Protein AF-0000000075731473 (afdb_homodimer)

Organism: Trichomonas vaginalis (strain ATCC PRA-98 / G3) (NCBI:txid412133)

Sequence (658 aa):
MFFLFQLSNCWWGHAHSLIASIAMKDFSSKERKILEKFLEYGQHKRATIEEVAVWQDDLKGAYDLGIMSSWHFTPRPLIKDGYTATLQPVTYNITSYMNSAWNSLTNPATTDPWIIAFHLRSLIHFVADVHTPHHNVGYYSQETPDGDKGGNLYQIICNYGSACMNIHFLWDSACLALPLGNPLIPKYLDEFSENVTKIMKNHQKAKMGDLETIDFMKWSNESYDTVKQYGYSPAIERYGEVTDQYLKTCQSVALNRVSLAGYRLSTVLRQIYNEKKISQFVTISQTREICIWCLDAILILISIVLLVFLLLTRSGKKFSIENKSATLLMFFLFQLSNCWWGHAHSLIASIAMKDFSSKERKILEKFLEYGQHKRATIEEVAVWQDDLKGAYDLGIMSSWHFTPRPLIKDGYTATLQPVTYNITSYMNSAWNSLTNPATTDPWIIAFHLRSLIHFVADVHTPHHNVGYYSQETPDGDKGGNLYQIICNYGSACMNIHFLWDSACLALPLGNPLIPKYLDEFSENVTKIMKNHQKAKMGDLETIDFMKWSNESYDTVKQYGYSPAIERYGEVTDQYLKTCQSVALNRVSLAGYRLSTVLRQIYNEKKISQFVTISQTREICIWCLDAILILISIVLLVFLLLTRSGKKFSIENKSATLL

Nearest PDB structures (foldseek):
  4cxo-assembly1_A  TM=7.783E-01  e=1.411E-09  Arabidopsis thaliana
  4cxp-assembly1_A  TM=7.753E-01  e=1.292E-09  Arabidopsis thaliana
  3w52-assembly1_A  TM=7.484E-01  e=1.541E-09  Arabidopsis thaliana
  4cxv-assembly1_A  TM=7.316E-01  e=2.505E-09  Arabidopsis thaliana
  8qjm-assembly1_A  TM=7.887E-01  e=2.485E-08  Stenotrophomonas maltophilia

Foldseek 3Di:
DPPPLPLVAFLFLLLLLLLQVLLCVPDDPVLQQLLQVLLCVVPPPARHLSRLLCVLSCCCRVVVVVVCVQLLAAAAEDEDPPDDADDDDDDHHVQNLLVVLLCLLLDLVNQDSVSNNVSLSVNSNNLQRLLQLLRLHFYDDPVCRPGCNSFVNQAEDEPPDDQRGTLSSCSSNLNVLDDNDDCPPPVNVVVSVVVSVVLCVVQPPVPDPDQQDDRSVVSNVVSNVVCVVQRDPPNAHRHYYCDPVSSVVSNVSSSNSSSSSSSNVSNSSVSSCPRCSRVVVDPVVVVVVVVVVVVVVVVVVVVVVVVVVVVCVVVPPDPPPPPPPPPPD/DPPPQPLLQFQFLLLLLLLQVLLCVPDDPVLQQLLQVLLCVVPPPDRHLSRLLCVLSCCCRVVVPVVCVQLLAAAAEDEDPPDDADDDDDDHHVQNLLVVLLCLLLDLVNQDSVSNNVSLSSNSNNLSRLLQLLRLHFYDDPVCRPGCNSFVNQAEDEPPDDQRGTLSSCSSNLNVLDDNDDCPPPVNVVVSVVVSVVLCVVQPPVPDPDQQDDRSVVSNVVSNVVCVVQRDPPNAHRHYYCDPVSSVVSNVSSSNSSSSSSSNVSNSSVSSCPRCSRVVVDPVVVVVVVVVVVVVVVVVVVVVVVVVVVVCVVVPPPPPPPPPPPPPD

Secondary structure (DSSP, 8-state):
---------SS-HHHHHHHHHHHHTTS-HHHHHHHHHHHTTT-SS--SHHHHTTHHHHHHHTTS-GGGGGGG----EEEPTT----PPP--S-HHHHHHHHHHHHT-TT---HHHHHHHHHHHHHHHHHHTSGGGG-EEE-SS-TT--TTTTT-B-B-SS-GGGSBHHHHHHTGGGTS-SS-TTSGGGHHHHHHHHHHHHHHS-GGGSS--S---HHHHHHHHHHHHHHHSSTTTS-TT-B--HHHHHHHHHHHHHHHHHHHHHHHHHHHHHHTSHHHHT---HHHHHHHHHHHHHHHHHHHHHHHHHHHHHHHTT-------------/---------SS-HHHHHHHHHHHHTTS-HHHHHHHHHHHTTT-SS--SHHHHTTHHHHHHHTTS-GGGGGGG----EEEPTT---------S-HHHHHHHHHHHHT-TT---HHHHHHHHHHHHHHHHHHTSGGGG-EEE-SS-TT--TTTTT-B-B-SS-GGGSBHHHHHHTGGGTS-SS-TTSGGGHHHHHHHHHHHHHHS-GGGSS--S---HHHHHHHHHHHHHHHSSTTTS-TT-B--HHHHHHHHHHHHHHHHHHHHHHHHHHHHHHTSHHHHT---HHHHHHHHHHHHHHHHHHHHHHHHHHHHHHHT--------------

pLDDT: mean 84.13, std 18.87, range [22.41, 98.75]

InterPro domains:
  IPR003154 S1/P1 nuclease [PF02265] (11-273)
  IPR003154 S1/P1 nuclease [PTHR33146] (3-278)
  IPR003154 S1/P1 nuclease [cd11010] (11-273)
  IPR008947 Phospholipase C/P1 nuclease domain superfamily [G3DSA:1.10.575.10] (11-284)
  IPR008947 Phospholipase C/P1 nuclease domain superfamily [SSF48537] (11-272)

Structure (mmCIF, N/CA/C/O backbone):
data_AF-0000000075731473-model_v1
#
loop_
_entity.id
_entity.type
_entity.pdbx_description
1 polymer 'Uncharacterized protein'
#
loop_
_atom_site.group_PDB
_atom_site.id
_atom_site.type_symbol
_atom_site.label_atom_id
_atom_site.label_alt_id
_atom_site.label_comp_id
_atom_site.label_asym_id
_atom_site.label_entity_id
_atom_site.label_seq_id
_atom_site.pdbx_PDB_ins_code
_atom_site.Cartn_x
_atom_site.Cartn_y
_atom_site.Cartn_z
_atom_site.occupancy
_atom_site.B_iso_or_equiv
_atom_site.auth_seq_id
_atom_site.auth_comp_id
_atom_site.auth_asym_id
_atom_site.auth_atom_id
_atom_site.pdbx_PDB_model_num
ATOM 1 N N . MET A 1 1 ? 3.545 2.578 -31.906 1 23.31 1 MET A N 1
ATOM 2 C CA . MET A 1 1 ? 4.398 2.357 -30.75 1 23.31 1 MET A CA 1
ATOM 3 C C . MET A 1 1 ? 3.572 1.911 -29.547 1 23.31 1 MET A C 1
ATOM 5 O O . MET A 1 1 ? 2.814 2.699 -28.984 1 23.31 1 MET A O 1
ATOM 9 N N . PHE A 1 2 ? 3.184 0.626 -29.469 1 27.86 2 PHE A N 1
ATOM 10 C CA . PHE A 1 2 ? 2.357 -0.072 -28.5 1 27.86 2 PHE A CA 1
ATOM 11 C C . PHE A 1 2 ? 2.969 0.023 -27.109 1 27.86 2 PHE A C 1
ATOM 13 O O . PHE A 1 2 ? 4.074 -0.468 -26.875 1 27.86 2 PHE A O 1
ATOM 20 N N . PHE A 1 3 ? 2.715 1.075 -26.422 1 32.5 3 PHE A N 1
ATOM 21 C CA . PHE A 1 3 ? 3.033 1.187 -25 1 32.5 3 PHE A CA 1
ATOM 22 C C . PHE A 1 3 ? 2.561 -0.048 -24.25 1 32.5 3 PHE A C 1
ATOM 24 O O . PHE A 1 3 ? 1.368 -0.192 -23.969 1 32.5 3 PHE A O 1
ATOM 31 N N . LEU A 1 4 ? 3.203 -1.164 -24.594 1 33.94 4 LEU A N 1
ATOM 32 C CA . LEU A 1 4 ? 3.029 -2.338 -23.75 1 33.94 4 LEU A CA 1
ATOM 33 C C . LEU A 1 4 ? 3.141 -1.963 -22.281 1 33.94 4 LEU A C 1
ATOM 35 O O . LEU A 1 4 ? 4.211 -1.564 -21.812 1 33.94 4 LEU A O 1
ATOM 39 N N . PHE A 1 5 ? 2.148 -1.377 -21.797 1 36.16 5 PHE A N 1
ATOM 40 C CA . PHE A 1 5 ? 2.037 -1.301 -20.359 1 36.16 5 PHE A CA 1
ATOM 41 C C . PHE A 1 5 ? 2.57 -2.57 -19.703 1 36.16 5 PHE A C 1
ATOM 43 O O . PHE A 1 5 ? 2.004 -3.652 -19.875 1 36.16 5 PHE A O 1
ATOM 50 N N . GLN A 1 6 ? 3.865 -2.748 -19.672 1 38.22 6 GLN A N 1
ATOM 51 C CA . GLN A 1 6 ? 4.574 -3.818 -18.984 1 38.22 6 GLN A CA 1
ATOM 52 C C . GLN A 1 6 ? 3.953 -4.09 -17.609 1 38.22 6 GLN A C 1
ATOM 54 O O . GLN A 1 6 ? 4.27 -3.406 -16.641 1 38.22 6 GLN A O 1
ATOM 59 N N . LEU A 1 7 ? 2.75 -4.305 -17.547 1 40.41 7 LEU A N 1
ATOM 60 C CA . LEU A 1 7 ? 2.154 -4.832 -16.312 1 40.41 7 LEU A CA 1
ATOM 61 C C . LEU A 1 7 ? 2.928 -6.047 -15.82 1 40.41 7 LEU A C 1
ATOM 63 O O . LEU A 1 7 ? 3.066 -7.039 -16.531 1 40.41 7 LEU A O 1
ATOM 67 N N . SER A 1 8 ? 4.051 -5.891 -15.242 1 40.06 8 SER A N 1
ATOM 68 C CA . SER A 1 8 ? 4.73 -7.02 -14.609 1 40.06 8 SER A CA 1
ATOM 69 C C . SER A 1 8 ? 3.752 -7.883 -13.82 1 40.06 8 SER A C 1
ATOM 71 O O . SER A 1 8 ? 3.359 -7.523 -12.711 1 40.06 8 SER A O 1
ATOM 73 N N . ASN A 1 9 ? 2.939 -8.508 -14.461 1 44.59 9 ASN A N 1
ATOM 74 C CA . ASN A 1 9 ? 1.994 -9.469 -13.906 1 44.59 9 ASN A CA 1
ATOM 75 C C . ASN A 1 9 ? 2.693 -10.75 -13.461 1 44.59 9 ASN A C 1
ATOM 77 O O . ASN A 1 9 ? 3.656 -11.188 -14.094 1 44.59 9 ASN A O 1
ATOM 81 N N . CYS A 1 10 ? 2.996 -11.094 -12.07 1 52.62 10 CYS A N 1
ATOM 82 C CA . CYS A 1 10 ? 3.27 -12.453 -11.625 1 52.62 10 CYS A CA 1
ATOM 83 C C . CYS A 1 10 ? 2.461 -13.469 -12.422 1 52.62 10 CYS A C 1
ATOM 85 O O . CYS A 1 10 ? 1.973 -13.164 -13.508 1 52.62 10 CYS A O 1
ATOM 87 N N . TRP A 1 11 ? 2.309 -14.734 -11.633 1 64.69 11 TRP A N 1
ATOM 88 C CA . TRP A 1 11 ? 1.322 -15.484 -12.398 1 64.69 11 TRP A CA 1
ATOM 89 C C . TRP A 1 11 ? 0.364 -14.547 -13.125 1 64.69 11 TRP A C 1
ATOM 91 O O . TRP A 1 11 ? -0.122 -13.57 -12.547 1 64.69 11 TRP A O 1
ATOM 101 N N . TRP A 1 12 ? 0.535 -14.703 -14.359 1 72.62 12 TRP A N 1
ATOM 102 C CA . TRP A 1 12 ? -0.476 -13.875 -15.016 1 72.62 12 TRP A CA 1
ATOM 103 C C . TRP A 1 12 ? -1.84 -14.07 -14.359 1 72.62 12 TRP A C 1
ATOM 105 O O . TRP A 1 12 ? -2.025 -14.984 -13.555 1 72.62 12 TRP A O 1
ATOM 115 N N . GLY A 1 13 ? -2.633 -13.289 -14.617 1 86.88 13 GLY A N 1
ATOM 116 C CA . GLY A 1 13 ? -3.951 -13.25 -14 1 86.88 13 GLY A CA 1
ATOM 117 C C . GLY A 1 13 ? -4.656 -14.594 -14.031 1 86.88 13 GLY A C 1
ATOM 118 O O . GLY A 1 13 ? -5.285 -14.992 -13.047 1 86.88 13 GLY A O 1
ATOM 119 N N . HIS A 1 14 ? -4.359 -15.43 -15.039 1 91.44 14 HIS A N 1
ATOM 120 C CA . HIS A 1 14 ? -5.016 -16.734 -15.195 1 91.44 14 HIS A CA 1
ATOM 121 C C . HIS A 1 14 ? -4.582 -17.688 -14.094 1 91.44 14 HIS A C 1
ATOM 123 O O . HIS A 1 14 ? -5.426 -18.328 -13.461 1 91.44 14 HIS A O 1
ATOM 129 N N . ALA A 1 15 ? -3.283 -17.781 -13.867 1 94.56 15 ALA A N 1
ATOM 130 C CA . ALA A 1 15 ? -2.762 -18.688 -12.852 1 94.56 15 ALA A CA 1
ATOM 131 C C . ALA A 1 15 ? -3.221 -18.281 -11.461 1 94.56 15 ALA A C 1
ATOM 133 O O . ALA A 1 15 ? -3.514 -19.141 -10.617 1 94.56 15 ALA A O 1
ATOM 134 N N . HIS A 1 16 ? -3.268 -16.969 -11.211 1 96.44 16 HIS A N 1
ATOM 135 C CA . HIS A 1 16 ? -3.768 -16.484 -9.922 1 96.44 16 HIS A CA 1
ATOM 136 C C . HIS A 1 16 ? -5.203 -16.953 -9.688 1 96.44 16 HIS A C 1
ATOM 138 O O . HIS A 1 16 ? -5.527 -17.453 -8.609 1 96.44 16 HIS A O 1
ATOM 144 N N . SER A 1 17 ? -6.008 -16.812 -10.695 1 96.19 17 SER A N 1
ATOM 145 C CA . SER A 1 17 ? -7.402 -17.219 -10.594 1 96.19 17 SER A CA 1
ATOM 146 C C . SER A 1 17 ? -7.527 -18.734 -10.445 1 96.19 17 SER A C 1
ATOM 148 O O . SER A 1 17 ? -8.383 -19.219 -9.703 1 96.19 17 SER A O 1
ATOM 150 N N . LEU A 1 18 ? -6.715 -19.406 -11.148 1 97 18 LEU A N 1
ATOM 151 C CA . LEU A 1 18 ? -6.703 -20.875 -11.062 1 97 18 LEU A CA 1
ATOM 152 C C . LEU A 1 18 ? -6.332 -21.328 -9.656 1 97 18 LEU A C 1
ATOM 154 O O . LEU A 1 18 ? -6.984 -22.219 -9.102 1 97 18 LEU A O 1
ATOM 158 N N . ILE A 1 19 ? -5.34 -20.781 -9.055 1 97.88 19 ILE A N 1
ATOM 159 C CA . ILE A 1 19 ? -4.887 -21.109 -7.703 1 97.88 19 ILE A CA 1
ATOM 160 C C . ILE A 1 19 ? -6.02 -20.859 -6.711 1 97.88 19 ILE A C 1
ATOM 162 O O . ILE A 1 19 ? -6.293 -21.703 -5.852 1 97.88 19 ILE A O 1
ATOM 166 N N . ALA A 1 20 ? -6.668 -19.719 -6.867 1 98.06 20 ALA A N 1
ATOM 167 C CA . ALA A 1 20 ? -7.801 -19.406 -6 1 98.06 20 ALA A CA 1
ATOM 168 C C . ALA A 1 20 ? -8.922 -20.438 -6.164 1 98.06 20 ALA A C 1
ATOM 170 O O . ALA A 1 20 ? -9.539 -20.844 -5.18 1 98.06 20 ALA A O 1
ATOM 171 N N . SER A 1 21 ? -9.156 -20.859 -7.383 1 97.94 21 SER A N 1
ATOM 172 C CA . SER A 1 21 ? -10.211 -21.828 -7.66 1 97.94 21 SER A CA 1
ATOM 173 C C . SER A 1 21 ? -9.883 -23.188 -7.043 1 97.94 21 SER A C 1
ATOM 175 O O . SER A 1 21 ? -10.758 -23.844 -6.461 1 97.94 21 SER A O 1
ATOM 177 N N . ILE A 1 22 ? -8.672 -23.578 -7.172 1 98.38 22 ILE A N 1
ATOM 178 C CA . ILE A 1 22 ? -8.242 -24.828 -6.555 1 98.38 22 ILE A CA 1
ATOM 179 C C . ILE A 1 22 ? -8.453 -24.75 -5.043 1 98.38 22 ILE A C 1
ATOM 181 O O . ILE A 1 22 ? -8.969 -25.688 -4.434 1 98.38 22 ILE A O 1
ATOM 185 N N . ALA A 1 23 ? -8.102 -23.688 -4.414 1 98.62 23 ALA A N 1
ATOM 186 C CA . ALA A 1 23 ? -8.227 -23.516 -2.969 1 98.62 23 ALA A CA 1
ATOM 187 C C . ALA A 1 23 ? -9.672 -23.688 -2.52 1 98.62 23 ALA A C 1
ATOM 189 O O . ALA A 1 23 ? -9.938 -24.234 -1.452 1 98.62 23 ALA A O 1
ATOM 190 N N . MET A 1 24 ? -10.594 -23.266 -3.355 1 97.75 24 MET A N 1
ATOM 191 C CA . MET A 1 24 ? -12 -23.203 -2.959 1 97.75 24 MET A CA 1
ATOM 192 C C . MET A 1 24 ? -12.641 -24.578 -3.064 1 97.75 24 MET A C 1
ATOM 194 O O . MET A 1 24 ? -13.742 -24.797 -2.551 1 97.75 24 MET A O 1
ATOM 198 N N . LYS A 1 25 ? -11.969 -25.516 -3.684 1 97.19 25 LYS A N 1
ATOM 199 C CA . LYS A 1 25 ? -12.547 -26.844 -3.875 1 97.19 25 LYS A CA 1
ATOM 200 C C . LYS A 1 25 ? -12.766 -27.547 -2.537 1 97.19 25 LYS A C 1
ATOM 202 O O . LYS A 1 25 ? -13.578 -28.469 -2.439 1 97.19 25 LYS A O 1
ATOM 207 N N . ASP A 1 26 ? -12.117 -27.062 -1.47 1 95.62 26 ASP A N 1
ATOM 208 C CA . ASP A 1 26 ? -12.242 -27.672 -0.147 1 95.62 26 ASP A CA 1
ATOM 209 C C . ASP A 1 26 ? -13.273 -26.922 0.701 1 95.62 26 ASP A C 1
ATOM 211 O O . ASP A 1 26 ? -13.406 -27.188 1.897 1 95.62 26 ASP A O 1
ATOM 215 N N . PHE A 1 27 ? -13.953 -26 0.142 1 97.38 27 PHE A N 1
ATOM 216 C CA . PHE A 1 27 ? -14.914 -25.203 0.88 1 97.38 27 PHE A CA 1
ATOM 217 C C . PHE A 1 27 ? -16.328 -25.469 0.396 1 97.38 27 PHE A C 1
ATOM 219 O O . PHE A 1 27 ? -16.562 -25.641 -0.803 1 97.38 27 PHE A O 1
ATOM 226 N N . SER A 1 28 ? -17.281 -25.469 1.348 1 96.5 28 SER A N 1
ATOM 227 C CA . SER A 1 28 ? -18.688 -25.516 0.967 1 96.5 28 SER A CA 1
ATOM 228 C C . SER A 1 28 ? -19.125 -24.188 0.357 1 96.5 28 SER A C 1
ATOM 230 O O . SER A 1 28 ? -18.453 -23.172 0.5 1 96.5 28 SER A O 1
ATOM 232 N N . SER A 1 29 ? -20.25 -24.266 -0.312 1 94.88 29 SER A N 1
ATOM 233 C CA . SER A 1 29 ? -20.812 -23.047 -0.892 1 94.88 29 SER A CA 1
ATOM 234 C C . SER A 1 29 ? -21.062 -22 0.178 1 94.88 29 SER A C 1
ATOM 236 O O . SER A 1 29 ? -20.859 -20.797 -0.057 1 94.88 29 SER A O 1
ATOM 238 N N . LYS A 1 30 ? -21.5 -22.422 1.362 1 91.38 30 LYS A N 1
ATOM 239 C CA . LYS A 1 30 ? -21.766 -21.516 2.469 1 91.38 30 LYS A CA 1
ATOM 240 C C . LYS A 1 30 ? -20.484 -20.875 2.977 1 91.38 30 LYS A C 1
ATOM 242 O O . LYS A 1 30 ? -20.422 -19.656 3.191 1 91.38 30 LYS A O 1
ATOM 247 N N . GLU A 1 31 ? -19.469 -21.688 3.143 1 93.38 31 GLU A N 1
ATOM 248 C CA . GLU A 1 31 ? -18.172 -21.188 3.607 1 93.38 31 GLU A CA 1
ATOM 249 C C . GLU A 1 31 ? -17.578 -20.188 2.611 1 93.38 31 GLU A C 1
ATOM 251 O O . GLU A 1 31 ? -17.062 -19.156 3.004 1 93.38 31 GLU A O 1
ATOM 256 N N . ARG A 1 32 ? -17.641 -20.562 1.365 1 94.62 32 ARG A N 1
ATOM 257 C CA . ARG A 1 32 ? -17.156 -19.703 0.301 1 94.62 32 ARG A CA 1
ATOM 258 C C . ARG A 1 32 ? -17.844 -18.328 0.354 1 94.62 32 ARG A C 1
ATOM 260 O O . ARG A 1 32 ? -17.188 -17.297 0.241 1 94.62 32 ARG A O 1
ATOM 267 N N . LYS A 1 33 ? -19.094 -18.297 0.539 1 90.5 33 LYS A N 1
ATOM 268 C CA . LYS A 1 33 ? -19.875 -17.062 0.566 1 90.5 33 LYS A CA 1
ATOM 269 C C . LYS A 1 33 ? -19.469 -16.172 1.741 1 90.5 33 LYS A C 1
ATOM 271 O O . LYS A 1 33 ? -19.406 -14.953 1.614 1 90.5 33 LYS A O 1
ATOM 276 N N . ILE A 1 34 ? -19.219 -16.766 2.824 1 88.5 34 ILE A N 1
ATOM 277 C CA . ILE A 1 34 ? -18.781 -16.016 4.004 1 88.5 34 ILE A CA 1
ATOM 278 C C . ILE A 1 34 ? -17.453 -15.344 3.732 1 88.5 34 ILE A C 1
ATOM 280 O O . ILE A 1 34 ? -17.266 -14.164 4.023 1 88.5 34 ILE A O 1
ATOM 284 N N . LEU A 1 35 ? -16.484 -16.062 3.162 1 91.44 35 LEU A N 1
ATOM 285 C CA . LEU A 1 35 ? -15.195 -15.484 2.818 1 91.44 35 LEU A CA 1
ATOM 286 C C . LEU A 1 35 ? -15.352 -14.352 1.813 1 91.44 35 LEU A C 1
ATOM 288 O O . LEU A 1 35 ? -14.742 -13.289 1.968 1 91.44 35 LEU A O 1
ATOM 292 N N . GLU A 1 36 ? -16.188 -14.578 0.872 1 91 36 GLU A N 1
ATOM 293 C CA . GLU A 1 36 ? -16.328 -13.617 -0.218 1 91 36 GLU A CA 1
ATOM 294 C C . GLU A 1 36 ? -17.047 -12.359 0.249 1 91 36 GLU A C 1
ATOM 296 O O . GLU A 1 36 ? -16.859 -11.281 -0.323 1 91 36 GLU A O 1
ATOM 301 N N . LYS A 1 37 ? -17.812 -12.406 1.357 1 84.31 37 LYS A N 1
ATOM 302 C CA . LYS A 1 37 ? -18.391 -11.211 1.962 1 84.31 37 LYS A CA 1
ATOM 303 C C . LYS A 1 37 ? -17.312 -10.281 2.488 1 84.31 37 LYS A C 1
ATOM 305 O O . LYS A 1 37 ? -17.422 -9.055 2.379 1 84.31 37 LYS A O 1
ATOM 310 N N . PHE A 1 38 ? -16.297 -10.859 3.016 1 82.88 38 PHE A N 1
ATOM 311 C CA . PHE A 1 38 ? -15.172 -10.055 3.475 1 82.88 38 PHE A CA 1
ATOM 312 C C . PHE A 1 38 ? -14.398 -9.484 2.291 1 82.88 38 PHE A C 1
ATOM 314 O O . PHE A 1 38 ? -13.93 -8.344 2.336 1 82.88 38 PHE A O 1
ATOM 321 N N . LEU A 1 39 ? -14.32 -10.312 1.323 1 87.81 39 LEU A N 1
ATOM 322 C CA . LEU A 1 39 ? -13.531 -9.891 0.17 1 87.81 39 LEU A CA 1
ATOM 323 C C . LEU A 1 39 ? -14.188 -8.719 -0.543 1 87.81 39 LEU A C 1
ATOM 325 O O . LEU A 1 39 ? -13.508 -7.867 -1.113 1 87.81 39 LEU A O 1
ATOM 329 N N . GLU A 1 40 ? -15.477 -8.664 -0.449 1 82.25 40 GLU A N 1
ATOM 330 C CA . GLU A 1 40 ? -16.234 -7.629 -1.146 1 82.25 40 GLU A CA 1
ATOM 331 C C . GLU A 1 40 ? -16.281 -6.336 -0.336 1 82.25 40 GLU A C 1
ATOM 333 O O . GLU A 1 40 ? -16.688 -5.289 -0.848 1 82.25 40 GLU A O 1
ATOM 338 N N . TYR A 1 41 ? -15.852 -6.484 0.798 1 75.44 41 TYR A N 1
ATOM 339 C CA . TYR A 1 41 ? -15.938 -5.309 1.658 1 75.44 41 TYR A CA 1
ATOM 340 C C . TYR A 1 41 ? -15.188 -4.129 1.05 1 75.44 41 TYR A C 1
ATOM 342 O O . TYR A 1 41 ? -13.992 -4.23 0.766 1 75.44 41 TYR A O 1
ATOM 350 N N . GLY A 1 42 ? -15.883 -3.064 0.848 1 66.06 42 GLY A N 1
ATOM 351 C CA . GLY A 1 42 ? -15.312 -1.838 0.312 1 66.06 42 GLY A CA 1
ATOM 352 C C . GLY A 1 42 ? -14.961 -1.937 -1.159 1 66.06 42 GLY A C 1
ATOM 353 O O . GLY A 1 42 ? -14.383 -1.005 -1.729 1 66.06 42 GLY A O 1
ATOM 354 N N . GLN A 1 43 ? -15.023 -3.078 -1.724 1 63.84 43 GLN A N 1
ATOM 355 C CA . GLN A 1 43 ? -14.664 -3.252 -3.127 1 63.84 43 GLN A CA 1
ATOM 356 C C . GLN A 1 43 ? -15.867 -3.725 -3.947 1 63.84 43 GLN A C 1
ATOM 358 O O . GLN A 1 43 ? -16.469 -4.754 -3.641 1 63.84 43 GLN A O 1
ATOM 363 N N . HIS A 1 44 ? -16.344 -2.836 -4.824 1 55.41 44 HIS A N 1
ATOM 364 C CA . HIS A 1 44 ? -17.625 -3.156 -5.457 1 55.41 44 HIS A CA 1
ATOM 365 C C . HIS A 1 44 ? -17.438 -4.141 -6.609 1 55.41 44 HIS A C 1
ATOM 367 O O . HIS A 1 44 ? -18.328 -4.926 -6.914 1 55.41 44 HIS A O 1
ATOM 373 N N . LYS A 1 45 ? -16.234 -4.117 -7.207 1 59.34 45 LYS A N 1
ATOM 374 C CA . LYS A 1 45 ? -16.297 -4.809 -8.492 1 59.34 45 LYS A CA 1
ATOM 375 C C . LYS A 1 45 ? -15.695 -6.207 -8.391 1 59.34 45 LYS A C 1
ATOM 377 O O . LYS A 1 45 ? -15.688 -6.953 -9.375 1 59.34 45 LYS A O 1
ATOM 382 N N . ARG A 1 46 ? -15.227 -6.566 -7.195 1 63.38 46 ARG A N 1
ATOM 383 C CA . ARG A 1 46 ? -14.633 -7.895 -7.121 1 63.38 46 ARG A CA 1
ATOM 384 C C . ARG A 1 46 ? -15.234 -8.703 -5.977 1 63.38 46 ARG A C 1
ATOM 386 O O . ARG A 1 46 ? -14.969 -8.43 -4.805 1 63.38 46 ARG A O 1
ATOM 393 N N . ALA A 1 47 ? -16.016 -9.656 -6.531 1 71.5 47 ALA A N 1
ATOM 394 C CA . ALA A 1 47 ? -16.859 -10.32 -5.535 1 71.5 47 ALA A CA 1
ATOM 395 C C . ALA A 1 47 ? -16.359 -11.734 -5.254 1 71.5 47 ALA A C 1
ATOM 397 O O . ALA A 1 47 ? -16.484 -12.234 -4.137 1 71.5 47 ALA A O 1
ATOM 398 N N . THR A 1 48 ? -15.664 -12.312 -6.266 1 90.19 48 THR A N 1
ATOM 399 C CA . THR A 1 48 ? -15.289 -13.703 -6.043 1 90.19 48 THR A CA 1
ATOM 400 C C . THR A 1 48 ? -13.812 -13.82 -5.676 1 90.19 48 THR A C 1
ATOM 402 O O . THR A 1 48 ? -13.031 -12.898 -5.93 1 90.19 48 THR A O 1
ATOM 405 N N . ILE A 1 49 ? -13.5 -14.906 -5.082 1 94.94 49 ILE A N 1
ATOM 406 C CA . ILE A 1 49 ? -12.125 -15.133 -4.66 1 94.94 49 ILE A CA 1
ATOM 407 C C . ILE A 1 49 ? -11.211 -15.195 -5.879 1 94.94 49 ILE A C 1
ATOM 409 O O . ILE A 1 49 ? -10.062 -14.742 -5.832 1 94.94 49 ILE A O 1
ATOM 413 N N . GLU A 1 50 ? -11.672 -15.734 -7.082 1 95.62 50 GLU A N 1
ATOM 414 C CA . GLU A 1 50 ? -10.898 -15.789 -8.32 1 95.62 50 GLU A CA 1
ATOM 415 C C . GLU A 1 50 ? -10.625 -14.391 -8.867 1 95.62 50 GLU A C 1
ATOM 417 O O . GLU A 1 50 ? -9.547 -14.133 -9.398 1 95.62 50 GLU A O 1
ATOM 422 N N . GLU A 1 51 ? -11.562 -13.5 -8.68 1 92.25 51 GLU A N 1
ATOM 423 C CA . GLU A 1 51 ? -11.398 -12.125 -9.125 1 92.25 51 GLU A CA 1
ATOM 424 C C . GLU A 1 51 ? -10.43 -11.359 -8.234 1 92.25 51 GLU A C 1
ATOM 426 O O . GLU A 1 51 ? -9.625 -10.562 -8.719 1 92.25 51 GLU A O 1
ATOM 431 N N . VAL A 1 52 ? -10.508 -11.68 -6.969 1 93.69 52 VAL A N 1
ATOM 432 C CA . VAL A 1 52 ? -9.703 -10.945 -5.996 1 93.69 52 VAL A CA 1
ATOM 433 C C . VAL A 1 52 ? -8.25 -11.391 -6.082 1 93.69 52 VAL A C 1
ATOM 435 O O . VAL A 1 52 ? -7.34 -10.648 -5.719 1 93.69 52 VAL A O 1
ATOM 438 N N . ALA A 1 53 ? -8.047 -12.562 -6.676 1 95.56 53 ALA A N 1
ATOM 439 C CA . ALA A 1 53 ? -6.711 -13.164 -6.723 1 95.56 53 ALA A CA 1
ATOM 440 C C . ALA A 1 53 ? -5.75 -12.289 -7.527 1 95.56 53 ALA A C 1
ATOM 442 O O . ALA A 1 53 ? -4.531 -12.406 -7.391 1 95.56 53 ALA A O 1
ATOM 443 N N . VAL A 1 54 ? -6.262 -11.352 -8.367 1 93.06 54 VAL A N 1
ATOM 444 C CA . VAL A 1 54 ? -5.398 -10.531 -9.203 1 93.06 54 VAL A CA 1
ATOM 445 C C . VAL A 1 54 ? -5.406 -9.086 -8.695 1 93.06 54 VAL A C 1
ATOM 447 O O . VAL A 1 54 ? -4.805 -8.203 -9.305 1 93.06 54 VAL A O 1
ATOM 450 N N . TRP A 1 55 ? -6.008 -8.844 -7.555 1 92.19 55 TRP A N 1
ATOM 451 C CA . TRP A 1 55 ? -6.266 -7.5 -7.051 1 92.19 55 TRP A CA 1
ATOM 452 C C . TRP A 1 55 ? -4.961 -6.754 -6.801 1 92.19 55 TRP A C 1
ATOM 454 O O . TRP A 1 55 ? -4.828 -5.582 -7.16 1 92.19 55 TRP A O 1
ATOM 464 N N . GLN A 1 56 ? -3.98 -7.387 -6.203 1 94 56 GLN A N 1
ATOM 465 C CA . GLN A 1 56 ? -2.713 -6.73 -5.895 1 94 56 GLN A CA 1
ATOM 466 C C . GLN A 1 56 ? -1.968 -6.348 -7.168 1 94 56 GLN A C 1
ATOM 468 O O . GLN A 1 56 ? -1.271 -5.332 -7.207 1 94 56 GLN A O 1
ATOM 473 N N . ASP A 1 57 ? -2.131 -7.152 -8.258 1 91.94 57 ASP A N 1
ATOM 474 C CA . ASP A 1 57 ? -1.559 -6.77 -9.547 1 91.94 57 ASP A CA 1
ATOM 475 C C . ASP A 1 57 ? -2.266 -5.547 -10.117 1 91.94 57 ASP A C 1
ATOM 477 O O . ASP A 1 57 ? -1.625 -4.668 -10.703 1 91.94 57 ASP A O 1
ATOM 481 N N . ASP A 1 58 ? -3.549 -5.512 -9.969 1 88.44 58 ASP A N 1
ATOM 482 C CA . ASP A 1 58 ? -4.316 -4.367 -10.445 1 88.44 58 ASP A CA 1
ATOM 483 C C . ASP A 1 58 ? -3.92 -3.094 -9.703 1 88.44 58 ASP A C 1
ATOM 485 O O . ASP A 1 58 ? -3.873 -2.012 -10.297 1 88.44 58 ASP A O 1
ATOM 489 N N . LEU A 1 59 ? -3.711 -3.193 -8.391 1 90 59 LEU A N 1
ATOM 490 C CA . LEU A 1 59 ? -3.303 -2.035 -7.605 1 90 59 LEU A CA 1
ATOM 491 C C . LEU A 1 59 ? -1.996 -1.453 -8.133 1 90 59 LEU A C 1
ATOM 493 O O . LEU A 1 59 ? -1.861 -0.234 -8.258 1 90 59 LEU A O 1
ATOM 497 N N . LYS A 1 60 ? -1.055 -2.252 -8.492 1 87.25 60 LYS A N 1
ATOM 498 C CA . LYS A 1 60 ? 0.249 -1.813 -8.984 1 87.25 60 LYS A CA 1
ATOM 499 C C . LYS A 1 60 ? 0.125 -1.137 -10.344 1 87.25 60 LYS A C 1
ATOM 501 O O . LYS A 1 60 ? 0.763 -0.113 -10.602 1 87.25 60 LYS A O 1
ATOM 506 N N . GLY A 1 61 ? -0.661 -1.668 -11.188 1 80.56 61 GLY A N 1
ATOM 507 C CA . GLY A 1 61 ? -0.724 -1.248 -12.578 1 80.56 61 GLY A CA 1
ATOM 508 C C . GLY A 1 61 ? -1.774 -0.185 -12.836 1 80.56 61 GLY A C 1
ATOM 509 O O . GLY A 1 61 ? -1.454 1.003 -12.922 1 80.56 61 GLY A O 1
ATOM 510 N N . ALA A 1 62 ? -2.988 -0.568 -12.594 1 74.38 62 ALA A N 1
ATOM 511 C CA . ALA A 1 62 ? -4.125 0.227 -13.047 1 74.38 62 ALA A CA 1
ATOM 512 C C . ALA A 1 62 ? -4.484 1.304 -12.023 1 74.38 62 ALA A C 1
ATOM 514 O O . ALA A 1 62 ? -5.137 2.293 -12.359 1 74.38 62 ALA A O 1
ATOM 515 N N . TYR A 1 63 ? -3.928 1.204 -10.82 1 80.44 63 TYR A N 1
ATOM 516 C CA . TYR A 1 63 ? -4.453 2.086 -9.789 1 80.44 63 TYR A CA 1
ATOM 517 C C . TYR A 1 63 ? -3.348 2.945 -9.188 1 80.44 63 TYR A C 1
ATOM 519 O O . TYR A 1 63 ? -3.488 3.467 -8.078 1 80.44 63 TYR A O 1
ATOM 527 N N . ASP A 1 64 ? -2.203 3.012 -9.875 1 85.12 64 ASP A N 1
ATOM 528 C CA . ASP A 1 64 ? -1.111 3.924 -9.547 1 85.12 64 ASP A CA 1
ATOM 529 C C . ASP A 1 64 ? -0.513 3.596 -8.18 1 85.12 64 ASP A C 1
ATOM 531 O O . ASP A 1 64 ? -0.152 4.496 -7.422 1 85.12 64 ASP A O 1
ATOM 535 N N . LEU A 1 65 ? -0.574 2.342 -7.766 1 91.81 65 LEU A N 1
ATOM 536 C CA . LEU A 1 65 ? 0.055 1.906 -6.523 1 91.81 65 LEU A CA 1
ATOM 537 C C . LEU A 1 65 ? 1.283 1.047 -6.809 1 91.81 65 LEU A C 1
ATOM 539 O O . LEU A 1 65 ? 1.481 0.01 -6.172 1 91.81 65 LEU A O 1
ATOM 543 N N . GLY A 1 66 ? 2.057 1.551 -7.844 1 87.19 66 GLY A N 1
ATOM 544 C CA . GLY A 1 66 ? 3.309 0.903 -8.203 1 87.19 66 GLY A CA 1
ATOM 545 C C . GLY A 1 66 ? 4.27 0.777 -7.035 1 87.19 66 GLY A C 1
ATOM 546 O O . GLY A 1 66 ? 5.133 -0.101 -7.027 1 87.19 66 GLY A O 1
ATOM 547 N N . ILE A 1 67 ? 4.074 1.549 -6.047 1 88.25 67 ILE A N 1
ATOM 548 C CA . ILE A 1 67 ? 4.938 1.554 -4.871 1 88.25 67 ILE A CA 1
ATOM 549 C C . ILE A 1 67 ? 4.809 0.223 -4.129 1 88.25 67 ILE A C 1
ATOM 551 O O . ILE A 1 67 ? 5.676 -0.135 -3.33 1 88.25 67 ILE A O 1
ATOM 555 N N . MET A 1 68 ? 3.803 -0.555 -4.387 1 91.69 68 MET A N 1
ATOM 556 C CA . MET A 1 68 ? 3.596 -1.848 -3.74 1 91.69 68 MET A CA 1
ATOM 557 C C . MET A 1 68 ? 4.316 -2.957 -4.5 1 91.69 68 MET A C 1
ATOM 559 O O . MET A 1 68 ? 4.238 -4.129 -4.121 1 91.69 68 MET A O 1
ATOM 563 N N . SER A 1 69 ? 5.102 -2.654 -5.492 1 89.94 69 SER A N 1
ATOM 564 C CA . SER A 1 69 ? 5.773 -3.648 -6.324 1 89.94 69 SER A CA 1
ATOM 565 C C . SER A 1 69 ? 6.672 -4.555 -5.488 1 89.94 69 SER A C 1
ATOM 567 O O . SER A 1 69 ? 6.703 -5.77 -5.695 1 89.94 69 SER A O 1
ATOM 569 N N . SER A 1 70 ? 7.316 -4.023 -4.488 1 89.12 70 SER A N 1
ATOM 570 C CA . SER A 1 70 ? 8.281 -4.777 -3.699 1 89.12 70 SER A CA 1
ATOM 571 C C . SER A 1 70 ? 7.59 -5.809 -2.814 1 89.12 70 SER A C 1
ATOM 573 O O . SER A 1 70 ? 8.234 -6.711 -2.279 1 89.12 70 SER A O 1
ATOM 575 N N . TRP A 1 71 ? 6.258 -5.676 -2.713 1 93.88 71 TRP A N 1
ATOM 576 C CA . TRP A 1 71 ? 5.52 -6.617 -1.879 1 93.88 71 TRP A CA 1
ATOM 577 C C . TRP A 1 71 ? 5.41 -7.98 -2.559 1 93.88 71 TRP A C 1
ATOM 579 O O . TRP A 1 71 ? 5.098 -8.984 -1.91 1 93.88 71 TRP A O 1
ATOM 589 N N . HIS A 1 72 ? 5.754 -8.016 -3.84 1 95.38 72 HIS A N 1
ATOM 59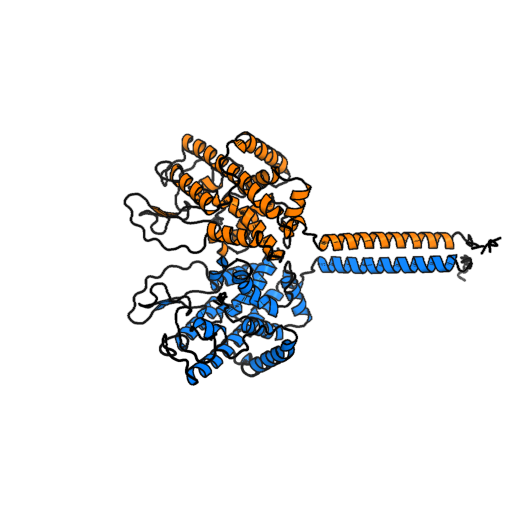0 C CA . HIS A 1 72 ? 5.395 -9.172 -4.652 1 95.38 72 HIS A CA 1
ATOM 591 C C . HIS A 1 72 ? 6.547 -10.172 -4.738 1 95.38 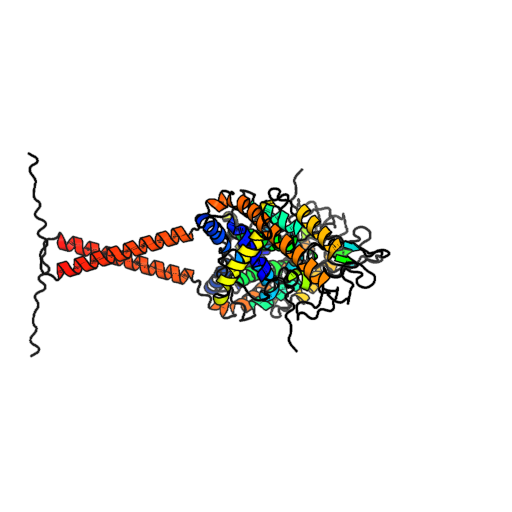72 HIS A C 1
ATOM 593 O O . HIS A 1 72 ? 6.414 -11.227 -5.359 1 95.38 72 HIS A O 1
ATOM 599 N N . PHE A 1 73 ? 7.676 -9.836 -4.207 1 95.25 73 PHE A N 1
ATOM 600 C CA . PHE A 1 73 ? 8.828 -10.711 -4.414 1 95.25 73 PHE A CA 1
ATOM 601 C C . PHE A 1 73 ? 9.805 -10.602 -3.248 1 95.25 73 PHE A C 1
ATOM 603 O O . PHE A 1 73 ? 9.656 -9.734 -2.387 1 95.25 73 PHE A O 1
ATOM 610 N N . THR A 1 74 ? 10.641 -11.539 -3.107 1 94.5 74 THR A N 1
ATOM 611 C CA . THR A 1 74 ? 11.859 -11.508 -2.299 1 94.5 74 THR A CA 1
ATOM 612 C C . THR A 1 74 ? 13.094 -11.727 -3.168 1 94.5 74 THR A C 1
ATOM 614 O O . THR A 1 74 ? 13.305 -12.828 -3.688 1 94.5 74 THR A O 1
ATOM 617 N N . PRO A 1 75 ? 13.898 -10.664 -3.326 1 92.62 75 PRO A N 1
ATOM 618 C CA . PRO A 1 75 ? 15.047 -10.781 -4.23 1 92.62 75 PRO A CA 1
ATOM 619 C C . PRO A 1 75 ? 16.25 -11.461 -3.58 1 92.62 75 PRO A C 1
ATOM 621 O O . PRO A 1 75 ? 17.328 -10.891 -3.523 1 92.62 75 PRO A O 1
ATOM 624 N N . ARG A 1 76 ? 16.062 -12.719 -3.182 1 94.75 76 ARG A N 1
ATOM 625 C CA . ARG A 1 76 ? 17.172 -13.477 -2.643 1 94.75 76 ARG A CA 1
ATOM 626 C C . ARG A 1 76 ? 18.281 -13.633 -3.68 1 94.75 76 ARG A C 1
ATOM 628 O O . ARG A 1 76 ? 18.031 -14.008 -4.82 1 94.75 76 ARG A O 1
ATOM 635 N N . PRO A 1 77 ? 19.5 -13.43 -3.266 1 96.12 77 PRO A N 1
ATOM 636 C CA . PRO A 1 77 ? 20.578 -13.406 -4.262 1 96.12 77 PRO A CA 1
ATOM 637 C C . PRO A 1 77 ? 20.953 -14.797 -4.766 1 96.12 77 PRO A C 1
ATOM 639 O O . PRO A 1 77 ? 21.109 -15.727 -3.965 1 96.12 77 PRO A O 1
ATOM 642 N N . LEU A 1 78 ? 20.922 -14.984 -5.969 1 96.81 78 LEU A N 1
ATOM 643 C CA . LEU A 1 78 ? 21.594 -16.047 -6.707 1 96.81 78 LEU A CA 1
ATOM 644 C C . LEU A 1 78 ? 22.781 -15.516 -7.496 1 96.81 78 LEU A C 1
ATOM 646 O O . LEU A 1 78 ? 22.609 -14.797 -8.484 1 96.81 78 LEU A O 1
ATOM 650 N N . ILE A 1 79 ? 24 -15.859 -7.004 1 96.31 79 ILE A N 1
ATOM 651 C CA . ILE A 1 79 ? 25.203 -15.234 -7.547 1 96.31 79 ILE A CA 1
ATOM 652 C C . ILE A 1 79 ? 25.875 -16.188 -8.547 1 96.31 79 ILE A C 1
ATOM 654 O O . ILE A 1 79 ? 26.125 -17.344 -8.227 1 96.31 79 ILE A O 1
ATOM 658 N N . LYS A 1 80 ? 26.094 -15.648 -9.703 1 94.06 80 LYS A N 1
ATOM 659 C CA . LYS A 1 80 ? 26.797 -16.438 -10.703 1 94.06 80 LYS A CA 1
ATOM 660 C C . LYS A 1 80 ? 28.172 -16.859 -10.195 1 94.06 80 LYS A C 1
ATOM 662 O O . LYS A 1 80 ? 28.875 -16.094 -9.531 1 94.06 80 LYS A O 1
ATOM 667 N N . ASP A 1 81 ? 28.594 -18.109 -10.562 1 91.75 81 ASP A N 1
ATOM 668 C CA . ASP A 1 81 ? 29.906 -18.609 -10.156 1 91.75 81 ASP A CA 1
ATOM 669 C C . ASP A 1 81 ? 31.016 -17.672 -10.609 1 91.75 81 ASP A C 1
ATOM 671 O O . ASP A 1 81 ? 31.047 -17.234 -11.758 1 91.75 81 ASP A O 1
ATOM 675 N N . GLY A 1 82 ? 31.906 -17.312 -9.703 1 92.62 82 GLY A N 1
ATOM 676 C CA . GLY A 1 82 ? 33.062 -16.5 -10.023 1 92.62 82 GLY A CA 1
ATOM 677 C C . GLY A 1 82 ? 32.781 -15.008 -9.906 1 92.62 82 GLY A C 1
ATOM 678 O O . GLY A 1 82 ? 33.688 -14.188 -10.094 1 92.62 82 GLY A O 1
ATOM 679 N N . TYR A 1 83 ? 31.531 -14.633 -9.719 1 93.38 83 TYR A N 1
ATOM 680 C CA . TYR A 1 83 ? 31.156 -13.227 -9.562 1 93.38 83 TYR A CA 1
ATOM 681 C C . TYR A 1 83 ? 31.031 -12.852 -8.094 1 93.38 83 TYR A C 1
ATOM 683 O O . TYR A 1 83 ? 30.562 -13.648 -7.281 1 93.38 83 TYR A O 1
ATOM 691 N N . THR A 1 84 ? 31.562 -11.617 -7.711 1 93.38 84 THR A N 1
ATOM 692 C CA . THR A 1 84 ? 31.375 -11.07 -6.375 1 93.38 84 THR A CA 1
ATOM 693 C C . THR A 1 84 ? 30.359 -9.922 -6.402 1 93.38 84 THR A C 1
ATOM 695 O O . THR A 1 84 ? 30.578 -8.914 -7.082 1 93.38 84 THR A O 1
ATOM 698 N N . ALA A 1 85 ? 29.281 -10.148 -5.664 1 90.69 85 ALA A N 1
ATOM 699 C CA . ALA A 1 85 ? 28.219 -9.141 -5.668 1 90.69 85 ALA A CA 1
ATOM 700 C C . ALA A 1 85 ? 28.219 -8.344 -4.371 1 90.69 85 ALA A C 1
ATOM 702 O O . ALA A 1 85 ? 28.594 -8.859 -3.312 1 90.69 85 ALA A O 1
ATOM 703 N N . THR A 1 86 ? 27.906 -7.035 -4.453 1 83.88 86 THR A N 1
ATOM 704 C CA . THR A 1 86 ? 27.562 -6.23 -3.285 1 83.88 86 THR A CA 1
ATOM 705 C C . THR A 1 86 ? 26.062 -6.281 -3.02 1 83.88 86 THR A C 1
ATOM 707 O O . THR A 1 86 ? 25.266 -5.836 -3.848 1 83.88 86 THR A O 1
ATOM 710 N N . LEU A 1 87 ? 25.781 -6.941 -1.869 1 84.56 87 LEU A N 1
ATOM 711 C CA . LEU A 1 87 ? 24.375 -7.164 -1.569 1 84.56 87 LEU A CA 1
ATOM 712 C C . LEU A 1 87 ? 23.859 -6.121 -0.588 1 84.56 87 LEU A C 1
ATOM 714 O O . LEU A 1 87 ? 24.578 -5.695 0.316 1 84.56 87 LEU A O 1
ATOM 718 N N . GLN A 1 88 ? 22.641 -5.637 -0.877 1 74.25 88 GLN A N 1
ATOM 719 C CA . GLN A 1 88 ? 21.969 -4.734 0.051 1 74.25 88 GLN A CA 1
ATOM 720 C C . GLN A 1 88 ? 20.875 -5.457 0.823 1 74.25 88 GLN A C 1
ATOM 722 O O . GLN A 1 88 ? 20.172 -6.305 0.269 1 74.25 88 GLN A O 1
ATOM 727 N N . PRO A 1 89 ? 20.797 -5.055 2.049 1 72.56 89 PRO A N 1
ATOM 728 C CA . PRO A 1 89 ? 19.734 -5.688 2.842 1 72.56 89 PRO A CA 1
ATOM 729 C C . PRO A 1 89 ? 18.344 -5.273 2.398 1 72.56 89 PRO A C 1
ATOM 731 O O . PRO A 1 89 ? 18.125 -4.125 1.998 1 72.56 89 PRO A O 1
ATOM 734 N N . VAL A 1 90 ? 17.516 -6.312 2.336 1 76.25 90 VAL A N 1
ATOM 735 C CA . VAL A 1 90 ? 16.109 -6.059 2.064 1 76.25 90 VAL A CA 1
ATOM 736 C C . VAL A 1 90 ? 15.289 -6.289 3.332 1 76.25 90 VAL A C 1
ATOM 738 O O . VAL A 1 90 ? 15.289 -7.387 3.891 1 76.25 90 VAL A O 1
ATOM 741 N N . THR A 1 91 ? 14.602 -5.219 3.828 1 74.94 91 THR A N 1
ATOM 742 C CA . THR A 1 91 ? 13.875 -5.309 5.09 1 74.94 91 THR A CA 1
ATOM 743 C C . THR A 1 91 ? 12.453 -5.816 4.859 1 74.94 91 THR A C 1
ATOM 745 O O . THR A 1 91 ? 11.945 -6.633 5.629 1 74.94 91 THR A O 1
ATOM 748 N N . TYR A 1 92 ? 11.844 -5.363 3.836 1 85.81 92 TYR A N 1
ATOM 749 C CA . TYR A 1 92 ? 10.461 -5.754 3.568 1 85.81 92 TYR A CA 1
ATOM 750 C C . TYR A 1 92 ? 10.344 -6.426 2.205 1 85.81 92 TYR A C 1
ATOM 752 O O . TYR A 1 92 ? 10.953 -5.984 1.231 1 85.81 92 TYR A O 1
ATOM 760 N N . ASN A 1 93 ? 9.734 -7.59 2.232 1 92.38 93 ASN A N 1
ATOM 761 C CA . ASN A 1 93 ? 9.508 -8.398 1.037 1 92.38 93 ASN A CA 1
ATOM 762 C C . ASN A 1 93 ? 8.211 -9.195 1.135 1 92.38 93 ASN A C 1
ATOM 764 O O . ASN A 1 93 ? 7.379 -8.93 2.006 1 92.38 93 ASN A O 1
ATOM 768 N N . ILE A 1 94 ? 8.047 -10.086 0.26 1 96.12 94 ILE A N 1
ATOM 769 C CA . ILE A 1 94 ? 6.789 -10.82 0.181 1 96.12 94 ILE A CA 1
ATOM 770 C C . ILE A 1 94 ? 6.586 -11.641 1.454 1 96.12 94 ILE A C 1
ATOM 772 O O . ILE A 1 94 ? 5.484 -11.672 2.008 1 96.12 94 ILE A O 1
ATOM 776 N N . THR A 1 95 ? 7.656 -12.289 2.01 1 96.5 95 THR A N 1
ATOM 777 C CA . THR A 1 95 ? 7.492 -13.156 3.174 1 96.5 95 THR A CA 1
ATOM 778 C C . THR A 1 95 ? 7.242 -12.328 4.43 1 96.5 95 THR A C 1
ATOM 780 O O . THR A 1 95 ? 6.449 -12.719 5.289 1 96.5 95 THR A O 1
ATOM 783 N N . SER A 1 96 ? 7.949 -11.148 4.527 1 94.31 96 SER A N 1
ATOM 784 C CA . SER A 1 96 ? 7.695 -10.289 5.676 1 94.31 96 SER A CA 1
ATOM 785 C C . SER A 1 96 ? 6.262 -9.773 5.68 1 94.31 96 SER A C 1
ATOM 787 O O . SER A 1 96 ? 5.613 -9.727 6.727 1 94.31 96 SER A O 1
ATOM 789 N N . TYR A 1 97 ? 5.773 -9.445 4.508 1 96.31 97 TYR A N 1
ATOM 790 C CA . TYR A 1 97 ? 4.391 -8.984 4.445 1 96.31 97 TYR A CA 1
ATOM 791 C C . TYR A 1 97 ? 3.424 -10.109 4.793 1 96.31 97 TYR A C 1
ATOM 793 O O . TYR A 1 97 ? 2.484 -9.914 5.566 1 96.31 97 TYR A O 1
ATOM 801 N N . MET A 1 98 ? 3.6 -11.234 4.129 1 97.94 98 MET A N 1
ATOM 802 C CA . MET A 1 98 ? 2.703 -12.359 4.367 1 97.94 98 MET A CA 1
ATOM 803 C C . MET A 1 98 ? 2.645 -12.703 5.852 1 97.94 98 MET A C 1
ATOM 805 O O . MET A 1 98 ? 1.572 -13 6.383 1 97.94 98 MET A O 1
ATOM 809 N N . ASN A 1 99 ? 3.809 -12.664 6.523 1 97.19 99 ASN A N 1
ATOM 810 C CA . ASN A 1 99 ? 3.824 -12.914 7.961 1 97.19 99 ASN A CA 1
ATOM 811 C C . ASN A 1 99 ? 3.039 -11.852 8.727 1 97.19 99 ASN A C 1
ATOM 813 O O . ASN A 1 99 ? 2.311 -12.172 9.664 1 97.19 99 ASN A O 1
ATOM 817 N N . SER A 1 100 ? 3.176 -10.609 8.32 1 95.25 100 SER A N 1
ATOM 818 C CA . SER A 1 100 ? 2.418 -9.531 8.945 1 95.25 100 SER A CA 1
ATOM 819 C C . SER A 1 100 ? 0.917 -9.727 8.75 1 95.25 100 SER A C 1
ATOM 821 O O . SER A 1 100 ? 0.139 -9.578 9.695 1 95.25 100 SER A O 1
ATOM 823 N N . ALA A 1 101 ? 0.528 -10.023 7.535 1 96.88 101 ALA A N 1
ATOM 824 C CA . ALA A 1 101 ? -0.88 -10.25 7.215 1 96.88 101 ALA A CA 1
ATOM 825 C C . ALA A 1 101 ? -1.438 -11.43 8 1 96.88 101 ALA A C 1
ATOM 827 O O . ALA A 1 101 ? -2.541 -11.359 8.547 1 96.88 101 ALA A O 1
ATOM 828 N N . TRP A 1 102 ? -0.646 -12.523 8.031 1 97.5 102 TRP A N 1
ATOM 829 C CA . TRP A 1 102 ? -1.043 -13.727 8.758 1 97.5 102 TRP A CA 1
ATOM 830 C C . TRP A 1 102 ? -1.247 -13.422 10.242 1 97.5 102 TRP A C 1
ATOM 832 O O . TRP A 1 102 ? -2.262 -13.805 10.828 1 97.5 102 TRP A O 1
ATOM 842 N N . ASN A 1 103 ? -0.299 -12.664 10.844 1 95.69 103 ASN A N 1
ATOM 843 C CA . ASN A 1 103 ? -0.395 -12.289 12.25 1 95.69 103 ASN A CA 1
ATOM 844 C C . ASN A 1 103 ? -1.634 -11.438 12.516 1 95.69 103 ASN A C 1
ATOM 846 O O . ASN A 1 103 ? -2.316 -11.625 13.523 1 95.69 103 ASN A O 1
ATOM 850 N N . SER A 1 104 ? -1.897 -10.562 11.633 1 94.81 104 SER A N 1
ATOM 851 C CA . SER A 1 104 ? -3.068 -9.711 11.781 1 94.81 104 SER A CA 1
ATOM 852 C C . SER A 1 104 ? -4.359 -10.516 11.672 1 94.81 104 SER A C 1
ATOM 854 O O . SER A 1 104 ? -5.242 -10.406 12.523 1 94.81 104 SER A O 1
ATOM 856 N N . LEU A 1 105 ? -4.48 -11.352 10.648 1 95.88 105 LEU A N 1
ATOM 857 C CA . LEU A 1 105 ? -5.699 -12.086 10.344 1 95.88 105 LEU A CA 1
ATOM 858 C C . LEU A 1 105 ? -5.98 -13.133 11.414 1 95.88 105 LEU A C 1
ATOM 860 O O . LEU A 1 105 ? -7.137 -13.5 11.641 1 95.88 105 LEU A O 1
ATOM 864 N N . THR A 1 106 ? -4.965 -13.586 12.109 1 95.44 106 THR A N 1
ATOM 865 C CA . THR A 1 106 ? -5.152 -14.625 13.117 1 95.44 106 THR A CA 1
ATOM 866 C C . THR A 1 106 ? -5.137 -14.016 14.516 1 95.44 106 THR A C 1
ATOM 868 O O . THR A 1 106 ? -5.184 -14.742 15.516 1 95.44 106 THR A O 1
ATOM 871 N N . ASN A 1 107 ? -4.996 -12.75 14.633 1 93.5 107 ASN A N 1
ATOM 872 C CA . ASN A 1 107 ? -5.102 -12.031 15.898 1 93.5 107 ASN A CA 1
ATOM 873 C C . ASN A 1 107 ? -6.551 -11.664 16.219 1 93.5 107 ASN A C 1
ATOM 875 O O . ASN A 1 107 ? -7.172 -10.883 15.492 1 93.5 107 ASN A O 1
ATOM 879 N N . PRO A 1 108 ? -7.113 -12.109 17.312 1 90.56 108 PRO A N 1
ATOM 880 C CA . PRO A 1 108 ? -8.5 -11.805 17.656 1 90.56 108 PRO A CA 1
ATOM 881 C C . PRO A 1 108 ? -8.742 -10.312 17.891 1 90.56 108 PRO A C 1
ATOM 883 O O . PRO A 1 108 ? -9.875 -9.844 17.766 1 90.56 108 PRO A O 1
ATOM 886 N N . ALA A 1 109 ? -7.691 -9.633 18.094 1 88.5 109 ALA A N 1
ATOM 887 C CA . ALA A 1 109 ? -7.828 -8.203 18.391 1 88.5 109 ALA A CA 1
ATOM 888 C C . ALA A 1 109 ? -8.039 -7.406 17.109 1 88.5 109 ALA A C 1
ATOM 890 O O . ALA A 1 109 ? -8.453 -6.242 17.156 1 88.5 109 ALA A O 1
ATOM 891 N N . THR A 1 110 ? -7.68 -8.023 15.984 1 89.88 110 THR A N 1
ATOM 892 C CA . THR A 1 110 ? -7.957 -7.363 14.711 1 89.88 110 THR A CA 1
ATOM 893 C C . THR A 1 110 ? -9.43 -7.488 14.344 1 89.88 110 THR A C 1
ATOM 895 O O . THR A 1 110 ? -9.883 -8.562 13.938 1 89.88 110 THR A O 1
ATOM 898 N N . THR A 1 111 ? -10.156 -6.336 14.461 1 84.69 111 THR A N 1
ATOM 899 C CA . THR A 1 111 ? -11.594 -6.426 14.258 1 84.69 111 THR A CA 1
ATOM 900 C C . THR A 1 111 ? -12.047 -5.477 13.156 1 84.69 111 THR A C 1
ATOM 902 O O . THR A 1 111 ? -13.18 -5.562 12.68 1 84.69 111 THR A O 1
ATOM 905 N N . ASP A 1 112 ? -11.211 -4.621 12.688 1 84.06 112 ASP A N 1
ATOM 906 C CA . ASP A 1 112 ? -11.555 -3.686 11.625 1 84.06 112 ASP A CA 1
ATOM 907 C C . ASP A 1 112 ? -11.75 -4.41 10.297 1 84.06 112 ASP A C 1
ATOM 909 O O . ASP A 1 112 ? -10.805 -4.996 9.758 1 84.06 112 ASP A O 1
ATOM 913 N N . PRO A 1 113 ? -12.961 -4.348 9.711 1 85.12 113 PRO A N 1
ATOM 914 C CA . PRO A 1 113 ? -13.227 -5.113 8.492 1 85.12 113 PRO A CA 1
ATOM 915 C C . PRO A 1 113 ? -12.383 -4.656 7.309 1 85.12 113 PRO A C 1
ATOM 917 O O . PRO A 1 113 ? -12.047 -5.461 6.438 1 85.12 113 PRO A O 1
ATOM 920 N N . TRP A 1 114 ? -12.039 -3.396 7.32 1 86.44 114 TRP A N 1
ATOM 921 C CA . TRP A 1 114 ? -11.188 -2.904 6.242 1 86.44 114 TRP A CA 1
ATOM 922 C C . TRP A 1 114 ? -9.82 -3.586 6.273 1 86.44 114 TRP A C 1
ATOM 924 O O . TRP A 1 114 ? -9.312 -4.023 5.238 1 86.44 114 TRP A O 1
ATOM 934 N N . ILE A 1 115 ? -9.297 -3.691 7.484 1 90.12 115 ILE A N 1
ATOM 935 C CA . ILE A 1 115 ? -7.98 -4.305 7.668 1 90.12 115 ILE A CA 1
ATOM 936 C C . ILE A 1 115 ? -8.047 -5.785 7.305 1 90.12 115 ILE A C 1
ATOM 938 O O . ILE A 1 115 ? -7.172 -6.301 6.609 1 90.12 115 ILE A O 1
ATOM 942 N N . ILE A 1 116 ? -9.086 -6.445 7.758 1 91.25 116 ILE A N 1
ATOM 943 C CA . ILE A 1 116 ? -9.273 -7.863 7.484 1 91.25 116 ILE A CA 1
ATOM 944 C C . ILE A 1 116 ? -9.383 -8.086 5.977 1 91.25 116 ILE A C 1
ATOM 946 O O . ILE A 1 116 ? -8.688 -8.938 5.418 1 91.25 116 ILE A O 1
ATOM 950 N N . ALA A 1 117 ? -10.211 -7.258 5.301 1 90.94 117 ALA A N 1
ATOM 951 C CA . ALA A 1 117 ? -10.43 -7.398 3.863 1 90.94 117 ALA A CA 1
ATOM 952 C C . ALA A 1 117 ? -9.141 -7.141 3.086 1 90.94 117 ALA A C 1
ATOM 954 O O . ALA A 1 117 ? -8.812 -7.883 2.158 1 90.94 117 ALA A O 1
ATOM 955 N N . PHE A 1 118 ? -8.422 -6.133 3.479 1 92.94 118 PHE A N 1
ATOM 956 C CA . PHE A 1 118 ? -7.188 -5.773 2.783 1 92.94 118 PHE A CA 1
ATOM 957 C C . PHE A 1 118 ? -6.164 -6.898 2.879 1 92.94 118 PHE A C 1
ATOM 959 O O . PHE A 1 118 ? -5.602 -7.32 1.866 1 92.94 118 PHE A O 1
ATOM 966 N N . HIS A 1 119 ? -5.895 -7.387 4.082 1 95.19 119 HIS A N 1
ATOM 967 C CA . HIS A 1 119 ? -4.922 -8.453 4.285 1 95.19 119 HIS A CA 1
ATOM 968 C C . HIS A 1 119 ? -5.375 -9.75 3.627 1 95.19 119 HIS A C 1
ATOM 970 O O . HIS A 1 119 ? -4.559 -10.492 3.076 1 95.19 119 HIS A O 1
ATOM 976 N N . LEU A 1 120 ? -6.676 -10.039 3.699 1 95.5 120 LEU A N 1
ATOM 977 C CA . LEU A 1 120 ? -7.191 -11.281 3.127 1 95.5 120 LEU A CA 1
ATOM 978 C C . LEU A 1 120 ? -7.023 -11.289 1.611 1 95.5 120 LEU A C 1
ATOM 980 O O . LEU A 1 120 ? -6.5 -12.25 1.045 1 95.5 120 LEU A O 1
ATOM 984 N N . ARG A 1 121 ? -7.43 -10.172 0.937 1 95.31 121 ARG A N 1
ATOM 985 C CA . ARG A 1 121 ? -7.258 -10.055 -0.508 1 95.31 121 ARG A CA 1
ATOM 986 C C . ARG A 1 121 ? -5.789 -10.172 -0.896 1 95.31 121 ARG A C 1
ATOM 988 O O . ARG A 1 121 ? -5.445 -10.875 -1.848 1 95.31 121 ARG A O 1
ATOM 995 N N . SER A 1 122 ? -4.992 -9.5 -0.147 1 96.19 122 SER A N 1
ATOM 996 C CA . SER A 1 122 ? -3.564 -9.477 -0.451 1 96.19 122 SER A CA 1
ATOM 997 C C . SER A 1 122 ? -2.938 -10.859 -0.262 1 96.19 122 SER A C 1
ATOM 999 O O . SER A 1 122 ? -2.154 -11.305 -1.102 1 96.19 122 SER A O 1
ATOM 1001 N N . LEU A 1 123 ? -3.287 -11.5 0.862 1 97.25 123 LEU A N 1
ATOM 1002 C CA . LEU A 1 123 ? -2.703 -12.797 1.164 1 97.25 123 LEU A CA 1
ATOM 1003 C C . LEU A 1 123 ? -3.092 -13.828 0.106 1 97.25 123 LEU A C 1
ATOM 1005 O O . LEU A 1 123 ? -2.275 -14.672 -0.275 1 97.25 123 LEU A O 1
ATOM 1009 N N . ILE A 1 124 ? -4.301 -13.75 -0.388 1 97.44 124 ILE A N 1
ATOM 1010 C CA . ILE A 1 124 ? -4.75 -14.625 -1.466 1 97.44 124 ILE A CA 1
ATOM 1011 C C . ILE A 1 124 ? -3.826 -14.477 -2.674 1 97.44 124 ILE A C 1
ATOM 1013 O O . ILE A 1 124 ? -3.408 -15.469 -3.273 1 97.44 124 ILE A O 1
ATOM 1017 N N . HIS A 1 125 ? -3.484 -13.258 -3.004 1 97.31 125 HIS A N 1
ATOM 1018 C CA . HIS A 1 125 ? -2.604 -12.984 -4.133 1 97.31 125 HIS A CA 1
ATOM 1019 C C . HIS A 1 125 ? -1.182 -13.453 -3.85 1 97.31 125 HIS A C 1
ATOM 1021 O O . HIS A 1 125 ? -0.564 -14.117 -4.688 1 97.31 125 HIS A O 1
ATOM 1027 N N . PHE A 1 126 ? -0.672 -13.266 -2.709 1 98.12 126 PHE A N 1
ATOM 1028 C CA . PHE A 1 126 ? 0.751 -13.43 -2.439 1 98.12 126 PHE A CA 1
ATOM 1029 C C . PHE A 1 126 ? 1.09 -14.891 -2.168 1 98.12 126 PHE A C 1
ATOM 1031 O O . PHE A 1 126 ? 2.244 -15.297 -2.307 1 98.12 126 PHE A O 1
ATOM 1038 N N . VAL A 1 127 ? 0.11 -15.68 -1.779 1 98.5 127 VAL A N 1
ATOM 1039 C CA . VAL A 1 127 ? 0.35 -17.109 -1.736 1 98.5 127 VAL A CA 1
ATOM 1040 C C . VAL A 1 127 ? 0.73 -17.625 -3.127 1 98.5 127 VAL A C 1
ATOM 1042 O O . VAL A 1 127 ? 1.619 -18.469 -3.268 1 98.5 127 VAL A O 1
ATOM 1045 N N . ALA A 1 128 ? 0.069 -17.047 -4.098 1 98.25 128 ALA A N 1
ATOM 1046 C CA . ALA A 1 128 ? 0.423 -17.422 -5.465 1 98.25 128 ALA A CA 1
ATOM 1047 C C . ALA A 1 128 ? 1.829 -16.938 -5.816 1 98.25 128 ALA A C 1
ATOM 1049 O O . ALA A 1 128 ? 2.648 -17.703 -6.32 1 98.25 128 ALA A O 1
ATOM 1050 N N . ASP A 1 129 ? 2.135 -15.719 -5.5 1 97.94 129 ASP A N 1
ATOM 1051 C CA . ASP A 1 129 ? 3.41 -15.125 -5.887 1 97.94 129 ASP A CA 1
ATOM 1052 C C . ASP A 1 129 ? 4.578 -15.844 -5.219 1 97.94 129 ASP A C 1
ATOM 1054 O O . ASP A 1 129 ? 5.613 -16.078 -5.844 1 97.94 129 ASP A O 1
ATOM 1058 N N . VAL A 1 130 ? 4.461 -16.188 -3.934 1 98.19 130 VAL A N 1
ATOM 1059 C CA . VAL A 1 130 ? 5.578 -16.781 -3.209 1 98.19 130 VAL A CA 1
ATOM 1060 C C . VAL A 1 130 ? 5.879 -18.172 -3.779 1 98.19 130 VAL A C 1
ATOM 1062 O O . VAL A 1 130 ? 6.996 -18.672 -3.633 1 98.19 130 VAL A O 1
ATOM 1065 N N . HIS A 1 131 ? 4.953 -18.75 -4.508 1 98.06 131 HIS A N 1
ATOM 1066 C CA . HIS A 1 131 ? 5.141 -20.062 -5.109 1 98.06 131 HIS A CA 1
ATOM 1067 C C . HIS A 1 131 ? 5.684 -19.953 -6.531 1 98.06 131 HIS A C 1
ATOM 1069 O O . HIS A 1 131 ? 5.984 -20.953 -7.168 1 98.06 131 HIS A O 1
ATOM 1075 N N . THR A 1 132 ? 5.758 -18.703 -7.055 1 97.19 132 THR A N 1
ATOM 1076 C CA . THR A 1 132 ? 6.348 -18.453 -8.367 1 97.19 132 THR A CA 1
ATOM 1077 C C . THR A 1 132 ? 7.863 -18.344 -8.266 1 97.19 132 THR A C 1
ATOM 1079 O O . THR A 1 132 ? 8.383 -17.422 -7.613 1 97.19 132 THR A O 1
ATOM 1082 N N . PRO A 1 133 ? 8.586 -19.188 -8.938 1 97.56 133 PRO A N 1
ATOM 1083 C CA . PRO A 1 133 ? 10.039 -19.266 -8.734 1 97.56 133 PRO A CA 1
ATOM 1084 C C . PRO A 1 133 ? 10.742 -17.922 -8.906 1 97.56 133 PRO A C 1
ATOM 1086 O O . PRO A 1 133 ? 11.461 -17.484 -8.008 1 97.56 133 PRO A O 1
ATOM 1089 N N . HIS A 1 134 ? 10.477 -17.125 -9.875 1 97.12 134 HIS A N 1
ATOM 1090 C CA . HIS A 1 134 ? 11.242 -15.93 -10.195 1 97.12 134 HIS A CA 1
ATOM 1091 C C . HIS A 1 134 ? 10.812 -14.758 -9.32 1 97.12 134 HIS A C 1
ATOM 1093 O O . HIS A 1 134 ? 11.398 -13.672 -9.398 1 97.12 134 HIS A O 1
ATOM 1099 N N . HIS A 1 135 ? 9.828 -14.922 -8.477 1 97.69 135 HIS A N 1
ATOM 1100 C CA . HIS A 1 135 ? 9.469 -13.938 -7.461 1 97.69 135 HIS A CA 1
ATOM 1101 C C . HIS A 1 135 ? 10.289 -14.125 -6.188 1 97.69 135 HIS A C 1
ATOM 1103 O O . HIS A 1 135 ? 10.086 -13.414 -5.203 1 97.69 135 HIS A O 1
ATOM 1109 N N . ASN A 1 136 ? 11.203 -15.117 -6.234 1 97.38 136 ASN A N 1
ATOM 1110 C CA . ASN A 1 136 ? 11.961 -15.461 -5.039 1 97.38 136 ASN A CA 1
ATOM 1111 C C . ASN A 1 136 ? 13.469 -15.367 -5.285 1 97.38 136 ASN A C 1
ATOM 1113 O O . ASN A 1 136 ? 14.258 -16.016 -4.598 1 97.38 136 ASN A O 1
ATOM 1117 N N . VAL A 1 137 ? 13.867 -14.555 -6.289 1 96.75 137 VAL A N 1
ATOM 1118 C CA . VAL A 1 137 ? 15.289 -14.562 -6.613 1 96.75 137 VAL A CA 1
ATOM 1119 C C . VAL A 1 137 ? 15.688 -13.227 -7.234 1 96.75 137 VAL A C 1
ATOM 1121 O O . VAL A 1 137 ? 14.852 -12.531 -7.816 1 96.75 137 VAL A O 1
ATOM 1124 N N . GLY A 1 138 ? 16.891 -12.883 -7.059 1 95.5 138 GLY A N 1
ATOM 1125 C CA . GLY A 1 138 ? 17.656 -11.938 -7.855 1 95.5 138 GLY A CA 1
ATOM 1126 C C . GLY A 1 138 ? 18.984 -12.484 -8.32 1 95.5 138 GLY A C 1
ATOM 1127 O O . GLY A 1 138 ? 19.812 -12.883 -7.504 1 95.5 138 GLY A O 1
ATOM 1128 N N . TYR A 1 139 ? 19.156 -12.57 -9.602 1 96.75 139 TYR A N 1
ATOM 1129 C CA . TYR A 1 139 ? 20.375 -13.148 -10.18 1 96.75 139 TYR A CA 1
ATOM 1130 C C . TYR A 1 139 ? 21.438 -12.086 -10.391 1 96.75 139 TYR A C 1
ATOM 1132 O O . TYR A 1 139 ? 21.203 -11.086 -11.078 1 96.75 139 TYR A O 1
ATOM 1140 N N . TYR A 1 140 ? 22.641 -12.305 -9.781 1 95.94 140 TYR A N 1
ATOM 1141 C CA . TYR A 1 140 ? 23.75 -11.352 -9.836 1 95.94 140 TYR A CA 1
ATOM 1142 C C . TYR A 1 140 ? 24.891 -11.891 -10.68 1 95.94 140 TYR A C 1
ATOM 1144 O O . TYR A 1 140 ? 25.344 -13.023 -10.477 1 95.94 140 TYR A O 1
ATOM 1152 N N . SER A 1 141 ? 25.281 -11.117 -11.586 1 95.06 141 SER A N 1
ATOM 1153 C CA . SER A 1 141 ? 26.391 -11.398 -12.492 1 95.06 141 SER A CA 1
ATOM 1154 C C . SER A 1 141 ? 27.062 -10.109 -12.945 1 95.06 141 SER A C 1
ATOM 1156 O O . SER A 1 141 ? 26.719 -9.016 -12.484 1 95.06 141 SER A O 1
ATOM 1158 N N . GLN A 1 142 ? 28.094 -10.273 -13.828 1 94.25 142 GLN A N 1
ATOM 1159 C CA . GLN A 1 142 ? 28.766 -9.102 -14.383 1 94.25 142 GLN A CA 1
ATOM 1160 C C . GLN A 1 142 ? 27.797 -8.25 -15.195 1 94.25 142 GLN A C 1
ATOM 1162 O O . GLN A 1 142 ? 27.891 -7.023 -15.195 1 94.25 142 GLN A O 1
ATOM 1167 N N . GLU A 1 143 ? 26.844 -8.93 -15.797 1 93.19 143 GLU A N 1
ATOM 1168 C CA . GLU A 1 143 ? 25.891 -8.242 -16.656 1 93.19 143 GLU A CA 1
ATOM 1169 C C . GLU A 1 143 ? 24.781 -7.59 -15.844 1 93.19 143 GLU A C 1
ATOM 1171 O O . GLU A 1 143 ? 24.141 -6.641 -16.297 1 93.19 143 GLU A O 1
ATOM 1176 N N . THR A 1 144 ? 24.516 -8.102 -14.672 1 94.25 144 THR A N 1
ATOM 1177 C CA . THR A 1 144 ? 23.469 -7.59 -13.789 1 94.25 144 THR A CA 1
ATOM 1178 C C . THR A 1 144 ? 24.016 -7.398 -12.375 1 94.25 144 THR A C 1
ATOM 1180 O O . THR A 1 144 ? 23.578 -8.086 -11.445 1 94.25 144 THR A O 1
ATOM 1183 N N . PRO A 1 145 ? 24.891 -6.355 -12.172 1 91.69 145 PRO A N 1
ATOM 1184 C CA . PRO A 1 145 ? 25.562 -6.18 -10.883 1 91.69 145 PRO A CA 1
ATOM 1185 C C . PRO A 1 145 ? 24.578 -5.82 -9.758 1 91.69 145 PRO A C 1
ATOM 1187 O O . PRO A 1 145 ? 24.875 -6.062 -8.586 1 91.69 145 PRO A O 1
ATOM 1190 N N . ASP A 1 146 ? 23.406 -5.285 -10.125 1 88.25 146 ASP A N 1
ATOM 1191 C CA . ASP A 1 146 ? 22.406 -4.918 -9.133 1 88.25 146 ASP A CA 1
ATOM 1192 C C . ASP A 1 146 ? 21.25 -5.918 -9.117 1 88.25 146 ASP A C 1
ATOM 1194 O O . ASP A 1 146 ? 20.156 -5.602 -8.641 1 88.25 146 ASP A O 1
ATOM 1198 N N . GLY A 1 147 ? 21.547 -7.117 -9.727 1 93.38 147 GLY A N 1
ATOM 1199 C CA . GLY A 1 147 ? 20.484 -8.109 -9.859 1 93.38 147 GLY A CA 1
ATOM 1200 C C . GLY A 1 147 ? 19.719 -7.996 -11.164 1 93.38 147 GLY A C 1
ATOM 1201 O O . GLY A 1 147 ? 19.703 -6.934 -11.789 1 93.38 147 GLY A O 1
ATOM 1202 N N . ASP A 1 148 ? 19.094 -9.086 -11.523 1 95.75 148 ASP A N 1
ATOM 1203 C CA . ASP A 1 148 ? 18.438 -9.102 -12.828 1 95.75 148 ASP A CA 1
ATOM 1204 C C . ASP A 1 148 ? 16.938 -8.82 -12.688 1 95.75 148 ASP A C 1
ATOM 1206 O O . ASP A 1 148 ? 16.156 -9.141 -13.586 1 95.75 148 ASP A O 1
ATOM 1210 N N . LYS A 1 149 ? 16.469 -8.391 -11.492 1 93.56 149 LYS A N 1
ATOM 1211 C CA . LYS A 1 149 ? 15.062 -8.078 -11.227 1 93.56 149 LYS A CA 1
ATOM 1212 C C . LYS A 1 149 ? 14.188 -9.312 -11.375 1 93.56 149 LYS A C 1
ATOM 1214 O O . LYS A 1 149 ? 13.18 -9.281 -12.086 1 93.56 149 LYS A O 1
ATOM 1219 N N . GLY A 1 150 ? 14.633 -10.391 -10.797 1 95.44 150 GLY A N 1
ATOM 1220 C CA . GLY A 1 150 ? 13.875 -11.625 -10.766 1 95.44 150 GLY A CA 1
ATOM 1221 C C . GLY A 1 150 ? 13.75 -12.281 -12.133 1 95.44 150 GLY A C 1
ATOM 1222 O O . GLY A 1 150 ? 12.727 -12.891 -12.438 1 95.44 150 GLY A O 1
ATOM 1223 N N . GLY A 1 151 ? 14.672 -12.031 -13.039 1 96.5 151 GLY A N 1
ATOM 1224 C CA . GLY A 1 151 ? 14.633 -12.633 -14.367 1 96.5 151 GLY A CA 1
ATOM 1225 C C . GLY A 1 151 ? 14.102 -11.688 -15.43 1 96.5 151 GLY A C 1
ATOM 1226 O O . GLY A 1 151 ? 14.109 -12.023 -16.625 1 96.5 151 GLY A O 1
ATOM 1227 N N . ASN A 1 152 ? 13.648 -10.477 -15.055 1 94.69 152 ASN A N 1
ATOM 1228 C CA . ASN A 1 152 ? 13.148 -9.516 -16.031 1 94.69 152 ASN A CA 1
ATOM 1229 C C . ASN A 1 152 ? 14.25 -9.047 -16.969 1 94.69 152 ASN A C 1
ATOM 1231 O O . ASN A 1 152 ? 13.984 -8.68 -18.125 1 94.69 152 ASN A O 1
ATOM 1235 N N . LEU A 1 153 ? 15.461 -9.109 -16.469 1 95.81 153 LEU A N 1
ATOM 1236 C CA . LEU A 1 153 ? 16.594 -8.688 -17.297 1 95.81 153 LEU A CA 1
ATOM 1237 C C . LEU A 1 153 ? 17.344 -9.891 -17.859 1 95.81 153 LEU A C 1
ATOM 1239 O O . LEU A 1 153 ? 18.484 -9.758 -18.312 1 95.81 153 LEU A O 1
ATOM 1243 N N . TYR A 1 154 ? 16.766 -11.016 -17.734 1 95.75 154 TYR A N 1
ATOM 1244 C CA . TYR A 1 154 ? 17.266 -12.25 -18.328 1 95.75 154 TYR A CA 1
ATOM 1245 C C . TYR A 1 154 ? 16.5 -12.609 -19.594 1 95.75 154 TYR A C 1
ATOM 1247 O O . TYR A 1 154 ? 15.609 -13.461 -19.547 1 95.75 154 TYR A O 1
ATOM 1255 N N . GLN A 1 155 ? 16.953 -12.055 -20.703 1 94.38 155 GLN A N 1
ATOM 1256 C CA . GLN A 1 155 ? 16.25 -12.203 -21.969 1 94.38 155 GLN A CA 1
ATOM 1257 C C . GLN A 1 155 ? 16.453 -13.602 -22.547 1 94.38 155 GLN A C 1
ATOM 1259 O O . GLN A 1 155 ? 17.516 -14.195 -22.406 1 94.38 155 GLN A O 1
ATOM 1264 N N . ILE A 1 156 ? 15.43 -14.047 -23.156 1 94.75 156 ILE A N 1
ATOM 1265 C CA . ILE A 1 156 ? 15.469 -15.352 -23.797 1 94.75 156 ILE A CA 1
ATOM 1266 C C . ILE A 1 156 ? 14.875 -15.242 -25.203 1 94.75 156 ILE A C 1
ATOM 1268 O O . ILE A 1 156 ? 14.258 -14.234 -25.547 1 94.75 156 ILE A O 1
ATOM 1272 N N . ILE A 1 157 ? 15.164 -16.234 -26.047 1 91.38 157 ILE A N 1
ATOM 1273 C CA . ILE A 1 157 ? 14.625 -16.312 -27.406 1 91.38 157 ILE A CA 1
ATOM 1274 C C . ILE A 1 157 ? 13.523 -17.359 -27.469 1 91.38 157 ILE A C 1
ATOM 1276 O O . ILE A 1 157 ? 13.766 -18.531 -27.172 1 91.38 157 ILE A O 1
ATOM 1280 N N . CYS A 1 158 ? 12.336 -16.844 -27.641 1 83.94 158 CYS A N 1
ATOM 1281 C CA . CYS A 1 158 ? 11.195 -17.75 -27.625 1 83.94 158 CYS A CA 1
ATOM 1282 C C . CYS A 1 158 ? 10.32 -17.531 -28.859 1 83.94 158 CYS A C 1
ATOM 1284 O O . CYS A 1 158 ? 10 -16.391 -29.203 1 83.94 158 CYS A O 1
ATOM 1286 N N . ASN A 1 159 ? 9.977 -18.547 -29.531 1 78.06 159 ASN A N 1
ATOM 1287 C CA . ASN A 1 159 ? 9.164 -18.516 -30.734 1 78.06 159 ASN A CA 1
ATOM 1288 C C . ASN A 1 159 ? 7.68 -18.719 -30.422 1 78.06 159 ASN A C 1
ATOM 1290 O O . ASN A 1 159 ? 6.883 -19.016 -31.312 1 78.06 159 ASN A O 1
ATOM 1294 N N . TYR A 1 160 ? 7.266 -18.578 -29.188 1 69.19 160 TYR A N 1
ATOM 1295 C CA . TYR A 1 160 ? 5.902 -18.938 -28.828 1 69.19 160 TYR A CA 1
ATOM 1296 C C . TYR A 1 160 ? 5.062 -17.703 -28.531 1 69.19 160 TYR A C 1
ATOM 1298 O O . TYR A 1 160 ? 3.906 -17.828 -28.109 1 69.19 160 TYR A O 1
ATOM 1306 N N . GLY A 1 161 ? 5.582 -16.531 -28.797 1 64.94 161 GLY A N 1
ATOM 1307 C CA . GLY A 1 161 ? 4.738 -15.367 -28.609 1 64.94 161 GLY A CA 1
ATOM 1308 C C . GLY A 1 161 ? 5.355 -14.32 -27.688 1 64.94 161 GLY A C 1
ATOM 1309 O O . GLY A 1 161 ? 6.527 -14.438 -27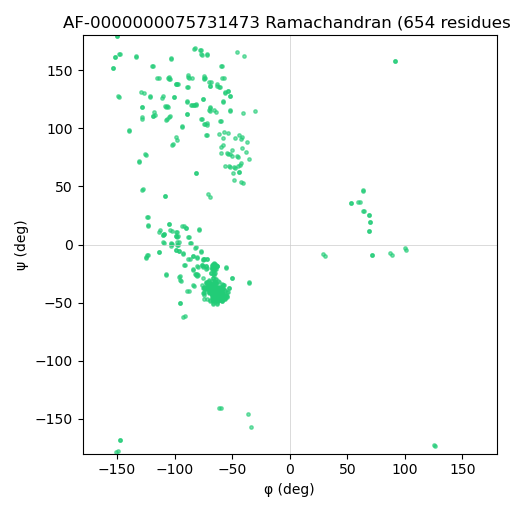.312 1 64.94 161 GLY A O 1
ATOM 1310 N N . SER A 1 162 ? 4.621 -13.281 -27.328 1 59.88 162 SER A N 1
ATOM 1311 C CA . SER A 1 162 ? 5.09 -12.086 -26.641 1 59.88 162 SER A CA 1
ATOM 1312 C C . SER A 1 162 ? 5.406 -12.375 -25.172 1 59.88 162 SER A C 1
ATOM 1314 O O . SER A 1 162 ? 6.176 -11.656 -24.547 1 59.88 162 SER A O 1
ATOM 1316 N N . ALA A 1 163 ? 4.875 -13.477 -24.688 1 63.34 163 ALA A N 1
ATOM 1317 C CA . ALA A 1 163 ? 5.133 -13.797 -23.297 1 63.34 163 ALA A CA 1
ATOM 1318 C C . ALA A 1 163 ? 6.516 -14.414 -23.109 1 63.34 163 ALA A C 1
ATOM 1320 O O . ALA A 1 163 ? 6.898 -14.781 -22 1 63.34 163 ALA A O 1
ATOM 1321 N N . CYS A 1 164 ? 7.277 -14.336 -24.078 1 76.62 164 CYS A N 1
ATOM 1322 C CA . CYS A 1 164 ? 8.539 -15.055 -24.016 1 76.62 164 CYS A CA 1
ATOM 1323 C C . CYS A 1 164 ? 9.711 -14.133 -24.328 1 76.62 164 CYS A C 1
ATOM 1325 O O . CYS A 1 164 ? 10.617 -14.508 -25.078 1 76.62 164 CYS A O 1
ATOM 1327 N N . MET A 1 165 ? 9.633 -13.039 -23.656 1 85.81 165 MET A N 1
ATOM 1328 C CA . MET A 1 165 ? 10.711 -12.086 -23.906 1 85.81 165 MET A CA 1
ATOM 1329 C C . MET A 1 165 ? 11.805 -12.219 -22.859 1 85.81 165 MET A C 1
ATOM 1331 O O . MET A 1 165 ? 12.984 -11.969 -23.141 1 85.81 165 MET A O 1
ATOM 1335 N N . ASN A 1 166 ? 11.461 -12.641 -21.688 1 92.81 166 ASN A N 1
ATOM 1336 C CA . ASN A 1 166 ? 12.398 -12.867 -20.594 1 92.81 166 ASN A CA 1
ATOM 1337 C C . ASN A 1 166 ? 11.953 -14.023 -19.703 1 92.81 166 ASN A C 1
ATOM 1339 O O . ASN A 1 166 ? 10.836 -14.516 -19.828 1 92.81 166 ASN A O 1
ATOM 1343 N N . ILE A 1 167 ? 12.844 -14.508 -18.906 1 95.25 167 ILE A N 1
ATOM 1344 C CA . ILE A 1 167 ? 12.602 -15.758 -18.188 1 95.25 167 ILE A CA 1
ATOM 1345 C C . ILE A 1 167 ? 11.531 -15.539 -17.109 1 95.25 167 ILE A C 1
ATOM 1347 O O . ILE A 1 167 ? 10.781 -16.469 -16.781 1 95.25 167 ILE A O 1
ATOM 1351 N N . HIS A 1 168 ? 11.461 -14.312 -16.547 1 95.06 168 HIS A N 1
ATOM 1352 C CA . HIS A 1 168 ? 10.438 -14.008 -15.547 1 95.06 168 HIS A CA 1
ATOM 1353 C C . HIS A 1 168 ? 9.039 -14.172 -16.125 1 95.06 168 HIS A C 1
ATOM 1355 O O . HIS A 1 168 ? 8.195 -14.859 -15.547 1 95.06 168 HIS A O 1
ATOM 1361 N N . PHE A 1 169 ? 8.805 -13.656 -17.281 1 90.75 169 PHE A N 1
ATOM 1362 C CA . PHE A 1 169 ? 7.492 -13.672 -17.938 1 90.75 169 PHE A CA 1
ATOM 1363 C C . PHE A 1 169 ? 7.109 -15.086 -18.344 1 90.75 169 PHE A C 1
ATOM 1365 O O . PHE A 1 169 ? 5.938 -15.461 -18.266 1 90.75 169 PHE A O 1
ATOM 1372 N N . LEU A 1 170 ? 8.055 -15.766 -18.844 1 92.38 170 LEU A N 1
ATOM 1373 C CA . LEU A 1 170 ? 7.766 -17.156 -19.203 1 92.38 170 LEU A CA 1
ATOM 1374 C C . LEU A 1 170 ? 7.238 -17.938 -18 1 92.38 170 LEU A C 1
ATOM 1376 O O . LEU A 1 170 ? 6.207 -18.594 -18.109 1 92.38 170 LEU A O 1
ATOM 1380 N N . TRP A 1 171 ? 7.883 -17.812 -16.906 1 94.06 171 TRP A N 1
ATOM 1381 C CA . TRP A 1 171 ? 7.484 -18.578 -15.727 1 94.06 171 TRP A CA 1
ATOM 1382 C C . TRP A 1 171 ? 6.188 -18.016 -15.141 1 94.06 171 TRP A C 1
ATOM 1384 O O . TRP A 1 171 ? 5.355 -18.781 -14.633 1 94.06 171 TRP A O 1
ATOM 1394 N N . ASP A 1 172 ? 5.965 -16.734 -15.242 1 92.12 172 ASP A N 1
ATOM 1395 C CA . ASP A 1 172 ? 4.734 -16.125 -14.75 1 92.12 172 ASP A CA 1
ATOM 1396 C C . ASP A 1 172 ? 3.521 -16.625 -15.539 1 92.12 172 ASP A C 1
ATOM 1398 O O . ASP A 1 172 ? 2.398 -16.609 -15.031 1 92.12 172 ASP A O 1
ATOM 1402 N N . SER A 1 173 ? 3.768 -17.062 -16.75 1 89.06 173 SER A N 1
ATOM 1403 C CA . SER A 1 173 ? 2.697 -17.609 -17.578 1 89.06 173 SER A CA 1
ATOM 1404 C C . SER A 1 173 ? 2.555 -19.125 -17.359 1 89.06 173 SER A C 1
ATOM 1406 O O . SER A 1 173 ? 1.932 -19.812 -18.172 1 89.06 173 SER A O 1
ATOM 1408 N N . ALA A 1 174 ? 3.162 -19.562 -16.344 1 92.88 174 ALA A N 1
ATOM 1409 C CA . ALA A 1 174 ? 3.262 -21.016 -16.156 1 92.88 174 ALA A CA 1
ATOM 1410 C C . ALA A 1 174 ? 3.844 -21.688 -17.391 1 92.88 174 ALA A C 1
ATOM 1412 O O . ALA A 1 174 ? 3.348 -22.734 -17.812 1 92.88 174 ALA A O 1
ATOM 1413 N N . CYS A 1 175 ? 4.77 -21 -18.016 1 93 175 CYS A N 1
ATOM 1414 C CA . CYS A 1 175 ? 5.48 -21.469 -19.203 1 93 175 CYS A CA 1
ATOM 1415 C C . CYS A 1 175 ? 4.512 -21.75 -20.344 1 93 175 CYS A C 1
ATOM 1417 O O . CYS A 1 175 ? 4.617 -22.781 -21.016 1 93 175 CYS A O 1
ATOM 1419 N N . LEU A 1 176 ? 3.516 -20.922 -20.406 1 89.75 176 LEU A N 1
ATOM 1420 C CA . LEU A 1 176 ? 2.541 -20.938 -21.484 1 89.75 176 LEU A CA 1
ATOM 1421 C C . LEU A 1 176 ? 1.661 -22.188 -21.406 1 89.75 176 LEU A C 1
ATOM 1423 O O . LEU A 1 176 ? 1.073 -22.594 -22.406 1 89.75 176 LEU A O 1
ATOM 1427 N N . ALA A 1 177 ? 1.629 -22.797 -20.25 1 92 177 ALA A N 1
ATOM 1428 C CA . ALA A 1 177 ? 0.788 -23.984 -20.062 1 92 177 ALA A CA 1
ATOM 1429 C C . ALA A 1 177 ? -0.68 -23.578 -19.922 1 92 177 ALA A C 1
ATOM 1431 O O . ALA A 1 177 ? -1.569 -24.438 -20.031 1 92 177 ALA A O 1
ATOM 1432 N N . LEU A 1 178 ? -0.927 -22.297 -19.625 1 88.94 178 LEU A N 1
ATOM 1433 C CA . LEU A 1 178 ? -2.271 -21.781 -19.406 1 88.94 178 LEU A CA 1
ATOM 1434 C C . LEU A 1 178 ? -2.604 -20.688 -20.438 1 88.94 178 LEU A C 1
ATOM 1436 O O . LEU A 1 178 ? -1.705 -20.016 -20.938 1 88.94 178 LEU A O 1
ATOM 1440 N N . PRO A 1 179 ? -3.92 -20.562 -20.688 1 84.06 179 PRO A N 1
ATOM 1441 C CA . PRO A 1 179 ? -4.277 -19.422 -21.547 1 84.06 179 PRO A CA 1
ATOM 1442 C C . PRO A 1 179 ? -3.846 -18.078 -20.969 1 84.06 179 PRO A C 1
ATOM 1444 O O . PRO A 1 179 ? -3.789 -17.922 -19.734 1 84.06 179 PRO A O 1
ATOM 1447 N N . LEU A 1 180 ? -3.619 -17.078 -21.812 1 77.5 180 LEU A N 1
ATOM 1448 C CA . LEU A 1 180 ? -3.113 -15.789 -21.375 1 77.5 180 LEU A CA 1
ATOM 1449 C C . LEU A 1 180 ? -4.262 -14.836 -21.062 1 77.5 180 LEU A C 1
ATOM 1451 O O . LEU A 1 180 ? -4.09 -13.875 -20.312 1 77.5 180 LEU A O 1
ATOM 1455 N N . GLY A 1 181 ? -5.398 -15.102 -21.5 1 78.25 181 GLY A N 1
ATOM 1456 C CA . GLY A 1 181 ? -6.523 -14.203 -21.328 1 78.25 181 GLY A CA 1
ATOM 1457 C C . GLY A 1 181 ? -7.195 -14.344 -19.984 1 78.25 181 GLY A C 1
ATOM 1458 O O . GLY A 1 181 ? -6.863 -15.25 -19.203 1 78.25 181 GLY A O 1
ATOM 1459 N N . ASN A 1 182 ? -8.07 -13.406 -19.672 1 85.75 182 ASN A N 1
ATOM 1460 C CA . ASN A 1 182 ? -8.883 -13.445 -18.453 1 85.75 182 ASN A CA 1
ATOM 1461 C C . ASN A 1 182 ? -9.859 -14.617 -18.484 1 85.75 182 ASN A C 1
ATOM 1463 O O . ASN A 1 182 ? -10.781 -14.641 -19.297 1 85.75 182 ASN A O 1
ATOM 1467 N N . PRO A 1 183 ? -9.648 -15.531 -17.547 1 89.75 183 PRO A N 1
ATOM 1468 C CA . PRO A 1 183 ? -10.492 -16.734 -17.594 1 89.75 183 PRO A CA 1
ATOM 1469 C C . PRO A 1 183 ? -11.898 -16.484 -17.047 1 89.75 183 PRO A C 1
ATOM 1471 O O . PRO A 1 183 ? -12.773 -17.344 -17.188 1 89.75 183 PRO A O 1
ATOM 1474 N N . LEU A 1 184 ? -12.133 -15.328 -16.516 1 90.06 184 LEU A N 1
ATOM 1475 C CA . LEU A 1 184 ? -13.383 -15.125 -15.789 1 90.06 184 LEU A CA 1
ATOM 1476 C C . LEU A 1 184 ? -14.414 -14.422 -16.672 1 90.06 184 LEU A C 1
ATOM 1478 O O . LEU A 1 184 ? -15.523 -14.133 -16.219 1 90.06 184 LEU A O 1
ATOM 1482 N N . ILE A 1 185 ? -14.062 -14.273 -17.906 1 88.31 185 ILE A N 1
ATOM 1483 C CA . ILE A 1 185 ? -15.07 -13.844 -18.859 1 88.31 185 ILE A CA 1
ATOM 1484 C C . ILE A 1 185 ? -16.109 -14.953 -19.062 1 88.31 185 ILE A C 1
ATOM 1486 O O . ILE A 1 185 ? -15.742 -16.125 -19.156 1 88.31 185 ILE A O 1
ATOM 1490 N N . PRO A 1 186 ? -17.359 -14.555 -19.156 1 88.12 186 PRO A N 1
ATOM 1491 C CA . PRO A 1 186 ? -18.438 -15.547 -19.172 1 88.12 186 PRO A CA 1
ATOM 1492 C C . PRO A 1 186 ? -18.234 -16.625 -20.234 1 88.12 186 PRO A C 1
ATOM 1494 O O . PRO A 1 186 ? -18.438 -17.812 -19.969 1 88.12 186 PRO A O 1
ATOM 1497 N N . LYS A 1 187 ? -17.734 -16.328 -21.359 1 90.25 187 LYS A N 1
ATOM 1498 C CA . LYS A 1 187 ? -17.562 -17.266 -22.469 1 90.25 187 LYS A CA 1
ATOM 1499 C C . LYS A 1 187 ? -16.516 -18.328 -22.125 1 90.25 187 LYS A C 1
ATOM 1501 O O . LYS A 1 187 ? -16.516 -19.406 -22.703 1 90.25 187 LYS A O 1
ATOM 1506 N N . TYR A 1 188 ? -15.625 -18.031 -21.141 1 91.44 188 TYR A N 1
ATOM 1507 C CA . TYR A 1 188 ? -14.5 -18.922 -20.859 1 91.44 188 TYR A CA 1
ATOM 1508 C C . TYR A 1 188 ? -14.68 -19.641 -19.531 1 91.44 188 TYR A C 1
ATOM 1510 O O . TYR A 1 188 ? -13.844 -20.453 -19.125 1 91.44 188 TYR A O 1
ATOM 1518 N N . LEU A 1 189 ? -15.758 -19.453 -18.781 1 92.31 189 LEU A N 1
ATOM 1519 C CA . LEU A 1 189 ? -15.93 -19.953 -17.422 1 92.31 189 LEU A CA 1
ATOM 1520 C C . LEU A 1 189 ? -15.961 -21.469 -17.422 1 92.31 189 LEU A C 1
ATOM 1522 O O . LEU A 1 189 ? -15.383 -22.109 -16.531 1 92.31 189 LEU A O 1
ATOM 1526 N N . ASP A 1 190 ? -16.688 -22.078 -18.359 1 93.75 190 ASP A N 1
ATOM 1527 C CA . ASP A 1 190 ? -16.766 -23.531 -18.422 1 93.75 190 ASP A CA 1
ATOM 1528 C C . ASP A 1 190 ? -15.398 -24.141 -18.688 1 93.75 190 ASP A C 1
ATOM 1530 O O . ASP A 1 190 ? -14.992 -25.094 -18.016 1 93.75 190 ASP A O 1
ATOM 1534 N N . GLU A 1 191 ? -14.789 -23.594 -19.656 1 93.06 191 GLU A N 1
ATOM 1535 C CA . GLU A 1 191 ? -13.445 -24.062 -19.984 1 93.06 191 GLU A CA 1
ATOM 1536 C C . GLU A 1 191 ? -12.508 -23.906 -18.797 1 93.06 191 GLU A C 1
ATOM 1538 O O . GLU A 1 191 ? -11.688 -24.781 -18.516 1 93.06 191 GLU A O 1
ATOM 1543 N N . PHE A 1 192 ? -12.594 -22.828 -18.125 1 95.5 192 PHE A N 1
ATOM 1544 C CA . PHE A 1 192 ? -11.781 -22.562 -16.938 1 95.5 192 PHE A CA 1
ATOM 1545 C C . PHE A 1 192 ? -12.008 -23.625 -15.875 1 95.5 192 PHE A C 1
ATOM 1547 O O . PHE A 1 192 ? -11.055 -24.188 -15.336 1 95.5 192 PHE A O 1
ATOM 1554 N N . SER A 1 193 ? -13.234 -23.922 -15.586 1 94.75 193 SER A N 1
ATOM 1555 C CA . SER A 1 193 ? -13.594 -24.922 -14.586 1 94.75 193 SER A CA 1
ATOM 1556 C C . SER A 1 193 ? -13.055 -26.297 -14.961 1 94.75 193 SER A C 1
ATOM 1558 O O . SER A 1 193 ? -12.562 -27.031 -14.102 1 94.75 193 SER A O 1
ATOM 1560 N N . GLU A 1 194 ? -13.148 -26.594 -16.203 1 95.31 194 GLU A N 1
ATOM 1561 C CA . GLU A 1 194 ? -12.633 -27.875 -16.688 1 95.31 194 GLU A CA 1
ATOM 1562 C C . GLU A 1 194 ? -11.125 -27.969 -16.531 1 95.31 194 GLU A C 1
ATOM 1564 O O . GLU A 1 194 ? -10.594 -29 -16.141 1 95.31 194 GLU A O 1
ATOM 1569 N N . ASN A 1 195 ? -10.5 -26.891 -16.859 1 94.44 195 ASN A N 1
ATOM 1570 C CA . ASN A 1 195 ? -9.047 -26.859 -16.719 1 94.44 195 ASN A CA 1
ATOM 1571 C C . ASN A 1 195 ? -8.609 -27.031 -15.273 1 94.44 195 ASN A C 1
ATOM 1573 O O . ASN A 1 195 ? -7.637 -27.734 -14.992 1 94.44 195 ASN A O 1
ATOM 1577 N N . VAL A 1 196 ? -9.336 -26.406 -14.359 1 97.25 196 VAL A N 1
ATOM 1578 C CA . VAL A 1 196 ? -9.047 -26.547 -12.93 1 97.25 196 VAL A CA 1
ATOM 1579 C C . VAL A 1 196 ? -9.141 -28.016 -12.523 1 97.25 196 VAL A C 1
ATOM 1581 O O . VAL A 1 196 ? -8.234 -28.547 -11.883 1 97.25 196 VAL A O 1
ATOM 1584 N N . THR A 1 197 ? -10.164 -28.656 -12.977 1 96.88 197 THR A N 1
ATOM 1585 C CA . THR A 1 197 ? -10.391 -30.062 -12.633 1 96.88 197 THR A CA 1
ATOM 1586 C C . THR A 1 197 ? -9.289 -30.938 -13.211 1 96.88 197 THR A C 1
ATOM 1588 O O . THR A 1 197 ? -8.773 -31.812 -12.523 1 96.88 197 THR A O 1
ATOM 1591 N N . LYS A 1 198 ? -8.977 -30.672 -14.406 1 96.81 198 LYS A N 1
ATOM 1592 C CA . LYS A 1 198 ? -7.949 -31.453 -15.086 1 96.81 198 LYS A CA 1
ATOM 1593 C C . LYS A 1 198 ? -6.598 -31.312 -14.383 1 96.81 198 LYS A C 1
ATOM 1595 O O . LYS A 1 198 ? -5.898 -32.312 -14.164 1 96.81 198 LYS A O 1
ATOM 1600 N N . ILE A 1 199 ? -6.25 -30.141 -14.07 1 96.88 199 ILE A N 1
ATOM 1601 C CA . ILE A 1 199 ? -4.969 -29.859 -13.43 1 96.88 199 ILE A CA 1
ATOM 1602 C C . ILE A 1 199 ? -4.93 -30.516 -12.055 1 96.88 199 ILE A C 1
ATOM 1604 O O . ILE A 1 199 ? -3.924 -31.125 -11.68 1 96.88 199 ILE A O 1
ATOM 1608 N N . MET A 1 200 ? -6.008 -30.516 -11.305 1 97.31 200 MET A N 1
ATOM 1609 C CA . MET A 1 200 ? -6.066 -31.141 -9.984 1 97.31 200 MET A CA 1
ATOM 1610 C C . MET A 1 200 ? -5.965 -32.656 -10.094 1 97.31 200 MET A C 1
ATOM 1612 O O . MET A 1 200 ? -5.395 -33.312 -9.219 1 97.31 200 MET A O 1
ATOM 1616 N N . LYS A 1 201 ? -6.555 -33.188 -11.164 1 97.12 201 LYS A N 1
ATOM 1617 C CA . LYS A 1 201 ? -6.461 -34.625 -11.391 1 97.12 201 LYS A CA 1
ATOM 1618 C C . LYS A 1 201 ? -5.023 -35.062 -11.68 1 97.12 201 LYS A C 1
ATOM 1620 O O . LYS A 1 201 ? -4.566 -36.094 -11.203 1 97.12 201 LYS A O 1
ATOM 1625 N N . ASN A 1 202 ? -4.324 -34.219 -12.438 1 96.88 202 ASN A N 1
ATOM 1626 C CA . ASN A 1 202 ? -2.955 -34.531 -12.844 1 96.88 202 ASN A CA 1
ATOM 1627 C C . ASN A 1 202 ? -1.958 -34.219 -11.727 1 96.88 202 ASN A C 1
ATOM 1629 O O . ASN A 1 202 ? -0.836 -34.75 -11.734 1 96.88 202 ASN A O 1
ATOM 1633 N N . HIS A 1 203 ? -2.324 -33.312 -10.859 1 97.12 203 HIS A N 1
ATOM 1634 C CA . HIS A 1 203 ? -1.509 -32.906 -9.719 1 97.12 203 HIS A CA 1
ATOM 1635 C C . HIS A 1 203 ? -2.279 -33.031 -8.414 1 97.12 203 HIS A C 1
ATOM 1637 O O . HIS A 1 203 ? -2.596 -32.031 -7.762 1 97.12 203 HIS A O 1
ATOM 1643 N N . GLN A 1 204 ? -2.348 -34.281 -7.98 1 96.5 204 GLN A N 1
ATOM 1644 C CA . GLN A 1 204 ? -3.244 -34.625 -6.887 1 96.5 204 GLN A CA 1
ATOM 1645 C C . GLN A 1 204 ? -2.699 -34.125 -5.547 1 96.5 204 GLN A C 1
ATOM 1647 O O . GLN A 1 204 ? -1.496 -34.219 -5.293 1 96.5 204 GLN A O 1
ATOM 1652 N N . LYS A 1 205 ? -3.604 -33.719 -4.789 1 95.94 205 LYS A N 1
ATOM 1653 C CA . LYS A 1 205 ? -3.309 -33.188 -3.455 1 95.94 205 LYS A CA 1
ATOM 1654 C C . LYS A 1 205 ? -2.527 -34.219 -2.631 1 95.94 205 LYS A C 1
ATOM 1656 O O . LYS A 1 205 ? -1.575 -33.844 -1.933 1 95.94 205 LYS A O 1
ATOM 1661 N N . ALA A 1 206 ? -2.84 -35.469 -2.711 1 93.38 206 ALA A N 1
ATOM 1662 C CA . ALA A 1 206 ? -2.248 -36.531 -1.925 1 93.38 206 ALA A CA 1
ATOM 1663 C C . ALA A 1 206 ? -0.772 -36.719 -2.264 1 93.38 206 ALA A C 1
ATOM 1665 O O . ALA A 1 206 ? -0.009 -37.281 -1.468 1 93.38 206 ALA A O 1
ATOM 1666 N N . LYS A 1 207 ? -0.367 -36.25 -3.398 1 93.44 207 LYS A N 1
ATOM 1667 C CA . LYS A 1 207 ? 1.01 -36.438 -3.85 1 93.44 207 LYS A CA 1
ATOM 1668 C C . LYS A 1 207 ? 1.857 -35.219 -3.523 1 93.44 207 LYS A C 1
ATOM 1670 O O . LYS A 1 207 ? 3.051 -35.156 -3.832 1 93.44 207 LYS A O 1
ATOM 1675 N N . MET A 1 208 ? 1.074 -34.375 -2.883 1 91.88 208 MET A N 1
ATOM 1676 C CA . MET A 1 208 ? 1.789 -33.156 -2.518 1 91.88 208 MET A CA 1
ATOM 1677 C C . MET A 1 208 ? 2.473 -33.312 -1.163 1 91.88 208 MET A C 1
ATOM 1679 O O . MET A 1 208 ? 2.129 -34.219 -0.388 1 91.88 208 MET A O 1
ATOM 1683 N N . GLY A 1 209 ? 3.562 -32.812 -0.829 1 87.19 209 GLY A N 1
ATOM 1684 C CA . GLY A 1 209 ? 4.262 -32.844 0.447 1 87.19 209 GLY A CA 1
ATOM 1685 C C . GLY A 1 209 ? 3.463 -32.188 1.568 1 87.19 209 GLY A C 1
ATOM 1686 O O . GLY A 1 209 ? 2.252 -32.406 1.668 1 87.19 209 GLY A O 1
ATOM 1687 N N . ASP A 1 210 ? 4.008 -31.516 2.387 1 90.44 210 ASP A N 1
ATOM 1688 C CA . ASP A 1 210 ? 3.432 -30.859 3.559 1 90.44 210 ASP A CA 1
ATOM 1689 C C . ASP A 1 210 ? 2.514 -29.719 3.152 1 90.44 210 ASP A C 1
ATOM 1691 O O . ASP A 1 210 ? 2.977 -28.703 2.625 1 90.44 210 ASP A O 1
ATOM 1695 N N . LEU A 1 211 ? 1.246 -29.891 3.461 1 95.38 211 LEU A N 1
ATOM 1696 C CA . LEU A 1 211 ? 0.253 -28.875 3.121 1 95.38 211 LEU A CA 1
ATOM 1697 C C . LEU A 1 211 ? -0.317 -28.234 4.379 1 95.38 211 LEU A C 1
ATOM 1699 O O . LEU A 1 211 ? -1.035 -27.234 4.297 1 95.38 211 LEU A O 1
ATOM 1703 N N . GLU A 1 212 ? 0.036 -28.734 5.574 1 93.56 212 GLU A N 1
ATOM 1704 C CA . GLU A 1 212 ? -0.61 -28.297 6.809 1 93.56 212 GLU A CA 1
ATOM 1705 C C . GLU A 1 212 ? 0.184 -27.188 7.484 1 93.56 212 GLU A C 1
ATOM 1707 O O . GLU A 1 212 ? -0.392 -26.312 8.141 1 93.56 212 GLU A O 1
ATOM 1712 N N . THR A 1 213 ? 1.459 -27.234 7.289 1 96.38 213 THR A N 1
ATOM 1713 C CA . THR A 1 213 ? 2.309 -26.234 7.926 1 96.38 213 THR A CA 1
ATOM 1714 C C . THR A 1 213 ? 2.316 -24.938 7.117 1 96.38 213 THR A C 1
ATOM 1716 O O . THR A 1 213 ? 2.65 -24.938 5.93 1 96.38 213 THR A O 1
ATOM 1719 N N . ILE A 1 214 ? 1.904 -23.938 7.754 1 97.88 214 ILE A N 1
ATOM 1720 C CA . ILE A 1 214 ? 1.956 -22.625 7.121 1 97.88 214 ILE A CA 1
ATOM 1721 C C . ILE A 1 214 ? 3.258 -21.922 7.5 1 97.88 214 ILE A C 1
ATOM 1723 O O . ILE A 1 214 ? 3.416 -21.469 8.633 1 97.88 214 ILE A O 1
ATOM 1727 N N . ASP A 1 215 ? 4.191 -21.922 6.625 1 98.19 215 ASP A N 1
ATOM 1728 C CA . ASP A 1 215 ? 5.504 -21.297 6.766 1 98.19 215 ASP A CA 1
ATOM 1729 C C . ASP A 1 215 ? 5.934 -20.625 5.465 1 98.19 215 ASP A C 1
ATOM 1731 O O . ASP A 1 215 ? 6.508 -21.266 4.586 1 98.19 215 ASP A O 1
ATOM 1735 N N . PHE A 1 216 ? 5.715 -19.344 5.418 1 98.25 216 PHE A N 1
ATOM 1736 C CA . PHE A 1 216 ? 5.898 -18.594 4.176 1 98.25 216 PHE A CA 1
ATOM 1737 C C . PHE A 1 216 ? 7.371 -18.562 3.779 1 98.25 216 PHE A C 1
ATOM 1739 O O . PHE A 1 216 ? 7.699 -18.578 2.592 1 98.25 216 PHE A O 1
ATOM 1746 N N . MET A 1 217 ? 8.242 -18.547 4.746 1 97.31 217 MET A N 1
ATOM 1747 C CA . MET A 1 217 ? 9.664 -18.594 4.441 1 97.31 217 MET A CA 1
ATOM 1748 C C . MET A 1 217 ? 10.055 -19.922 3.818 1 97.31 217 MET A C 1
ATOM 1750 O O . MET A 1 217 ? 10.867 -19.969 2.889 1 97.31 217 MET A O 1
ATOM 1754 N N . LYS A 1 218 ? 9.531 -20.969 4.348 1 98 218 LYS A N 1
ATOM 1755 C CA . LYS A 1 218 ? 9.781 -22.281 3.768 1 98 218 LYS A CA 1
ATOM 1756 C C . LYS A 1 218 ? 9.273 -22.359 2.332 1 98 218 LYS A C 1
ATOM 1758 O O . LYS A 1 218 ? 9.945 -22.906 1.456 1 98 218 LYS A O 1
ATOM 1763 N N . TRP A 1 219 ? 8.117 -21.797 2.076 1 98.44 219 TRP A N 1
ATOM 1764 C CA . TRP A 1 219 ? 7.555 -21.797 0.73 1 98.44 219 TRP A CA 1
ATOM 1765 C C . TRP A 1 219 ? 8.438 -21 -0.225 1 98.44 219 TRP A C 1
ATOM 1767 O O . TRP A 1 219 ? 8.68 -21.422 -1.356 1 98.44 219 TRP A O 1
ATOM 1777 N N . SER A 1 220 ? 8.875 -19.891 0.239 1 98 220 SER A N 1
ATOM 1778 C CA . SER A 1 220 ? 9.805 -19.078 -0.542 1 98 220 SER A CA 1
ATOM 1779 C C . SER A 1 220 ? 11.078 -19.844 -0.859 1 98 220 SER A C 1
ATOM 1781 O O . SER A 1 220 ? 11.578 -19.781 -1.984 1 98 220 SER A O 1
ATOM 1783 N N . ASN A 1 221 ? 11.609 -20.562 0.129 1 98.06 221 ASN A N 1
ATOM 1784 C CA . ASN A 1 221 ? 12.812 -21.375 -0.068 1 98.06 221 ASN A CA 1
ATOM 1785 C C . ASN A 1 221 ? 12.609 -22.438 -1.138 1 98.06 221 ASN A C 1
ATOM 1787 O O . ASN A 1 221 ? 13.5 -22.688 -1.95 1 98.06 221 ASN A O 1
ATOM 1791 N N . GLU A 1 222 ? 11.5 -23.047 -1.137 1 98.06 222 GLU A N 1
ATOM 1792 C CA . GLU A 1 222 ? 11.188 -24.062 -2.15 1 98.06 222 GLU A CA 1
ATOM 1793 C C . GLU A 1 222 ? 11.188 -23.438 -3.549 1 98.06 222 GLU A C 1
ATOM 1795 O O . GLU A 1 222 ? 11.711 -24.031 -4.492 1 98.06 222 GLU A O 1
ATOM 1800 N N . SER A 1 223 ? 10.602 -22.266 -3.656 1 98.12 223 SER A N 1
ATOM 1801 C CA . SER A 1 223 ? 10.578 -21.562 -4.938 1 98.12 223 SER A CA 1
ATOM 1802 C C . SER A 1 223 ? 11.984 -21.156 -5.371 1 98.12 223 SER A C 1
ATOM 1804 O O . SER A 1 223 ? 12.328 -21.234 -6.555 1 98.12 223 SER A O 1
ATOM 1806 N N . TYR A 1 224 ? 12.742 -20.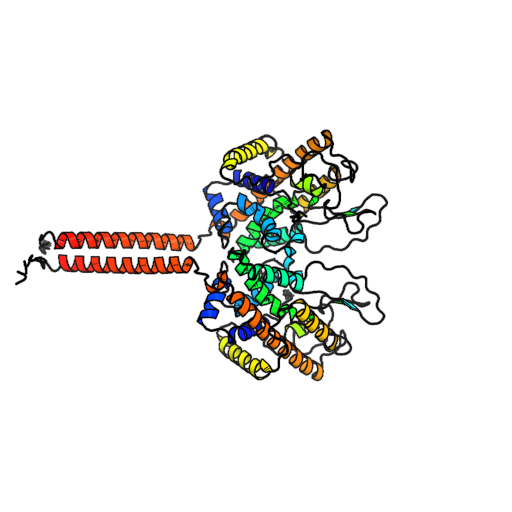734 -4.406 1 98.06 224 TYR A N 1
ATOM 1807 C CA . TYR A 1 224 ? 14.133 -20.391 -4.676 1 98.06 224 TYR A CA 1
ATOM 1808 C C . TYR A 1 224 ? 14.906 -21.594 -5.203 1 98.06 224 TYR A C 1
ATOM 1810 O O . TYR A 1 224 ? 15.664 -21.469 -6.172 1 98.06 224 TYR A O 1
ATOM 1818 N N . ASP A 1 225 ? 14.734 -22.75 -4.582 1 98.31 225 ASP A N 1
ATOM 1819 C CA . ASP A 1 225 ? 15.398 -23.969 -5.027 1 98.31 225 ASP A CA 1
ATOM 1820 C C . ASP A 1 225 ? 14.961 -24.344 -6.441 1 98.31 225 ASP A C 1
ATOM 1822 O O . ASP A 1 225 ? 15.781 -24.797 -7.25 1 98.31 225 ASP A O 1
ATOM 1826 N N . THR A 1 226 ? 13.711 -24.141 -6.707 1 98.31 226 THR A N 1
ATOM 1827 C CA . THR A 1 226 ? 13.18 -24.438 -8.031 1 98.31 226 THR A CA 1
ATOM 1828 C C . THR A 1 226 ? 13.82 -23.547 -9.086 1 98.31 226 THR A C 1
ATOM 1830 O O . THR A 1 226 ? 14.227 -24.031 -10.148 1 98.31 226 THR A O 1
ATOM 1833 N N . VAL A 1 227 ? 13.938 -22.266 -8.82 1 98.06 227 VAL A N 1
ATOM 1834 C CA . VAL A 1 227 ? 14.445 -21.328 -9.82 1 98.06 227 VAL A CA 1
ATOM 1835 C C . VAL A 1 227 ? 15.938 -21.547 -10.023 1 98.06 227 VAL A C 1
ATOM 1837 O O . VAL A 1 227 ? 16.453 -21.391 -11.133 1 98.06 227 VAL A O 1
ATOM 1840 N N . LYS A 1 228 ? 16.625 -21.938 -8.977 1 97.38 228 LYS A N 1
ATOM 1841 C CA . LYS A 1 228 ? 18.031 -22.281 -9.094 1 97.38 228 LYS A CA 1
ATOM 1842 C C . LYS A 1 228 ? 18.234 -23.453 -10.062 1 97.38 228 LYS A C 1
ATOM 1844 O O . LYS A 1 228 ? 19.203 -23.469 -10.828 1 97.38 228 LYS A O 1
ATOM 1849 N N . GLN A 1 229 ? 17.344 -24.312 -10.016 1 97.88 229 GLN A N 1
ATOM 1850 C CA . GLN A 1 229 ? 17.469 -25.531 -10.797 1 97.88 229 GLN A CA 1
ATOM 1851 C C . GLN A 1 229 ? 17 -25.312 -12.234 1 97.88 229 GLN A C 1
ATOM 1853 O O . GLN A 1 229 ? 17.594 -25.859 -13.172 1 97.88 229 GLN A O 1
ATOM 1858 N N . TYR A 1 230 ? 15.961 -24.484 -12.383 1 98.12 230 TYR A N 1
ATOM 1859 C CA . TYR A 1 230 ? 15.297 -24.516 -13.68 1 98.12 230 TYR A CA 1
ATOM 1860 C C . TYR A 1 230 ? 15.242 -23.125 -14.297 1 98.12 230 TYR A C 1
ATOM 1862 O O . TYR A 1 230 ? 14.875 -22.969 -15.469 1 98.12 230 TYR A O 1
ATOM 1870 N N . GLY A 1 231 ? 15.555 -22.062 -13.555 1 97.06 231 GLY A N 1
ATOM 1871 C CA . GLY A 1 231 ? 15.227 -20.703 -13.977 1 97.06 231 GLY A CA 1
ATOM 1872 C C . GLY A 1 231 ? 16.391 -19.969 -14.609 1 97.06 231 GLY A C 1
ATOM 1873 O O . GLY A 1 231 ? 16.219 -18.891 -15.164 1 97.06 231 GLY A O 1
ATOM 1874 N N . TYR A 1 232 ? 17.531 -20.625 -14.586 1 96.81 232 TYR A N 1
ATOM 1875 C CA . TYR A 1 232 ? 18.734 -20 -15.109 1 96.81 232 TYR A CA 1
ATOM 1876 C C . TYR A 1 232 ? 19.703 -21.047 -15.68 1 96.81 232 TYR A C 1
ATOM 1878 O O . TYR A 1 232 ? 19.375 -22.234 -15.734 1 96.81 232 TYR A O 1
ATOM 1886 N N . SER A 1 233 ? 20.906 -20.547 -16.219 1 93.19 233 SER A N 1
ATOM 1887 C CA . SER A 1 233 ? 21.938 -21.453 -16.688 1 93.19 233 SER A CA 1
ATOM 1888 C C . SER A 1 233 ? 22.312 -22.453 -15.594 1 93.19 233 SER A C 1
ATOM 1890 O O . SER A 1 233 ? 22.438 -22.094 -14.422 1 93.19 233 SER A O 1
ATOM 1892 N N . PRO A 1 234 ? 22.375 -23.734 -15.906 1 93.94 234 PRO A N 1
ATOM 1893 C CA . PRO A 1 234 ? 22.5 -24.281 -17.25 1 93.94 234 PRO A CA 1
ATOM 1894 C C . PRO A 1 234 ? 21.172 -24.719 -17.844 1 93.94 234 PRO A C 1
ATOM 1896 O O . PRO A 1 234 ? 21.109 -25.141 -19.016 1 93.94 234 PRO A O 1
ATOM 1899 N N . ALA A 1 235 ? 20.078 -24.594 -17.141 1 95.19 235 ALA A N 1
ATOM 1900 C CA . ALA A 1 235 ? 18.797 -25.031 -17.688 1 95.19 235 ALA A CA 1
ATOM 1901 C C . ALA A 1 235 ? 18.391 -24.188 -18.891 1 95.19 235 ALA A C 1
ATOM 1903 O O . ALA A 1 235 ? 17.844 -24.719 -19.859 1 95.19 235 ALA A O 1
ATOM 1904 N N . ILE A 1 236 ? 18.625 -22.938 -18.797 1 95.38 236 ILE A N 1
ATOM 1905 C CA . ILE A 1 236 ? 18.375 -22 -19.891 1 95.38 236 ILE A CA 1
ATOM 1906 C C . ILE A 1 236 ? 19.391 -20.859 -19.828 1 95.38 236 ILE A C 1
ATOM 1908 O O . ILE A 1 236 ? 19.547 -20.203 -18.797 1 95.38 236 ILE A O 1
ATOM 1912 N N . GLU A 1 237 ? 20.047 -20.641 -20.953 1 94.31 237 GLU A N 1
ATOM 1913 C CA . GLU A 1 237 ? 21.062 -19.594 -21.031 1 94.31 237 GLU A CA 1
ATOM 1914 C C . GLU A 1 237 ? 20.438 -18.234 -21.344 1 94.31 237 GLU A C 1
ATOM 1916 O O . GLU A 1 237 ? 19.422 -18.156 -22.031 1 94.31 237 GLU A O 1
ATOM 1921 N N . ARG A 1 238 ? 21 -17.125 -20.734 1 94.44 238 ARG A N 1
ATOM 1922 C CA . ARG A 1 238 ? 20.609 -15.789 -21.156 1 94.44 238 ARG A CA 1
ATOM 1923 C C . ARG A 1 238 ? 20.75 -15.633 -22.672 1 94.44 238 ARG A C 1
ATOM 1925 O O . ARG A 1 238 ? 21.75 -16.062 -23.25 1 94.44 238 ARG A O 1
ATOM 1932 N N . TYR A 1 239 ? 19.734 -15.203 -23.297 1 94.12 239 TYR A N 1
ATOM 1933 C CA . TYR A 1 239 ? 19.625 -15.062 -24.75 1 94.12 239 TYR A CA 1
ATOM 1934 C C . TYR A 1 239 ? 19.594 -16.422 -25.422 1 94.12 239 TYR A C 1
ATOM 1936 O O . TYR A 1 239 ? 19.859 -16.531 -26.625 1 94.12 239 TYR A O 1
ATOM 1944 N N . GLY A 1 240 ? 19.438 -17.453 -24.688 1 93.94 240 GLY A N 1
ATOM 1945 C CA . GLY A 1 240 ? 19.266 -18.781 -25.266 1 93.94 240 GLY A CA 1
ATOM 1946 C C . GLY A 1 240 ? 17.875 -19.031 -25.797 1 93.94 240 GLY A C 1
ATOM 1947 O O . GLY A 1 240 ? 16.938 -18.312 -25.469 1 93.94 240 GLY A O 1
ATOM 1948 N N . GLU A 1 241 ? 17.781 -20.094 -26.547 1 92.94 241 GLU A N 1
ATOM 1949 C CA . GLU A 1 241 ? 16.5 -20.5 -27.125 1 92.94 241 GLU A CA 1
ATOM 1950 C C . GLU A 1 241 ? 15.734 -21.406 -26.172 1 92.94 241 GLU A C 1
ATOM 1952 O O . GLU A 1 241 ? 16.312 -22.297 -25.562 1 92.94 241 GLU A O 1
ATOM 1957 N N . VAL A 1 242 ? 14.477 -21.125 -26.062 1 94.69 242 VAL A N 1
ATOM 1958 C CA . VAL A 1 242 ? 13.602 -22.031 -25.344 1 94.69 242 VAL A CA 1
ATOM 1959 C C . VAL A 1 242 ? 13.328 -23.281 -26.188 1 94.69 242 VAL A C 1
ATOM 1961 O O . VAL A 1 242 ? 12.539 -23.234 -27.125 1 94.69 242 VAL A O 1
ATOM 1964 N N . THR A 1 243 ? 13.953 -24.375 -25.859 1 93.44 243 THR A N 1
ATOM 1965 C CA . THR A 1 243 ? 13.758 -25.625 -26.578 1 93.44 243 THR A CA 1
ATOM 1966 C C . THR A 1 243 ? 12.438 -26.281 -26.188 1 93.44 243 THR A C 1
ATOM 1968 O O . THR A 1 243 ? 11.867 -25.969 -25.141 1 93.44 243 THR A O 1
ATOM 1971 N N . ASP A 1 244 ? 12.016 -27.219 -27 1 93.38 244 ASP A N 1
ATOM 1972 C CA . ASP A 1 244 ? 10.812 -27.984 -26.672 1 93.38 244 ASP A CA 1
ATOM 1973 C C . ASP A 1 244 ? 10.977 -28.734 -25.359 1 93.38 244 ASP A C 1
ATOM 1975 O O . ASP A 1 244 ? 10.039 -28.828 -24.562 1 93.38 244 ASP A O 1
ATOM 1979 N N . GLN A 1 245 ? 12.141 -29.266 -25.188 1 95.75 245 GLN A N 1
ATOM 1980 C CA . GLN A 1 245 ? 12.414 -30.031 -23.984 1 95.75 245 GLN A CA 1
ATOM 1981 C C . GLN A 1 245 ? 12.352 -29.141 -22.75 1 95.75 245 GLN A C 1
ATOM 1983 O O . GLN A 1 245 ? 11.773 -29.516 -21.734 1 95.75 245 GLN A O 1
ATOM 1988 N N . TYR A 1 246 ? 12.938 -27.953 -22.812 1 96.19 246 TYR A N 1
ATOM 1989 C CA . TYR A 1 246 ? 12.891 -27.016 -21.688 1 96.19 246 TYR A CA 1
ATOM 1990 C C . TYR A 1 246 ? 11.461 -26.578 -21.406 1 96.19 246 TYR A C 1
ATOM 1992 O O . TYR A 1 246 ? 11.047 -26.516 -20.234 1 96.19 246 TYR A O 1
ATOM 2000 N N . LEU A 1 247 ? 10.75 -26.297 -22.469 1 94.81 247 LEU A N 1
ATOM 2001 C CA . LEU A 1 247 ? 9.375 -25.844 -22.312 1 94.81 247 LEU A CA 1
ATOM 2002 C C . LEU A 1 247 ? 8.523 -26.891 -21.609 1 94.81 247 LEU A C 1
ATOM 2004 O O . LEU A 1 247 ? 7.75 -26.562 -20.703 1 94.81 247 LEU A O 1
ATOM 2008 N N . LYS A 1 248 ? 8.703 -28.125 -22.031 1 96.19 248 LYS A N 1
ATOM 2009 C CA . LYS A 1 248 ? 7.945 -29.219 -21.422 1 96.19 248 LYS A CA 1
ATOM 2010 C C . LYS A 1 248 ? 8.281 -29.359 -19.938 1 96.19 248 LYS A C 1
ATOM 2012 O O . LYS A 1 248 ? 7.391 -29.531 -19.109 1 96.19 248 LYS A O 1
ATOM 2017 N N . THR A 1 249 ? 9.531 -29.344 -19.609 1 97.5 249 THR A N 1
ATOM 2018 C CA . THR A 1 249 ? 9.977 -29.438 -18.219 1 97.5 249 THR A CA 1
ATOM 2019 C C . THR A 1 249 ? 9.438 -28.266 -17.406 1 97.5 249 THR A C 1
ATOM 2021 O O . THR A 1 249 ? 8.898 -28.453 -16.328 1 97.5 249 THR A O 1
ATOM 2024 N N . CYS A 1 250 ? 9.57 -27.062 -17.984 1 96.56 250 CYS A N 1
ATOM 2025 C CA . CYS A 1 250 ? 9.109 -25.828 -17.344 1 96.56 250 CYS A CA 1
ATOM 2026 C C . CYS A 1 250 ? 7.609 -25.891 -17.078 1 96.56 250 CYS A C 1
ATOM 2028 O O . CYS A 1 250 ? 7.152 -25.531 -15.984 1 96.56 250 CYS A O 1
ATOM 2030 N N . GLN A 1 251 ? 6.871 -26.344 -18.016 1 96.19 251 GLN A N 1
ATOM 2031 C CA . GLN A 1 251 ? 5.426 -26.469 -17.875 1 96.19 251 GLN A CA 1
ATOM 2032 C C . GLN A 1 251 ? 5.062 -27.438 -16.75 1 96.19 251 GLN A C 1
ATOM 2034 O O . GLN A 1 251 ? 4.195 -27.141 -15.93 1 96.19 251 GLN A O 1
ATOM 2039 N N . SER A 1 252 ? 5.707 -28.562 -16.734 1 97.38 252 SER A N 1
ATOM 2040 C CA . SER A 1 252 ? 5.445 -29.578 -15.719 1 97.38 252 SER A CA 1
ATOM 2041 C C . SER A 1 252 ? 5.738 -29.047 -14.32 1 97.38 252 SER A C 1
ATOM 2043 O O . SER A 1 252 ? 4.914 -29.172 -13.414 1 97.38 252 SER A O 1
ATOM 2045 N N . VAL A 1 253 ? 6.867 -28.422 -14.141 1 97.81 253 VAL A N 1
ATOM 2046 C CA . VAL A 1 253 ? 7.273 -27.875 -12.844 1 97.81 253 VAL A CA 1
ATOM 2047 C C . VAL A 1 253 ? 6.344 -26.734 -12.445 1 97.81 253 VAL A C 1
ATOM 2049 O O . VAL A 1 253 ? 5.891 -26.672 -11.297 1 97.81 253 VAL A O 1
ATOM 2052 N N . ALA A 1 254 ? 6.012 -25.859 -13.398 1 97.12 254 ALA A N 1
ATOM 2053 C CA . ALA A 1 254 ? 5.168 -24.703 -13.125 1 97.12 254 ALA A CA 1
ATOM 2054 C C . ALA A 1 254 ? 3.77 -25.125 -12.688 1 97.12 254 ALA A C 1
ATOM 2056 O O . ALA A 1 254 ? 3.225 -24.594 -11.719 1 97.12 254 ALA A O 1
ATOM 2057 N N . LEU A 1 255 ? 3.217 -26.109 -13.375 1 97.44 255 LEU A N 1
ATOM 2058 C CA . LEU A 1 255 ? 1.865 -26.547 -13.039 1 97.44 255 LEU A CA 1
ATOM 2059 C C . LEU A 1 255 ? 1.844 -27.25 -11.688 1 97.44 255 LEU A C 1
ATOM 2061 O O . LEU A 1 255 ? 0.863 -27.156 -10.945 1 97.44 255 LEU A O 1
ATOM 2065 N N . ASN A 1 256 ? 2.906 -27.938 -11.391 1 97.5 256 ASN A N 1
ATOM 2066 C CA . ASN A 1 256 ? 3.016 -28.531 -10.055 1 97.5 256 ASN A CA 1
ATOM 2067 C C . ASN A 1 256 ? 3.033 -27.453 -8.969 1 97.5 256 ASN A C 1
ATOM 2069 O O . ASN A 1 256 ? 2.35 -27.578 -7.953 1 97.5 256 ASN A O 1
ATOM 2073 N N . ARG A 1 257 ? 3.791 -26.406 -9.172 1 97.38 257 ARG A N 1
ATOM 2074 C CA . ARG A 1 257 ? 3.889 -25.328 -8.211 1 97.38 257 ARG A CA 1
ATOM 2075 C C . ARG A 1 257 ? 2.568 -24.562 -8.102 1 97.38 257 ARG A C 1
ATOM 2077 O O . ARG A 1 257 ? 2.17 -24.156 -7.008 1 97.38 257 ARG A O 1
ATOM 2084 N N . VAL A 1 258 ? 1.901 -24.406 -9.219 1 97.44 258 VAL A N 1
ATOM 2085 C CA . VAL A 1 258 ? 0.594 -23.75 -9.242 1 97.44 258 VAL A CA 1
ATOM 2086 C C . VAL A 1 258 ? -0.396 -24.562 -8.406 1 97.44 258 VAL A C 1
ATOM 2088 O O . VAL A 1 258 ? -1.125 -24 -7.582 1 97.44 258 VAL A O 1
ATOM 2091 N N . SER A 1 259 ? -0.42 -25.844 -8.625 1 98.19 259 SER A N 1
ATOM 2092 C CA . SER A 1 259 ? -1.32 -26.719 -7.875 1 98.19 259 SER A CA 1
ATOM 2093 C C . SER A 1 259 ? -1 -26.703 -6.383 1 98.19 259 SER A C 1
ATOM 2095 O O . SER A 1 259 ? -1.902 -26.594 -5.551 1 98.19 259 SER A O 1
ATOM 2097 N N . LEU A 1 260 ? 0.283 -26.781 -6.07 1 98.31 260 LEU A N 1
ATOM 2098 C CA . LEU A 1 260 ? 0.737 -26.719 -4.688 1 98.31 260 LEU A CA 1
ATOM 2099 C C . LEU A 1 260 ? 0.278 -25.422 -4.023 1 98.31 260 LEU A C 1
ATOM 2101 O O . LEU A 1 260 ? -0.185 -25.438 -2.881 1 98.31 260 LEU A O 1
ATOM 2105 N N . ALA A 1 261 ? 0.388 -24.328 -4.723 1 98.19 261 ALA A N 1
ATOM 2106 C CA . ALA A 1 261 ? -0.063 -23.031 -4.223 1 98.19 261 ALA A CA 1
ATOM 2107 C C . ALA A 1 261 ? -1.555 -23.062 -3.9 1 98.19 261 ALA A C 1
ATOM 2109 O O . ALA A 1 261 ? -1.983 -22.531 -2.875 1 98.19 261 ALA A O 1
ATOM 2110 N N . GLY A 1 262 ? -2.318 -23.656 -4.82 1 98.56 262 GLY A N 1
ATOM 2111 C CA . GLY A 1 262 ? -3.75 -23.75 -4.586 1 98.56 262 GLY A CA 1
ATOM 2112 C C . GLY A 1 262 ? -4.102 -24.531 -3.336 1 98.56 262 GLY A C 1
ATOM 2113 O O . GLY A 1 262 ? -4.934 -24.094 -2.537 1 98.56 262 GLY A O 1
ATOM 2114 N N . TYR A 1 263 ? -3.471 -25.641 -3.141 1 98.75 263 TYR A N 1
ATOM 2115 C CA . TYR A 1 263 ? -3.746 -26.484 -1.977 1 98.75 263 TYR A CA 1
ATOM 2116 C C . TYR A 1 263 ? -3.295 -25.797 -0.693 1 98.75 263 TYR A C 1
ATOM 2118 O O . TYR A 1 263 ? -3.98 -25.859 0.33 1 98.75 263 TYR A O 1
ATOM 2126 N N . ARG A 1 264 ? -2.182 -25.094 -0.726 1 98.62 264 ARG A N 1
ATOM 2127 C CA . ARG A 1 264 ? -1.689 -24.375 0.449 1 98.62 264 ARG A CA 1
ATOM 2128 C C . ARG A 1 264 ? -2.559 -23.156 0.755 1 98.62 264 ARG A C 1
ATOM 2130 O O . ARG A 1 264 ? -2.787 -22.828 1.921 1 98.62 264 ARG A O 1
ATOM 2137 N N . LEU A 1 265 ? -3.008 -22.547 -0.317 1 98.62 265 LEU A N 1
ATOM 2138 C CA . LEU A 1 265 ? -3.947 -21.453 -0.103 1 98.62 265 LEU A CA 1
ATOM 2139 C C . LEU A 1 265 ? -5.215 -21.938 0.585 1 98.62 265 LEU A C 1
ATOM 2141 O O . LEU A 1 265 ? -5.781 -21.25 1.429 1 98.62 265 LEU A O 1
ATOM 2145 N N . SER A 1 266 ? -5.668 -23.156 0.206 1 98.56 266 SER A N 1
ATOM 2146 C CA . SER A 1 266 ? -6.816 -23.766 0.879 1 98.56 266 SER A CA 1
ATOM 2147 C C . SER A 1 266 ? -6.578 -23.875 2.381 1 98.56 266 SER A C 1
ATOM 2149 O O . SER A 1 266 ? -7.453 -23.531 3.18 1 98.56 266 SER A O 1
ATOM 2151 N N . THR A 1 267 ? -5.469 -24.312 2.781 1 98.38 267 THR A N 1
ATOM 2152 C CA . THR A 1 267 ? -5.113 -24.469 4.188 1 98.38 267 THR A CA 1
ATOM 2153 C C . THR A 1 267 ? -5.098 -23.109 4.887 1 98.38 267 THR A C 1
ATOM 2155 O O . THR A 1 267 ? -5.633 -22.969 5.988 1 98.38 267 THR A O 1
ATOM 2158 N N . VAL A 1 268 ? -4.496 -22.109 4.242 1 98.56 268 VAL A N 1
ATOM 2159 C CA . VAL A 1 268 ? -4.43 -20.766 4.789 1 98.56 268 VAL A CA 1
ATOM 2160 C C . VAL A 1 268 ? -5.844 -20.219 5.008 1 98.56 268 VAL A C 1
ATOM 2162 O O . VAL A 1 268 ? -6.172 -19.75 6.098 1 98.56 268 VAL A O 1
ATOM 2165 N N . LEU A 1 269 ? -6.668 -20.375 4 1 97.94 269 LEU A N 1
ATOM 2166 C CA . LEU A 1 269 ? -8.016 -19.828 4.059 1 97.94 269 LEU A CA 1
ATOM 2167 C C . LEU A 1 269 ? -8.867 -20.562 5.086 1 97.94 269 LEU A C 1
ATOM 2169 O O . LEU A 1 269 ? -9.727 -19.969 5.734 1 97.94 269 LEU A O 1
ATOM 2173 N N . ARG A 1 270 ? -8.641 -21.906 5.23 1 97.62 270 ARG A N 1
ATOM 2174 C CA . ARG A 1 270 ? -9.367 -22.672 6.234 1 97.62 270 ARG A CA 1
ATOM 2175 C C . ARG A 1 270 ? -9.055 -22.172 7.641 1 97.62 270 ARG A C 1
ATOM 2177 O O . ARG A 1 270 ? -9.961 -22.016 8.461 1 97.62 270 ARG A O 1
ATOM 2184 N N . GLN A 1 271 ? -7.82 -21.906 7.891 1 97 271 GLN A N 1
ATOM 2185 C CA . GLN A 1 271 ? -7.438 -21.422 9.211 1 97 271 GLN A CA 1
ATOM 2186 C C . GLN A 1 271 ? -8 -20.031 9.461 1 97 271 GLN A C 1
ATOM 2188 O O . GLN A 1 271 ? -8.461 -19.719 10.562 1 97 271 GLN A O 1
ATOM 2193 N N . ILE A 1 272 ? -7.992 -19.188 8.445 1 96.31 272 ILE A N 1
ATOM 2194 C CA . ILE A 1 272 ? -8.547 -17.844 8.57 1 96.31 272 ILE A CA 1
ATOM 2195 C C . ILE A 1 272 ? -10.055 -17.938 8.789 1 96.31 272 ILE A C 1
ATOM 2197 O O . ILE A 1 272 ? -10.602 -17.234 9.648 1 96.31 272 ILE A O 1
ATOM 2201 N N . TYR A 1 273 ? -10.672 -18.797 8.023 1 95.06 273 TYR A N 1
ATOM 2202 C CA . TYR A 1 273 ? -12.109 -18.984 8.148 1 95.06 273 TYR A CA 1
ATOM 2203 C C . TYR A 1 273 ? -12.492 -19.406 9.562 1 95.06 273 TYR A C 1
ATOM 2205 O O . TYR A 1 273 ? -13.547 -19.016 10.07 1 95.06 273 TYR A O 1
ATOM 2213 N N . ASN A 1 274 ? -11.695 -20.141 10.18 1 93.94 274 ASN A N 1
ATOM 2214 C CA . ASN A 1 274 ? -11.992 -20.688 11.492 1 93.94 274 ASN A CA 1
ATOM 2215 C C . ASN A 1 274 ? -11.859 -19.641 12.594 1 93.94 274 ASN A C 1
ATOM 2217 O O . ASN A 1 274 ? -12.25 -19.875 13.734 1 93.94 274 ASN A O 1
ATOM 2221 N N . GLU A 1 275 ? -11.266 -18.5 12.281 1 92 275 GLU A N 1
ATOM 2222 C CA . GLU A 1 275 ? -11.305 -17.391 13.227 1 92 275 GLU A CA 1
ATOM 2223 C C . GLU A 1 275 ? -12.734 -16.922 13.469 1 92 275 GLU A C 1
ATOM 2225 O O . GLU A 1 275 ? -13.484 -16.672 12.523 1 92 275 GLU A O 1
ATOM 2230 N N . LYS A 1 276 ? -13.125 -16.672 14.648 1 85.94 276 LYS A N 1
ATOM 2231 C CA . LYS A 1 276 ? -14.492 -16.312 15.031 1 85.94 276 LYS A CA 1
ATOM 2232 C C . LYS A 1 276 ? -14.945 -15.039 14.32 1 85.94 276 LYS A C 1
ATOM 2234 O O . LYS A 1 276 ? -16.094 -14.945 13.875 1 85.94 276 LYS A O 1
ATOM 2239 N N . LYS A 1 277 ? -14.086 -14.125 14.195 1 85 277 LYS A N 1
ATOM 2240 C CA . LYS A 1 277 ? -14.422 -12.836 13.594 1 85 277 LYS A CA 1
ATOM 2241 C C . LYS A 1 277 ? -14.789 -13 12.125 1 85 277 LYS A C 1
ATOM 2243 O O . LYS A 1 277 ? -15.453 -12.133 11.547 1 85 277 LYS A O 1
ATOM 2248 N N . ILE A 1 278 ? -14.352 -14.078 11.539 1 86.31 278 ILE A N 1
ATOM 2249 C CA . ILE A 1 278 ? -14.641 -14.312 10.133 1 86.31 278 ILE A CA 1
ATOM 2250 C C . ILE A 1 278 ? -15.883 -15.195 10 1 86.31 278 ILE A C 1
ATOM 2252 O O . ILE A 1 278 ? -16.859 -14.805 9.352 1 86.31 278 ILE A O 1
ATOM 2256 N N . SER A 1 279 ? -15.906 -16.25 10.672 1 82.94 279 SER A N 1
ATOM 2257 C CA . SER A 1 279 ? -16.984 -17.219 10.531 1 82.94 279 SER A CA 1
ATOM 2258 C C . SER A 1 279 ? -18.312 -16.656 11.047 1 82.94 279 SER A C 1
ATOM 2260 O O . SER A 1 279 ? -19.375 -17.078 10.609 1 82.94 279 SER A O 1
ATOM 2262 N N . GLN A 1 280 ? -18.156 -15.594 11.898 1 74.88 280 GLN A N 1
ATOM 2263 C CA . GLN A 1 280 ? -19.375 -15.023 12.484 1 74.88 280 GLN A CA 1
ATOM 2264 C C . GLN A 1 280 ? -19.625 -13.617 11.953 1 74.88 280 GLN A C 1
ATOM 2266 O O . GLN A 1 280 ? -20.344 -12.836 12.57 1 74.88 280 GLN A O 1
ATOM 2271 N N . PHE A 1 281 ? -18.875 -13.352 10.938 1 70.38 281 PHE A N 1
ATOM 2272 C CA . PHE A 1 281 ? -19.062 -12.023 10.375 1 70.38 281 PHE A CA 1
ATOM 2273 C C . PHE A 1 281 ? -20.484 -11.844 9.883 1 70.38 281 PHE A C 1
ATOM 2275 O O . PHE A 1 281 ? -20.969 -12.617 9.055 1 70.38 281 PHE A O 1
ATOM 2282 N N . VAL A 1 282 ? -21.328 -11.062 10.594 1 54.88 282 VAL A N 1
ATOM 2283 C CA . VAL A 1 282 ? -22.656 -10.688 10.148 1 54.88 282 VAL A CA 1
ATOM 2284 C C . VAL A 1 282 ? -22.625 -9.297 9.523 1 54.88 282 VAL A C 1
ATOM 2286 O O . VAL A 1 282 ? -22.062 -8.359 10.102 1 54.88 282 VAL A O 1
ATOM 2289 N N . THR A 1 283 ? -22.391 -9.188 8.227 1 55.97 283 THR A N 1
ATOM 2290 C CA . THR A 1 283 ? -22.344 -7.871 7.598 1 55.97 283 THR A CA 1
ATOM 2291 C C . THR A 1 283 ? -23.594 -7.055 7.938 1 55.97 283 THR A C 1
ATOM 2293 O O . THR A 1 283 ? -24.688 -7.598 7.98 1 55.97 283 THR A O 1
ATOM 2296 N N . ILE A 1 284 ? -23.359 -6.051 8.625 1 47.84 284 ILE A N 1
ATOM 2297 C CA . ILE A 1 284 ? -24.422 -5.09 8.906 1 47.84 284 ILE A CA 1
ATOM 2298 C C . ILE A 1 284 ? -25.344 -4.973 7.695 1 47.84 284 ILE A C 1
ATOM 2300 O O . ILE A 1 284 ? -26.562 -4.82 7.848 1 47.84 284 ILE A O 1
ATOM 2304 N N . SER A 1 285 ? -24.766 -5.141 6.586 1 47.44 285 SER A N 1
ATOM 2305 C CA . SER A 1 285 ? -25.625 -4.957 5.418 1 47.44 285 SER A CA 1
ATOM 2306 C C . SER A 1 285 ? -26.719 -6.027 5.348 1 47.44 285 SER A C 1
ATOM 2308 O O . SER A 1 285 ? -27.859 -5.734 5.008 1 47.44 285 SER A O 1
ATOM 2310 N N . GLN A 1 286 ? -26.312 -7.172 5.711 1 46.38 286 GLN A N 1
ATOM 2311 C CA . GLN A 1 286 ? -27.344 -8.195 5.68 1 46.38 286 GLN A CA 1
ATOM 2312 C C . GLN A 1 286 ? -28.438 -7.914 6.715 1 46.38 286 GLN A C 1
ATOM 2314 O O . GLN A 1 286 ? -29.625 -8.102 6.441 1 46.38 286 GLN A O 1
ATOM 2319 N N . THR A 1 287 ? -28 -7.414 7.77 1 46.94 287 THR A N 1
ATOM 2320 C CA . THR A 1 287 ? -29.016 -7.051 8.75 1 46.94 287 THR A CA 1
ATOM 2321 C C . THR A 1 287 ? -29.844 -5.871 8.258 1 46.94 287 THR A C 1
ATOM 2323 O O . THR A 1 287 ? -31.062 -5.852 8.422 1 46.94 287 THR A O 1
ATOM 2326 N N . ARG A 1 288 ? -29.094 -5.012 7.629 1 45.19 288 ARG A N 1
ATOM 2327 C CA . ARG A 1 288 ? -29.828 -3.889 7.062 1 45.19 288 ARG A CA 1
ATOM 2328 C C . ARG A 1 288 ? -30.703 -4.34 5.887 1 45.19 288 ARG A C 1
ATOM 2330 O O . ARG A 1 288 ? -31.844 -3.896 5.738 1 45.19 288 ARG A O 1
ATOM 2337 N N . GLU A 1 289 ? -30.078 -5.219 5.105 1 47.34 289 GLU A N 1
ATOM 2338 C CA . GLU A 1 289 ? -30.875 -5.789 4.012 1 47.34 289 GLU A CA 1
ATOM 2339 C C . GLU A 1 289 ? -32.031 -6.598 4.543 1 47.34 289 GLU A C 1
ATOM 2341 O O . GLU A 1 289 ? -33.156 -6.496 4.023 1 47.34 289 GLU A O 1
ATOM 2346 N N . ILE A 1 290 ? -31.781 -7.266 5.473 1 50 290 ILE A N 1
ATOM 2347 C CA . ILE A 1 290 ? -32.844 -8.039 6.098 1 50 290 ILE A CA 1
ATOM 2348 C C . ILE A 1 290 ? -33.875 -7.09 6.727 1 50 290 ILE A C 1
ATOM 2350 O O . ILE A 1 290 ? -35.062 -7.293 6.59 1 50 290 ILE A O 1
ATOM 2354 N N . CYS A 1 291 ? -33.281 -6.035 7.215 1 49.28 291 CYS A N 1
ATOM 2355 C CA . CYS A 1 291 ? -34.188 -5.035 7.785 1 49.28 291 CYS A CA 1
ATOM 2356 C C . CYS A 1 291 ? -34.969 -4.332 6.691 1 49.28 291 CYS A C 1
ATOM 2358 O O . CYS A 1 291 ? -36.188 -4.098 6.844 1 49.28 291 CYS A O 1
ATOM 2360 N N . ILE A 1 292 ? -34.344 -4.203 5.613 1 51.19 292 ILE A N 1
ATOM 2361 C CA . ILE A 1 292 ? -35 -3.57 4.473 1 51.19 292 ILE A CA 1
ATOM 2362 C C . ILE A 1 292 ? -36.031 -4.531 3.859 1 51.19 292 ILE A C 1
ATOM 2364 O O . ILE A 1 292 ? -37.156 -4.137 3.547 1 51.19 292 ILE A O 1
ATOM 2368 N N . TRP A 1 293 ? -35.625 -5.68 3.758 1 54.56 293 TRP A N 1
ATOM 2369 C CA . TRP A 1 293 ? -36.562 -6.688 3.254 1 54.56 293 TRP A CA 1
ATOM 2370 C C . TRP A 1 293 ? -37.75 -6.844 4.191 1 54.56 293 TRP A C 1
ATOM 2372 O O . TRP A 1 293 ? -38.906 -6.969 3.74 1 54.56 293 TRP A O 1
ATOM 2382 N N . CYS A 1 294 ? -37.438 -6.75 5.391 1 53.09 294 CYS A N 1
ATOM 2383 C CA . CYS A 1 294 ? -38.5 -6.836 6.383 1 53.09 294 CYS A CA 1
ATOM 2384 C C . CYS A 1 294 ? -39.406 -5.605 6.332 1 53.09 294 CYS A C 1
ATOM 2386 O O . CYS A 1 294 ? -40.625 -5.723 6.398 1 53.09 294 CYS A O 1
ATOM 2388 N N . LEU A 1 295 ? -38.781 -4.594 6.035 1 55.31 295 LEU A N 1
ATOM 2389 C CA . LEU A 1 295 ? -39.531 -3.35 5.922 1 55.31 295 LEU A CA 1
ATOM 2390 C C . LEU A 1 295 ? -40.344 -3.316 4.633 1 55.31 295 LEU A C 1
ATOM 2392 O O . LEU A 1 295 ? -41.5 -2.9 4.633 1 55.31 295 LEU A O 1
ATOM 2396 N N . ASP A 1 296 ? -39.688 -3.775 3.643 1 57.5 296 ASP A N 1
ATOM 2397 C CA . ASP A 1 296 ? -40.406 -3.91 2.373 1 57.5 296 ASP A CA 1
ATOM 2398 C C . ASP A 1 296 ? -41.562 -4.875 2.498 1 57.5 296 ASP A C 1
ATOM 2400 O O . ASP A 1 296 ? -42.656 -4.605 1.99 1 57.5 296 ASP A O 1
ATOM 2404 N N . ALA A 1 297 ? -41.375 -5.848 3.121 1 60.22 297 ALA A N 1
ATOM 2405 C CA . ALA A 1 297 ? -42.438 -6.824 3.371 1 60.22 297 ALA A CA 1
ATOM 2406 C C . ALA A 1 297 ? -43.562 -6.223 4.215 1 60.22 297 ALA A C 1
ATOM 2408 O O . ALA A 1 297 ? -44.75 -6.438 3.934 1 60.22 297 ALA A O 1
ATOM 2409 N N . ILE A 1 298 ? -43.156 -5.391 5.031 1 60.66 298 ILE A N 1
ATOM 2410 C CA . ILE A 1 298 ? -44.094 -4.715 5.887 1 60.66 298 ILE A CA 1
ATOM 2411 C C . ILE A 1 298 ? -44.875 -3.668 5.078 1 60.66 298 ILE A C 1
ATOM 2413 O O . ILE A 1 298 ? -46.094 -3.562 5.188 1 60.66 298 ILE A O 1
ATOM 2417 N N . LEU A 1 299 ? -44.156 -3.115 4.25 1 62.31 299 LEU A N 1
ATOM 2418 C CA . LEU A 1 299 ? -44.781 -2.105 3.406 1 62.31 299 LEU A CA 1
ATOM 2419 C C . LEU A 1 299 ? -45.75 -2.752 2.402 1 62.31 299 LEU A C 1
ATOM 2421 O O . LEU A 1 299 ? -46.844 -2.238 2.16 1 62.31 299 LEU A O 1
ATOM 2425 N N . ILE A 1 300 ? -45.344 -3.76 1.899 1 65.56 300 ILE A N 1
ATOM 2426 C CA . ILE A 1 300 ? -46.219 -4.535 1.014 1 65.56 300 ILE A CA 1
ATOM 2427 C C . ILE A 1 300 ? -47.438 -5.027 1.783 1 65.56 300 ILE A C 1
ATOM 2429 O O . ILE A 1 300 ? -48.562 -4.926 1.297 1 65.56 300 ILE A O 1
ATOM 2433 N N . LEU A 1 301 ? -47.219 -5.387 2.912 1 64.19 301 LEU A N 1
ATOM 2434 C CA . LEU A 1 301 ? -48.312 -5.852 3.756 1 64.19 301 LEU A CA 1
ATOM 2435 C C . LEU A 1 301 ? -49.281 -4.707 4.094 1 64.19 301 LEU A C 1
ATOM 2437 O O . LEU A 1 301 ? -50.5 -4.879 4.059 1 64.19 301 LEU A O 1
ATOM 2441 N N . ILE A 1 302 ? -48.656 -3.68 4.293 1 62.66 302 ILE A N 1
ATOM 2442 C CA . ILE A 1 302 ? -49.469 -2.494 4.586 1 62.66 302 ILE A CA 1
ATOM 2443 C C . ILE A 1 302 ? -50.25 -2.076 3.342 1 62.66 302 ILE A C 1
ATOM 2445 O O . ILE A 1 302 ? -51.438 -1.753 3.424 1 62.66 302 ILE A O 1
ATOM 2449 N N . SER A 1 303 ? -49.625 -2.164 2.301 1 65.5 303 SER A N 1
ATOM 2450 C CA . SER A 1 303 ? -50.281 -1.83 1.034 1 65.5 303 SER A CA 1
ATOM 2451 C C . SER A 1 303 ? -51.406 -2.799 0.717 1 65.5 303 SER A C 1
ATOM 2453 O O . SER A 1 303 ? -52.469 -2.391 0.236 1 65.5 303 SER A O 1
ATOM 2455 N N . ILE A 1 304 ? -51.156 -3.92 0.983 1 67.06 304 ILE A N 1
ATOM 2456 C CA . ILE A 1 304 ? -52.188 -4.945 0.792 1 67.06 304 ILE A CA 1
ATOM 2457 C C . ILE A 1 304 ? -53.344 -4.695 1.739 1 67.06 304 ILE A C 1
ATOM 2459 O O . ILE A 1 304 ? -54.5 -4.746 1.327 1 67.06 304 ILE A O 1
ATOM 2463 N N . VAL A 1 305 ? -53.062 -4.344 2.898 1 63.75 305 VAL A N 1
ATOM 2464 C CA . VAL A 1 305 ? -54.094 -4.062 3.898 1 63.75 305 VAL A CA 1
ATOM 2465 C C . VAL A 1 305 ? -54.875 -2.822 3.49 1 63.75 305 VAL A C 1
ATOM 2467 O O . VAL A 1 305 ? -56.125 -2.807 3.576 1 63.75 305 VAL A O 1
ATOM 2470 N N . LEU A 1 306 ? -54.156 -1.958 2.979 1 69.25 306 LEU A N 1
ATOM 2471 C CA . LEU A 1 306 ? -54.781 -0.729 2.527 1 69.25 306 LEU A CA 1
ATOM 2472 C C . LEU A 1 306 ? -55.656 -0.986 1.298 1 69.25 306 LEU A C 1
ATOM 2474 O O . LEU A 1 306 ? -56.75 -0.45 1.185 1 69.25 306 LEU A O 1
ATOM 2478 N N . LEU A 1 307 ? -55.188 -1.784 0.486 1 68.38 307 LEU A N 1
ATOM 2479 C CA . LEU A 1 307 ? -55.938 -2.172 -0.701 1 68.38 307 LEU A CA 1
ATOM 2480 C C . LEU A 1 307 ? -57.188 -2.951 -0.316 1 68.38 307 LEU A C 1
ATOM 2482 O O . LEU A 1 307 ? -58.281 -2.703 -0.858 1 68.38 307 LEU A O 1
ATOM 2486 N N . VAL A 1 308 ? -57.062 -3.781 0.549 1 65.81 308 VAL A N 1
ATOM 2487 C CA . VAL A 1 308 ? -58.188 -4.57 1.039 1 65.81 308 VAL A CA 1
ATOM 2488 C C . VAL A 1 308 ? -59.219 -3.66 1.731 1 65.81 308 VAL A C 1
ATOM 2490 O O . VAL A 1 308 ? -60.406 -3.791 1.525 1 65.81 308 VAL A O 1
ATOM 2493 N N . PHE A 1 309 ? -58.688 -2.719 2.412 1 64.38 309 PHE A N 1
ATOM 2494 C CA . PHE A 1 309 ? -59.531 -1.743 3.082 1 64.38 309 PHE A CA 1
ATOM 2495 C C . PHE A 1 309 ? -60.281 -0.894 2.066 1 64.38 309 PHE A C 1
ATOM 2497 O O . PHE A 1 309 ? -61.469 -0.641 2.225 1 64.38 309 PHE A O 1
ATOM 2504 N N . LEU A 1 310 ? -59.688 -0.537 1.069 1 65.69 310 LEU A N 1
ATOM 2505 C CA . LEU A 1 310 ? -60.281 0.271 0.016 1 65.69 310 LEU A CA 1
ATOM 2506 C C . LEU A 1 310 ? -61.312 -0.533 -0.755 1 65.69 310 LEU A C 1
ATOM 2508 O O . LEU A 1 310 ? -62.375 -0.007 -1.114 1 65.69 310 LEU A O 1
ATOM 2512 N N . LEU A 1 311 ? -61.062 -1.735 -0.927 1 62.81 311 LEU A N 1
ATOM 2513 C CA . LEU A 1 311 ? -62 -2.619 -1.623 1 62.81 311 LEU A CA 1
ATOM 2514 C C . LEU A 1 311 ? -63.219 -2.896 -0.767 1 62.81 311 LEU A C 1
ATOM 2516 O O . LEU A 1 311 ? -64.312 -2.979 -1.285 1 62.81 311 LEU A O 1
ATOM 2520 N N . LEU A 1 312 ? -63 -2.945 0.457 1 59.47 312 LEU A N 1
ATOM 2521 C CA . LEU A 1 312 ? -64.062 -3.201 1.376 1 59.47 312 LEU A CA 1
ATOM 2522 C C . LEU A 1 312 ? -64.938 -1.957 1.542 1 59.47 312 LEU A C 1
ATOM 2524 O O . LEU A 1 312 ? -66.188 -2.059 1.67 1 59.47 312 LEU A O 1
ATOM 2528 N N . THR A 1 313 ? -64.375 -0.83 1.544 1 59.56 313 THR A N 1
ATOM 2529 C CA . THR A 1 313 ? -65.125 0.402 1.646 1 59.56 313 THR A CA 1
ATOM 2530 C C . THR A 1 313 ? -65.875 0.697 0.335 1 59.56 313 THR A C 1
ATOM 2532 O O . THR A 1 313 ? -66.938 1.294 0.336 1 59.56 313 THR A O 1
ATOM 2535 N N . ARG A 1 314 ? -65.312 0.314 -0.793 1 53.91 314 ARG A N 1
ATOM 2536 C CA . ARG A 1 314 ? -66 0.478 -2.068 1 53.91 314 ARG A CA 1
ATOM 2537 C C . ARG A 1 314 ? -67.188 -0.518 -2.203 1 53.91 314 ARG A C 1
ATOM 2539 O O . ARG A 1 314 ? -68.188 -0.222 -2.836 1 53.91 314 ARG A O 1
ATOM 2546 N N . SER A 1 315 ? -66.875 -1.797 -1.861 1 52.75 315 SER A N 1
ATOM 2547 C CA . SER A 1 315 ? -67.938 -2.781 -2.014 1 52.75 315 SER A CA 1
ATOM 2548 C C . SER A 1 315 ? -69 -2.58 -0.966 1 52.75 315 SER A C 1
ATOM 2550 O O . SER A 1 315 ? -70.062 -3.27 -0.986 1 52.75 315 SER A O 1
ATOM 2552 N N . GLY A 1 316 ? -69.562 -1.339 -0.547 1 46.97 316 GLY A N 1
ATOM 2553 C CA . GLY A 1 316 ? -70.625 -1.043 0.358 1 46.97 316 GLY A CA 1
ATOM 2554 C C . GLY A 1 316 ? -70.812 -2.074 1.46 1 46.97 316 GLY A C 1
ATOM 2555 O O . GLY A 1 316 ? -71.812 -2.094 2.156 1 46.97 316 GLY A O 1
ATOM 2556 N N . LYS A 1 317 ? -70.125 -3.189 1.396 1 41.78 317 LYS A N 1
ATOM 2557 C CA . LYS A 1 317 ? -70.438 -4.207 2.395 1 41.78 317 LYS A CA 1
ATOM 2558 C C . LYS A 1 317 ? -69.938 -3.793 3.777 1 41.78 317 LYS A C 1
ATOM 2560 O O . LYS A 1 317 ? -68.75 -3.551 3.967 1 41.78 317 LYS A O 1
ATOM 2565 N N . LYS A 1 318 ? -70.875 -3.123 4.648 1 41.06 318 LYS A N 1
ATOM 2566 C CA . LYS A 1 318 ? -70.812 -2.807 6.07 1 41.06 318 LYS A CA 1
ATOM 2567 C C . LYS A 1 318 ? -70.25 -3.988 6.867 1 41.06 318 LYS A C 1
ATOM 2569 O O . LYS A 1 318 ? -70.812 -5.098 6.777 1 41.06 318 LYS A O 1
ATOM 2574 N N . PHE A 1 319 ? -69 -4.219 7.164 1 37.69 319 PHE A N 1
ATOM 2575 C CA . PHE A 1 319 ? -68.5 -5.227 8.109 1 37.69 319 PHE A CA 1
ATOM 2576 C C . PHE A 1 319 ? -69.25 -5.094 9.445 1 37.69 319 PHE A C 1
ATOM 2578 O O . PHE A 1 319 ? -69.188 -4.055 10.102 1 37.69 319 PHE A O 1
ATOM 2585 N N . SER A 1 320 ? -70.5 -5.637 9.664 1 35.03 320 SER A N 1
ATOM 2586 C CA . SER A 1 320 ? -71.25 -5.797 10.93 1 35.03 320 SER A CA 1
ATOM 2587 C C . SER A 1 320 ? -70.438 -6.668 11.898 1 35.03 320 SER A C 1
ATOM 2589 O O . SER A 1 320 ? -70.188 -7.844 11.625 1 35.03 320 SER A O 1
ATOM 2591 N N . ILE A 1 321 ? -69.438 -6.141 12.57 1 36.12 321 ILE A N 1
ATOM 2592 C CA . ILE A 1 321 ? -68.75 -6.785 13.711 1 36.12 321 ILE A CA 1
ATOM 2593 C C . ILE A 1 321 ? -69.812 -7.195 14.727 1 36.12 321 ILE A C 1
ATOM 2595 O O . ILE A 1 321 ? -70.438 -6.344 15.375 1 36.12 321 ILE A O 1
ATOM 2599 N N . GLU A 1 322 ? -70.75 -8.156 14.547 1 32.69 322 GLU A N 1
ATOM 2600 C CA . GLU A 1 322 ? -71.625 -8.781 15.531 1 32.69 322 GLU A CA 1
ATOM 2601 C C . GLU A 1 322 ? -70.812 -9.43 16.656 1 32.69 322 GLU A C 1
ATOM 2603 O O . GLU A 1 322 ? -69.875 -10.219 16.391 1 32.69 322 GLU A O 1
ATOM 2608 N N . ASN A 1 323 ? -70.625 -8.688 17.859 1 34.69 323 ASN A N 1
ATOM 2609 C CA . ASN A 1 323 ? -70.188 -9.148 19.172 1 34.69 323 ASN A CA 1
ATOM 2610 C C . ASN A 1 323 ? -70.875 -10.453 19.578 1 34.69 323 ASN A C 1
ATOM 2612 O O . ASN A 1 323 ? -72.062 -10.445 19.969 1 34.69 323 ASN A O 1
ATOM 2616 N N . LYS A 1 324 ? -70.812 -11.602 19 1 34.75 324 LYS A N 1
ATOM 2617 C CA . LYS A 1 324 ? -71.375 -12.852 19.5 1 34.75 324 LYS A CA 1
ATOM 2618 C C . LYS A 1 324 ? -70.75 -13.234 20.828 1 34.75 324 LYS A C 1
ATOM 2620 O O . LYS A 1 324 ? -69.5 -13.438 20.906 1 34.75 324 LYS A O 1
ATOM 2625 N N . SER A 1 325 ? -71.375 -12.875 22.016 1 28.83 325 SER A N 1
ATOM 2626 C CA . SER A 1 325 ? -71.188 -13.414 23.375 1 28.83 325 SER A CA 1
ATOM 2627 C C . SER A 1 325 ? -71.312 -14.938 23.375 1 28.83 325 SER A C 1
ATOM 2629 O O . SER A 1 325 ? -72.375 -15.508 23.172 1 28.83 325 SER A O 1
ATOM 2631 N N . ALA A 1 326 ? -70.5 -15.734 22.812 1 31.94 326 ALA A N 1
ATOM 2632 C CA . ALA A 1 326 ? -70.438 -17.172 23.062 1 31.94 326 ALA A CA 1
ATOM 2633 C C . ALA A 1 326 ? -70.438 -17.469 24.547 1 31.94 326 ALA A C 1
ATOM 2635 O O . ALA A 1 326 ? -69.562 -16.984 25.281 1 31.94 326 ALA A O 1
ATOM 2636 N N . THR A 1 327 ? -71.625 -17.672 25.141 1 25.77 327 THR A N 1
ATOM 2637 C CA . THR A 1 327 ? -71.938 -18.375 26.375 1 25.77 327 THR A CA 1
ATOM 2638 C C . THR A 1 327 ? -71.125 -19.656 26.5 1 25.77 327 THR A C 1
ATOM 2640 O O . THR A 1 327 ? -71.25 -20.562 25.672 1 25.77 327 THR A O 1
ATOM 2643 N N . LEU A 1 328 ? -69.938 -19.641 26.938 1 25.09 328 LEU A N 1
ATOM 2644 C CA . LEU A 1 328 ? -69.25 -20.781 27.531 1 25.09 328 LEU A CA 1
ATOM 2645 C C . LEU A 1 328 ? -70.125 -21.562 28.469 1 25.09 328 LEU A C 1
ATOM 2647 O O . LEU A 1 328 ? -70.562 -21.031 29.516 1 25.09 328 LEU A O 1
ATOM 2651 N N . LEU A 1 329 ? -71.188 -22.312 27.875 1 22.41 329 LEU A N 1
ATOM 2652 C CA . LEU A 1 329 ? -71.562 -23.547 28.547 1 22.41 329 LEU A CA 1
ATOM 2653 C C . LEU A 1 329 ? -70.438 -24.578 28.453 1 22.41 329 LEU A C 1
ATOM 2655 O O . LEU A 1 329 ? -69.75 -24.719 27.422 1 22.41 329 LEU A O 1
ATOM 2659 N N . MET B 1 1 ? 10.438 -3.697 30.406 1 23.81 1 MET B N 1
ATOM 2660 C CA . MET B 1 1 ? 11.008 -3.447 29.078 1 23.81 1 MET B CA 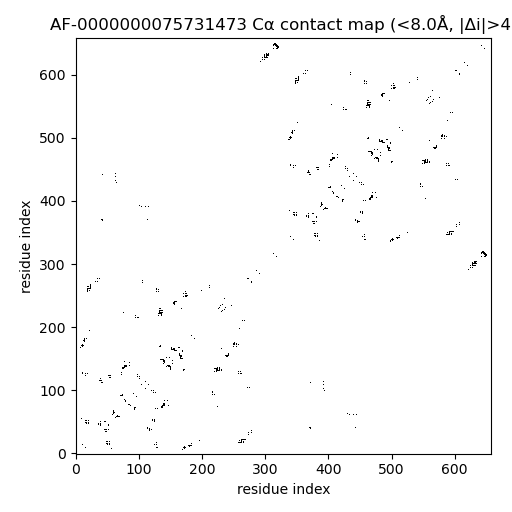1
ATOM 2661 C C . MET B 1 1 ? 9.938 -2.953 28.109 1 23.81 1 MET B C 1
ATOM 2663 O O . MET B 1 1 ? 9.078 -3.725 27.688 1 23.81 1 MET B O 1
ATOM 2667 N N . PHE B 1 2 ? 9.57 -1.678 28.219 1 28.64 2 PHE B N 1
ATOM 2668 C CA . PHE B 1 2 ? 8.57 -0.944 27.438 1 28.64 2 PHE B CA 1
ATOM 2669 C C . PHE B 1 2 ? 8.906 -0.983 25.953 1 28.64 2 PHE B C 1
ATOM 2671 O O . PHE B 1 2 ? 9.953 -0.483 25.531 1 28.64 2 PHE B O 1
ATOM 2678 N N . PHE B 1 3 ? 8.5 -1.994 25.312 1 33.56 3 PHE B N 1
ATOM 2679 C CA . PHE B 1 3 ? 8.539 -2.039 23.859 1 33.56 3 PHE B CA 1
ATOM 2680 C C . PHE B 1 3 ? 7.949 -0.766 23.266 1 33.56 3 PHE B C 1
ATOM 2682 O O . PHE B 1 3 ? 6.73 -0.597 23.234 1 33.56 3 PHE B O 1
ATOM 2689 N N . LEU B 1 4 ? 8.695 0.307 23.531 1 34.91 4 LEU B N 1
ATOM 2690 C CA . LEU B 1 4 ? 8.375 1.514 22.766 1 34.91 4 LEU B CA 1
ATOM 2691 C C . LEU B 1 4 ? 8.188 1.194 21.297 1 34.91 4 LEU B C 1
ATOM 2693 O O . LEU B 1 4 ? 9.141 0.817 20.609 1 34.91 4 LEU B O 1
ATOM 2697 N N . PHE B 1 5 ? 7.105 0.658 21.047 1 36.88 5 PHE B N 1
ATOM 2698 C CA . PHE B 1 5 ? 6.699 0.604 19.641 1 36.88 5 PHE B CA 1
ATOM 2699 C C . PHE B 1 5 ? 7.102 1.881 18.922 1 36.88 5 PHE B C 1
ATOM 2701 O O . PHE B 1 5 ? 6.684 2.977 19.297 1 36.88 5 PHE B O 1
ATOM 2708 N N . GLN B 1 6 ? 8.336 1.991 18.547 1 40.19 6 GLN B N 1
ATOM 2709 C CA . GLN B 1 6 ? 8.867 3.061 17.719 1 40.19 6 GLN B CA 1
ATOM 2710 C C . GLN B 1 6 ? 7.918 3.396 16.578 1 40.19 6 GLN B C 1
ATOM 2712 O O . GLN B 1 6 ? 7.949 2.756 15.523 1 40.19 6 GLN B O 1
ATOM 2717 N N . LEU B 1 7 ? 6.762 3.66 16.922 1 41.47 7 LEU B N 1
ATOM 2718 C CA . LEU B 1 7 ? 5.863 4.223 15.922 1 41.47 7 LEU B CA 1
ATOM 2719 C C . LEU B 1 7 ? 6.477 5.461 15.273 1 41.47 7 LEU B C 1
ATOM 2721 O O . LEU B 1 7 ? 6.84 6.414 15.961 1 41.47 7 LEU B O 1
ATOM 2725 N N . SER B 1 8 ? 7.359 5.32 14.383 1 42.53 8 SER B N 1
ATOM 2726 C CA . SER B 1 8 ? 7.816 6.488 13.641 1 42.53 8 SER B CA 1
ATOM 2727 C C . SER B 1 8 ? 6.645 7.359 13.203 1 42.53 8 SER B C 1
ATOM 2729 O O . SER B 1 8 ? 5.98 7.062 12.203 1 42.53 8 SER B O 1
ATOM 2731 N N . ASN B 1 9 ? 6.043 7.922 14.172 1 47.53 9 ASN B N 1
ATOM 2732 C CA . ASN B 1 9 ? 4.996 8.898 13.906 1 47.53 9 ASN B CA 1
ATOM 2733 C C . ASN B 1 9 ? 5.574 10.211 13.375 1 47.53 9 ASN B C 1
ATOM 2735 O O . ASN B 1 9 ? 6.648 10.641 13.805 1 47.53 9 ASN B O 1
ATOM 2739 N N . CYS B 1 10 ? 5.473 10.523 12.039 1 56.97 10 CYS B N 1
ATOM 2740 C CA . CYS B 1 10 ? 5.652 11.906 11.602 1 56.97 10 CYS B CA 1
ATOM 2741 C C . CYS B 1 10 ? 5.059 12.875 12.625 1 56.97 10 CYS B C 1
ATOM 2743 O O . CYS B 1 10 ? 5.16 12.656 13.828 1 56.97 10 CYS B O 1
ATOM 2745 N N . TRP B 1 11 ? 4.52 14.008 12.008 1 67.38 11 TRP B N 1
ATOM 2746 C CA . TRP B 1 11 ? 3.77 14.805 12.977 1 67.38 11 TRP B CA 1
ATOM 2747 C C . TRP B 1 11 ? 2.965 13.906 13.906 1 67.38 11 TRP B C 1
ATOM 2749 O O . TRP B 1 11 ? 2.365 12.922 13.469 1 67.38 11 TRP B O 1
ATOM 2759 N N . TRP B 1 12 ? 3.361 13.938 15.109 1 73.56 12 TRP B N 1
ATOM 2760 C CA . TRP B 1 12 ? 2.471 13.156 15.961 1 73.56 12 TRP B CA 1
ATOM 2761 C C . TRP B 1 12 ? 1.015 13.359 15.555 1 73.56 12 TRP B C 1
ATOM 2763 O O . TRP B 1 12 ? 0.697 14.273 14.789 1 73.56 12 TRP B O 1
ATOM 2773 N N . GLY B 1 13 ? 0.229 12.578 15.93 1 86.88 13 GLY B N 1
ATOM 2774 C CA . GLY B 1 13 ? -1.178 12.555 15.555 1 86.88 13 GLY B CA 1
ATOM 2775 C C . GLY B 1 13 ? -1.858 13.898 15.711 1 86.88 13 GLY B C 1
ATOM 2776 O O . GLY B 1 13 ? -2.643 14.305 14.852 1 86.88 13 GLY B O 1
ATOM 2777 N N . HIS B 1 14 ? -1.374 14.719 16.656 1 91.56 14 HIS B N 1
ATOM 2778 C CA . HIS B 1 14 ? -1.981 16.016 16.922 1 91.56 14 HIS B CA 1
ATOM 2779 C C . HIS B 1 14 ? -1.749 16.984 15.758 1 91.56 14 HIS B C 1
ATOM 2781 O O . HIS B 1 14 ? -2.688 17.625 15.281 1 91.56 14 HIS B O 1
ATOM 2787 N N . ALA B 1 15 ? -0.517 17.062 15.305 1 94.56 15 ALA B N 1
ATOM 2788 C CA . ALA B 1 15 ? -0.177 17.984 14.219 1 94.56 15 ALA B CA 1
ATOM 2789 C C . ALA B 1 15 ? -0.874 17.578 12.922 1 94.56 15 ALA B C 1
ATOM 2791 O O . ALA B 1 15 ? -1.299 18.422 12.148 1 94.56 15 ALA B O 1
ATOM 2792 N N . HIS B 1 16 ? -0.977 16.25 12.68 1 96.38 16 HIS B N 1
ATOM 2793 C CA . HIS B 1 16 ? -1.694 15.789 11.5 1 96.38 16 HIS B CA 1
ATOM 2794 C C . HIS B 1 16 ? -3.146 16.266 11.516 1 96.38 16 HIS B C 1
ATOM 2796 O O . HIS B 1 16 ? -3.65 16.766 10.516 1 96.38 16 HIS B O 1
ATOM 2802 N N . SER B 1 17 ? -3.76 16.109 12.664 1 96.19 17 SER B N 1
ATOM 2803 C CA . SER B 1 17 ? -5.152 16.531 12.805 1 96.19 17 SER B CA 1
ATOM 2804 C C . SER B 1 17 ? -5.285 18.047 12.68 1 96.19 17 SER B C 1
A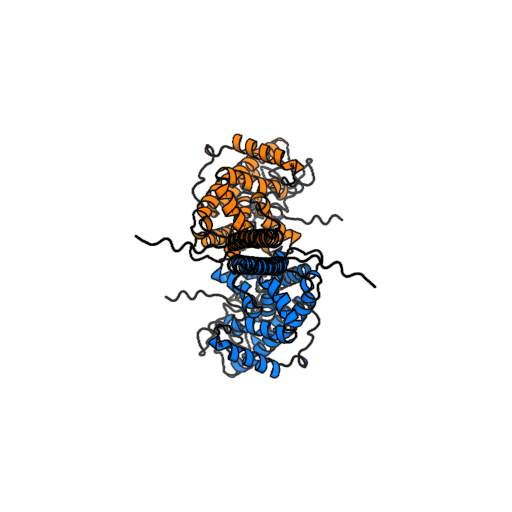TOM 2806 O O . SER B 1 17 ? -6.254 18.531 12.094 1 96.19 17 SER B O 1
ATOM 2808 N N . LEU B 1 18 ? -4.352 18.719 13.219 1 97 18 LEU B N 1
ATOM 2809 C CA . LEU B 1 18 ? -4.344 20.188 13.133 1 97 18 LEU B CA 1
ATOM 2810 C C . LEU B 1 18 ? -4.223 20.641 11.688 1 97 18 LEU B C 1
ATOM 2812 O O . LEU B 1 18 ? -4.949 21.531 11.25 1 97 18 LEU B O 1
ATOM 2816 N N . ILE B 1 19 ? -3.371 20.078 10.922 1 97.88 19 ILE B N 1
ATOM 2817 C CA . ILE B 1 19 ? -3.158 20.406 9.516 1 97.88 19 ILE B CA 1
ATOM 2818 C C . ILE B 1 19 ? -4.449 20.156 8.734 1 97.88 19 ILE B C 1
ATOM 2820 O O . ILE B 1 19 ? -4.863 21.016 7.934 1 97.88 19 ILE B O 1
ATOM 2824 N N . ALA B 1 20 ? -5.062 19.047 8.992 1 98.06 20 ALA B N 1
ATOM 2825 C CA . ALA B 1 20 ? -6.332 18.734 8.336 1 98.06 20 ALA B CA 1
ATOM 2826 C C . ALA B 1 20 ? -7.395 19.781 8.695 1 98.06 20 ALA B C 1
ATOM 2828 O O . ALA B 1 20 ? -8.172 20.203 7.832 1 98.06 20 ALA B O 1
ATOM 2829 N N . SER B 1 21 ? -7.43 20.188 9.945 1 98 21 SER B N 1
ATOM 2830 C CA . SER B 1 21 ? -8.406 21.172 10.398 1 98 21 SER B CA 1
ATOM 2831 C C . SER B 1 21 ? -8.18 22.531 9.727 1 98 21 SER B C 1
ATOM 2833 O O . SER B 1 21 ? -9.133 23.188 9.312 1 98 21 SER B O 1
ATOM 2835 N N . ILE B 1 22 ? -6.945 22.906 9.648 1 98.38 22 ILE B N 1
ATOM 2836 C CA . ILE B 1 22 ? -6.621 24.156 8.961 1 98.38 22 ILE B CA 1
ATOM 2837 C C . ILE B 1 22 ? -7.098 24.078 7.512 1 98.38 22 ILE B C 1
ATOM 2839 O O . ILE B 1 22 ? -7.703 25.031 7 1 98.38 22 ILE B O 1
ATOM 2843 N N . ALA B 1 23 ? -6.879 23.016 6.824 1 98.62 23 ALA B N 1
ATOM 2844 C CA . ALA B 1 23 ? -7.254 22.844 5.426 1 98.62 23 ALA B CA 1
ATOM 2845 C C . ALA B 1 23 ? -8.758 23.016 5.234 1 98.62 23 ALA B C 1
ATOM 2847 O O . ALA B 1 23 ? -9.203 23.578 4.227 1 98.62 23 ALA B O 1
ATOM 2848 N N . MET B 1 24 ? -9.523 22.609 6.219 1 97.75 24 MET B N 1
ATOM 2849 C CA . MET B 1 24 ? -10.977 22.578 6.074 1 97.75 24 MET B CA 1
ATOM 2850 C C . MET B 1 24 ? -11.578 23.969 6.289 1 97.75 24 MET B C 1
ATOM 2852 O O . MET B 1 24 ? -12.75 24.188 5.977 1 97.75 24 MET B O 1
ATOM 2856 N N . LYS B 1 25 ? -10.789 24.891 6.77 1 97.19 25 LYS B N 1
ATOM 2857 C CA . LYS B 1 25 ? -11.312 26.219 7.055 1 97.19 25 LYS B CA 1
ATOM 2858 C C . LYS B 1 25 ? -11.75 26.922 5.773 1 97.19 25 LYS B C 1
ATOM 2860 O O . LYS B 1 25 ? -12.562 27.859 5.816 1 97.19 25 LYS B O 1
ATOM 2865 N N . ASP B 1 26 ? -11.305 26.438 4.617 1 95.56 26 ASP B N 1
ATOM 2866 C CA . ASP B 1 26 ? -11.656 27.031 3.334 1 95.56 26 ASP B CA 1
ATOM 2867 C C . ASP B 1 26 ? -12.82 26.297 2.682 1 95.56 26 ASP B C 1
ATOM 2869 O O . ASP B 1 26 ? -13.156 26.562 1.524 1 95.56 26 ASP B O 1
ATOM 2873 N N . PHE B 1 27 ? -13.406 25.406 3.359 1 97.38 27 PHE B N 1
ATOM 2874 C CA . PHE B 1 27 ? -14.492 24.609 2.805 1 97.38 27 PHE B CA 1
ATOM 2875 C C . PHE B 1 27 ? -15.797 24.891 3.529 1 97.38 27 PHE B C 1
ATOM 2877 O O . PHE B 1 27 ? -15.82 25.062 4.75 1 97.38 27 PHE B O 1
ATOM 2884 N N . SER B 1 28 ? -16.891 24.891 2.764 1 96.5 28 SER B N 1
ATOM 2885 C CA . SER B 1 28 ? -18.219 24.938 3.383 1 96.5 28 SER B CA 1
ATOM 2886 C C . SER B 1 28 ? -18.562 23.625 4.066 1 96.5 28 SER B C 1
ATOM 2888 O O . SER B 1 28 ? -17.922 22.594 3.809 1 96.5 28 SER B O 1
ATOM 2890 N N . SER B 1 29 ? -19.562 23.719 4.91 1 94.88 29 SER B N 1
ATOM 2891 C CA . SER B 1 29 ? -20.031 22.516 5.582 1 94.88 29 SER B CA 1
ATOM 2892 C C . SER B 1 29 ? -20.469 21.453 4.574 1 94.88 29 SER B C 1
ATOM 2894 O O . SER B 1 29 ? -20.25 20.266 4.773 1 94.88 29 SER B O 1
ATOM 2896 N N . LYS B 1 30 ? -21.109 21.891 3.488 1 91.38 30 LYS B N 1
ATOM 2897 C CA . LYS B 1 30 ? -21.562 20.984 2.445 1 91.38 30 LYS B CA 1
ATOM 2898 C C . LYS B 1 30 ? -20.391 20.328 1.722 1 91.38 30 LYS B C 1
ATOM 2900 O O . LYS B 1 30 ? -20.391 19.125 1.499 1 91.38 30 LYS B O 1
ATOM 2905 N N . GLU B 1 31 ? -19.422 21.125 1.374 1 93.44 31 GLU B N 1
ATOM 2906 C CA . GLU B 1 31 ? -18.234 20.609 0.689 1 93.44 31 GLU B CA 1
ATOM 2907 C C . GLU B 1 31 ? -17.484 19.625 1.564 1 93.44 31 GLU B C 1
ATOM 2909 O O . GLU B 1 31 ? -17.047 18.562 1.087 1 93.44 31 GLU B O 1
ATOM 2914 N N . ARG B 1 32 ? -17.312 20 2.803 1 94.62 32 ARG B N 1
ATOM 2915 C CA . ARG B 1 32 ? -16.656 19.109 3.766 1 94.62 32 ARG B CA 1
ATOM 2916 C C . ARG B 1 32 ? -17.359 17.766 3.838 1 94.62 32 ARG B C 1
ATOM 2918 O O . ARG B 1 32 ? -16.703 16.719 3.838 1 94.62 32 ARG B O 1
ATOM 2925 N N . LYS B 1 33 ? -18.625 17.734 3.869 1 90.5 33 LYS B N 1
ATOM 2926 C CA . LYS B 1 33 ? -19.422 16.5 3.979 1 90.5 33 LYS B CA 1
ATOM 2927 C C . LYS B 1 33 ? -19.219 15.609 2.752 1 90.5 33 LYS B C 1
ATOM 2929 O O . LYS B 1 33 ? -19.156 14.391 2.869 1 90.5 33 LYS B O 1
ATOM 2934 N N . ILE B 1 34 ? -19.156 16.203 1.643 1 88.44 34 ILE B N 1
ATOM 2935 C CA . ILE B 1 34 ? -18.953 15.453 0.409 1 88.44 34 ILE B CA 1
ATOM 2936 C C . ILE B 1 34 ? -17.594 14.766 0.441 1 88.44 34 ILE B C 1
ATOM 2938 O O . ILE B 1 34 ? -17.484 13.578 0.125 1 88.44 34 ILE B O 1
ATOM 2942 N N . LEU B 1 35 ? -16.547 15.469 0.827 1 91.31 35 LEU B N 1
ATOM 2943 C CA . LEU B 1 35 ? -15.219 14.883 0.94 1 91.31 35 LEU B CA 1
ATOM 2944 C C . LEU B 1 35 ? -15.211 13.742 1.958 1 91.31 35 LEU B C 1
ATOM 2946 O O . LEU B 1 35 ? -14.641 12.68 1.701 1 91.31 35 LEU B O 1
ATOM 2950 N N . GLU B 1 36 ? -15.859 13.984 3.041 1 91 36 GLU B N 1
ATOM 2951 C CA . GLU B 1 36 ? -15.812 13.023 4.141 1 91 36 GLU B CA 1
ATOM 2952 C C . GLU B 1 36 ? -16.609 11.766 3.807 1 91 36 GLU B C 1
ATOM 2954 O O . GLU B 1 36 ? -16.344 10.688 4.34 1 91 36 GLU B O 1
ATOM 2959 N N . LYS B 1 37 ? -17.547 11.828 2.842 1 84.25 37 LYS B N 1
ATOM 2960 C CA . LYS B 1 37 ? -18.234 10.633 2.352 1 84.25 37 LYS B CA 1
ATOM 2961 C C . LYS B 1 37 ? -17.266 9.688 1.651 1 84.25 37 LYS B C 1
ATOM 2963 O O . LYS B 1 37 ? -17.375 8.469 1.783 1 84.25 37 LYS B O 1
ATOM 2968 N N . PHE B 1 38 ? -16.375 10.25 0.951 1 82.94 38 PHE B N 1
ATOM 2969 C CA . PHE B 1 38 ? -15.352 9.422 0.312 1 82.94 38 PHE B CA 1
ATOM 2970 C C . PHE B 1 38 ? -14.383 8.859 1.346 1 82.94 38 PHE B C 1
ATOM 2972 O O . PHE B 1 38 ? -13.938 7.715 1.226 1 82.94 38 PHE B O 1
ATOM 2979 N N . LEU B 1 39 ? -14.125 9.688 2.287 1 87.81 39 LEU B N 1
ATOM 2980 C CA . LEU B 1 39 ? -13.156 9.266 3.291 1 87.81 39 LEU B CA 1
ATOM 2981 C C . LEU B 1 39 ? -13.695 8.094 4.109 1 87.81 39 LEU B C 1
ATOM 2983 O O . LEU B 1 39 ? -12.93 7.238 4.559 1 87.81 39 LEU B O 1
ATOM 2987 N N . GLU B 1 40 ? -14.992 8.047 4.238 1 82 40 GLU B N 1
ATOM 2988 C CA . GLU B 1 40 ? -15.625 7.02 5.055 1 82 40 GLU B CA 1
ATOM 2989 C C . GLU B 1 40 ? -15.82 5.73 4.262 1 82 40 GLU B C 1
ATOM 2991 O O . GLU B 1 40 ? -16.141 4.688 4.836 1 82 40 GLU B O 1
ATOM 2996 N N . TYR B 1 41 ? -15.594 5.867 3.062 1 75.56 41 TYR B N 1
ATOM 2997 C CA . TYR B 1 41 ? -15.844 4.695 2.229 1 75.56 41 TYR B CA 1
ATOM 2998 C C . TYR B 1 41 ? -15.008 3.506 2.697 1 75.56 41 TYR B C 1
ATOM 3000 O O . TYR B 1 41 ? -13.781 3.59 2.771 1 75.56 41 TYR B O 1
ATOM 3008 N N . GLY B 1 42 ? -15.664 2.443 2.994 1 65.81 42 GLY B N 1
ATOM 3009 C CA . GLY B 1 42 ? -15.023 1.208 3.42 1 65.81 42 GLY B CA 1
ATOM 3010 C C . GLY B 1 42 ? -14.43 1.294 4.812 1 65.81 42 GLY B C 1
ATOM 3011 O O . GLY B 1 42 ? -13.773 0.358 5.27 1 65.81 42 GLY B O 1
ATOM 3012 N N . GLN B 1 43 ? -14.383 2.447 5.395 1 63.62 43 GLN B N 1
ATOM 3013 C CA . GLN B 1 43 ? -13.789 2.611 6.715 1 63.62 43 GLN B CA 1
ATOM 3014 C C . GLN B 1 43 ? -14.82 3.094 7.727 1 63.62 43 GLN B C 1
ATOM 3016 O O . GLN B 1 43 ? -15.508 4.094 7.496 1 63.62 43 GLN B O 1
ATOM 3021 N N . HIS B 1 44 ? -15.117 2.232 8.703 1 55.5 44 HIS B N 1
ATOM 3022 C CA . HIS B 1 44 ? -16.25 2.568 9.555 1 55.5 44 HIS B CA 1
ATOM 3023 C C . HIS B 1 44 ? -15.844 3.543 10.656 1 55.5 44 HIS B C 1
ATOM 3025 O O . HIS B 1 44 ? -16.672 4.336 11.125 1 55.5 44 HIS B O 1
ATOM 3031 N N . LYS B 1 45 ? -14.57 3.537 11.008 1 59.69 45 LYS B N 1
ATOM 3032 C CA . LYS B 1 45 ? -14.391 4.215 12.289 1 59.69 45 LYS B CA 1
ATOM 3033 C C . LYS B 1 45 ? -13.82 5.613 12.094 1 59.69 45 LYS B C 1
ATOM 3035 O O . LYS B 1 45 ? -13.672 6.371 13.062 1 59.69 45 LYS B O 1
ATOM 3040 N N . ARG B 1 46 ? -13.562 5.965 10.844 1 63.81 46 ARG B N 1
ATOM 3041 C CA . ARG B 1 46 ? -12.984 7.293 10.664 1 63.81 46 ARG B CA 1
ATOM 3042 C C . ARG B 1 46 ? -13.773 8.102 9.641 1 63.81 46 ARG B C 1
ATOM 3044 O O . ARG B 1 46 ? -13.734 7.809 8.445 1 63.81 46 ARG B O 1
ATOM 3051 N N . ALA B 1 47 ? -14.422 9.078 10.328 1 71.88 47 ALA B N 1
ATOM 3052 C CA . ALA B 1 47 ? -15.422 9.75 9.492 1 71.88 47 ALA B CA 1
ATOM 3053 C C . ALA B 1 47 ? -14.961 11.156 9.125 1 71.88 47 ALA B C 1
ATOM 3055 O O . ALA B 1 47 ? -15.297 11.664 8.047 1 71.88 47 ALA B O 1
ATOM 3056 N N . THR B 1 48 ? -14.102 11.719 9.984 1 90.38 48 THR B N 1
ATOM 3057 C CA . THR B 1 48 ? -13.758 13.109 9.695 1 90.38 48 THR B CA 1
ATOM 3058 C C . THR B 1 48 ? -12.367 13.203 9.07 1 90.38 48 THR B C 1
ATOM 3060 O O . THR B 1 48 ? -11.562 12.273 9.18 1 90.38 48 THR B O 1
ATOM 3063 N N . ILE B 1 49 ? -12.148 14.297 8.438 1 95 49 ILE B N 1
ATOM 3064 C CA . ILE B 1 49 ? -10.867 14.5 7.781 1 95 49 ILE B CA 1
ATOM 3065 C C . ILE B 1 49 ? -9.75 14.555 8.828 1 95 49 ILE B C 1
ATOM 3067 O O . ILE B 1 49 ? -8.633 14.094 8.578 1 95 49 ILE B O 1
ATOM 3071 N N . GLU B 1 50 ? -9.984 15.094 10.086 1 95.75 50 GLU B N 1
ATOM 3072 C CA . GLU B 1 50 ? -9.008 15.141 11.172 1 95.75 50 GLU B CA 1
ATOM 3073 C C . GLU B 1 50 ? -8.648 13.742 11.664 1 95.75 50 GLU B C 1
ATOM 3075 O O . GLU B 1 50 ? -7.496 13.469 12 1 95.75 50 GLU B O 1
ATOM 3080 N N . GLU B 1 51 ? -9.625 12.852 11.641 1 92.44 51 GLU B N 1
ATOM 3081 C CA . GLU B 1 51 ? -9.398 11.477 12.062 1 92.44 51 GLU B CA 1
ATOM 3082 C C . GLU B 1 51 ? -8.602 10.703 11.008 1 92.44 51 GLU B C 1
ATOM 3084 O O . GLU B 1 51 ? -7.734 9.898 11.344 1 92.44 51 GLU B O 1
ATOM 3089 N N . VAL B 1 52 ? -8.898 11.023 9.773 1 93.75 52 VAL B N 1
ATOM 3090 C CA . VAL B 1 52 ? -8.281 10.289 8.68 1 93.75 52 VAL B CA 1
ATOM 3091 C C . VAL B 1 52 ? -6.832 10.727 8.508 1 93.75 52 VAL B C 1
ATOM 3093 O O . VAL B 1 52 ? -6.004 9.969 7.992 1 93.75 52 VAL B O 1
ATOM 3096 N N . ALA B 1 53 ? -6.52 11.891 9.055 1 95.56 53 ALA B N 1
ATOM 3097 C CA . ALA B 1 53 ? -5.191 12.469 8.875 1 95.56 53 ALA B CA 1
ATOM 3098 C C . ALA B 1 53 ? -4.113 11.594 9.5 1 95.56 53 ALA B C 1
ATOM 3100 O O . ALA B 1 53 ? -2.936 11.695 9.156 1 95.56 53 ALA B O 1
ATOM 3101 N N . VAL B 1 54 ? -4.477 10.664 10.422 1 93 54 VAL B N 1
ATOM 3102 C CA . VAL B 1 54 ? -3.486 9.828 11.094 1 93 54 VAL B CA 1
ATOM 3103 C C . VAL B 1 54 ? -3.602 8.391 10.602 1 93 54 VAL B C 1
ATOM 3105 O O . VAL B 1 54 ? -2.91 7.496 11.094 1 93 54 VAL B O 1
ATOM 3108 N N . TRP B 1 55 ? -4.391 8.156 9.57 1 92.12 55 TRP B N 1
ATOM 3109 C CA . TRP B 1 55 ? -4.746 6.812 9.125 1 92.12 55 TRP B CA 1
ATOM 3110 C C . TRP B 1 55 ? -3.512 6.055 8.648 1 92.12 55 TRP B C 1
ATOM 3112 O O . TRP B 1 55 ? -3.328 4.883 8.984 1 92.12 55 TRP B O 1
ATOM 3122 N N . GLN B 1 56 ? -2.654 6.664 7.891 1 93.94 56 GLN B N 1
ATOM 3123 C CA . GLN B 1 56 ? -1.467 5.996 7.367 1 93.94 56 GLN B CA 1
ATOM 3124 C C . GLN B 1 56 ? -0.514 5.605 8.492 1 93.94 56 GLN B C 1
ATOM 3126 O O . GLN B 1 56 ? 0.168 4.582 8.406 1 93.94 56 GLN B O 1
ATOM 3131 N N . ASP B 1 57 ? -0.469 6.422 9.586 1 91.88 57 ASP B N 1
ATOM 3132 C CA . ASP B 1 57 ? 0.319 6.031 10.75 1 91.88 57 ASP B CA 1
ATOM 3133 C C . ASP B 1 57 ? -0.29 4.816 11.445 1 91.88 57 ASP B C 1
ATOM 3135 O O . ASP B 1 57 ? 0.433 3.93 11.906 1 91.88 57 ASP B O 1
ATOM 3139 N N . ASP B 1 58 ? -1.582 4.785 11.523 1 88.38 58 ASP B N 1
ATOM 3140 C CA . ASP B 1 58 ? -2.27 3.646 12.125 1 88.38 58 ASP B CA 1
ATOM 3141 C C . ASP B 1 58 ? -2.023 2.369 11.328 1 88.38 58 ASP B C 1
ATOM 3143 O O . ASP B 1 58 ? -1.886 1.287 11.906 1 88.38 58 ASP B O 1
ATOM 3147 N N . LEU B 1 59 ? -2.039 2.48 10 1 90.12 59 LEU B N 1
ATOM 3148 C CA . LEU B 1 59 ? -1.784 1.318 9.156 1 90.12 59 LEU B CA 1
ATOM 3149 C C . LEU B 1 59 ? -0.41 0.724 9.445 1 90.12 59 LEU B C 1
ATOM 3151 O O . LEU B 1 59 ? -0.267 -0.496 9.547 1 90.12 59 LEU B O 1
ATOM 3155 N N . LYS B 1 60 ? 0.571 1.504 9.625 1 87.31 60 LYS B N 1
ATOM 3156 C CA . LYS B 1 60 ? 1.935 1.05 9.883 1 87.31 60 LYS B CA 1
ATOM 3157 C C . LYS B 1 60 ? 2.041 0.37 11.242 1 87.31 60 LYS B C 1
ATOM 3159 O O . LYS B 1 60 ? 2.691 -0.669 11.375 1 87.31 60 LYS B O 1
ATOM 3164 N N . GLY B 1 61 ? 1.445 0.934 12.234 1 80.5 61 GLY B N 1
ATOM 3165 C CA . GLY B 1 61 ? 1.628 0.514 13.617 1 80.5 61 GLY B CA 1
ATOM 3166 C C . GLY B 1 61 ? 0.629 -0.539 14.055 1 80.5 61 GLY B C 1
ATOM 3167 O O . GLY B 1 61 ? 0.959 -1.725 14.125 1 80.5 61 GLY B O 1
ATOM 3168 N N . ALA B 1 62 ? -0.617 -0.164 14.008 1 74.38 62 ALA B N 1
ATOM 3169 C CA . ALA B 1 62 ? -1.667 -0.947 14.656 1 74.38 62 ALA B CA 1
ATOM 3170 C C . ALA B 1 62 ? -2.207 -2.021 13.711 1 74.38 62 ALA B C 1
ATOM 3172 O O . ALA B 1 62 ? -2.805 -3.002 14.164 1 74.38 62 ALA B O 1
ATOM 3173 N N . TYR B 1 63 ? -1.86 -1.915 12.43 1 80.31 63 TYR B N 1
ATOM 3174 C CA . TYR B 1 63 ? -2.57 -2.793 11.508 1 80.31 63 TYR B CA 1
ATOM 3175 C C . TYR B 1 63 ? -1.594 -3.668 10.727 1 80.31 63 TYR B C 1
ATOM 3177 O O . TYR B 1 63 ? -1.936 -4.195 9.672 1 80.31 63 TYR B O 1
ATOM 3185 N N . ASP B 1 64 ? -0.353 -3.762 11.211 1 85.44 64 ASP B N 1
ATOM 3186 C CA . ASP B 1 64 ? 0.658 -4.68 10.695 1 85.44 64 ASP B CA 1
ATOM 3187 C C . ASP B 1 64 ? 1.01 -4.359 9.25 1 85.44 64 ASP B C 1
ATOM 3189 O O . ASP B 1 64 ? 1.219 -5.262 8.438 1 85.44 64 ASP B O 1
ATOM 3193 N N . LEU B 1 65 ? 0.892 -3.104 8.836 1 91.94 65 LEU B N 1
ATOM 3194 C CA . LEU B 1 65 ? 1.296 -2.674 7.504 1 91.94 65 LEU B CA 1
ATOM 3195 C C . LEU B 1 65 ? 2.562 -1.827 7.566 1 91.94 65 LEU B C 1
ATOM 3197 O O . LEU B 1 65 ? 2.656 -0.792 6.902 1 91.94 65 LEU B O 1
ATOM 3201 N N . GLY B 1 66 ? 3.492 -2.33 8.453 1 87.31 66 GLY B N 1
ATOM 3202 C CA . GLY B 1 66 ? 4.793 -1.696 8.586 1 87.31 66 GLY B CA 1
ATOM 3203 C C . GLY B 1 66 ? 5.535 -1.58 7.27 1 87.31 66 GLY B C 1
ATOM 3204 O O . GLY B 1 66 ? 6.395 -0.709 7.105 1 87.31 66 GLY B O 1
ATOM 3205 N N . ILE B 1 67 ? 5.156 -2.35 6.324 1 88.38 67 ILE B N 1
ATOM 3206 C CA . ILE B 1 67 ? 5.797 -2.365 5.016 1 88.38 67 ILE B CA 1
ATOM 3207 C C . ILE B 1 67 ? 5.559 -1.034 4.305 1 88.38 67 ILE B C 1
ATOM 3209 O O . ILE B 1 67 ? 6.277 -0.685 3.365 1 88.38 67 ILE B O 1
ATOM 3213 N N . MET B 1 68 ? 4.609 -0.246 4.734 1 91.62 68 MET B N 1
ATOM 3214 C CA . MET B 1 68 ? 4.309 1.05 4.133 1 91.62 68 MET B CA 1
ATOM 3215 C C . MET B 1 68 ? 5.164 2.15 4.746 1 91.62 68 MET B C 1
ATOM 3217 O O . MET B 1 68 ? 5.031 3.32 4.391 1 91.62 68 MET B O 1
ATOM 3221 N N . SER B 1 69 ? 6.117 1.85 5.598 1 90 69 SER B N 1
ATOM 3222 C CA . SER B 1 69 ? 6.938 2.834 6.293 1 90 69 SER B CA 1
ATOM 3223 C C . SER B 1 69 ? 7.684 3.727 5.309 1 90 69 SER B C 1
ATOM 3225 O O . SER B 1 69 ? 7.766 4.941 5.504 1 90 69 SER B O 1
ATOM 3227 N N . SER B 1 70 ? 8.125 3.186 4.215 1 89.06 70 SER B N 1
ATOM 3228 C CA . SER B 1 70 ? 8.945 3.928 3.262 1 89.06 70 SER B CA 1
ATOM 3229 C C . SER B 1 70 ? 8.117 4.969 2.514 1 89.06 70 SER B C 1
ATOM 3231 O O . SER B 1 70 ? 8.672 5.859 1.869 1 89.06 70 SER B O 1
ATOM 3233 N N . TRP B 1 71 ? 6.793 4.867 2.643 1 93.88 71 TRP B N 1
ATOM 3234 C CA . TRP B 1 71 ? 5.93 5.816 1.951 1 93.88 71 TRP B CA 1
ATOM 3235 C C . TRP B 1 71 ? 5.957 7.18 2.637 1 93.88 71 TRP B C 1
ATOM 3237 O O . TRP B 1 71 ? 5.543 8.18 2.053 1 93.88 71 TRP B O 1
ATOM 3247 N N . HIS B 1 72 ? 6.523 7.219 3.852 1 95.25 72 HIS B N 1
ATOM 3248 C CA . HIS B 1 72 ? 6.328 8.383 4.715 1 95.25 72 HIS B CA 1
ATOM 3249 C C . HIS B 1 72 ? 7.488 9.359 4.594 1 95.25 72 HIS B C 1
ATOM 3251 O O . HIS B 1 72 ? 7.48 10.422 5.227 1 95.25 72 HIS B O 1
ATOM 3257 N N . PHE B 1 73 ? 8.5 9.008 3.869 1 95.25 73 PHE B N 1
ATOM 3258 C CA . PHE B 1 73 ? 9.672 9.875 3.867 1 95.25 73 PHE B CA 1
ATOM 3259 C C . PHE B 1 73 ? 10.43 9.75 2.551 1 95.25 73 PHE B C 1
ATOM 3261 O O . PHE B 1 73 ? 10.125 8.883 1.73 1 95.25 73 PHE B O 1
ATOM 3268 N N . THR B 1 74 ? 11.234 10.688 2.264 1 94.44 74 THR B N 1
ATOM 3269 C CA . THR B 1 74 ? 12.289 10.641 1.257 1 94.44 74 THR B CA 1
ATOM 3270 C C . THR B 1 74 ? 13.656 10.852 1.896 1 94.44 74 THR B C 1
ATOM 3272 O O . THR B 1 74 ? 13.969 11.945 2.363 1 94.44 74 THR B O 1
ATOM 3275 N N . PRO B 1 75 ? 14.477 9.773 1.921 1 92.62 75 PRO B N 1
ATOM 3276 C CA . PRO B 1 75 ? 15.758 9.883 2.615 1 92.62 75 PRO B CA 1
ATOM 3277 C C . PRO B 1 75 ? 16.844 10.555 1.767 1 92.62 75 PRO B C 1
ATOM 3279 O O . PRO B 1 75 ? 17.891 9.961 1.528 1 92.62 75 PRO B O 1
ATOM 3282 N N . ARG B 1 76 ? 16.594 11.812 1.393 1 94.81 76 ARG B N 1
ATOM 3283 C CA . ARG B 1 76 ? 17.625 12.562 0.667 1 94.81 76 ARG B CA 1
ATOM 3284 C C . ARG B 1 76 ? 18.891 12.703 1.496 1 94.81 76 ARG B C 1
ATOM 3286 O O . ARG B 1 76 ? 18.844 13.086 2.666 1 94.81 76 ARG B O 1
ATOM 3293 N N . PRO B 1 77 ? 20.016 12.484 0.89 1 96.19 77 PRO B N 1
ATOM 3294 C CA . PRO B 1 77 ? 21.25 12.453 1.683 1 96.19 77 PRO B CA 1
ATOM 3295 C C . PRO B 1 77 ? 21.719 13.844 2.115 1 96.19 77 PRO B C 1
ATOM 3297 O O . PRO B 1 77 ? 21.75 14.766 1.299 1 96.19 77 PRO B O 1
ATOM 3300 N N . LEU B 1 78 ? 21.906 14.031 3.307 1 96.81 78 LEU B N 1
ATOM 3301 C CA . LEU B 1 78 ? 22.688 15.094 3.916 1 96.81 78 LEU B CA 1
ATOM 3302 C C . LEU B 1 78 ? 24 14.547 4.488 1 96.81 78 LEU B C 1
ATOM 3304 O O . LEU B 1 78 ? 23.984 13.836 5.492 1 96.81 78 LEU B O 1
ATOM 3308 N N . ILE B 1 79 ? 25.125 14.875 3.795 1 96.31 79 ILE B N 1
ATOM 3309 C CA . ILE B 1 79 ? 26.391 14.242 4.125 1 96.31 79 ILE B CA 1
ATOM 3310 C C . ILE B 1 79 ? 27.234 15.188 4.988 1 96.31 79 ILE B C 1
ATOM 3312 O O . ILE B 1 79 ? 27.438 16.344 4.629 1 96.31 79 ILE B O 1
ATOM 3316 N N . LYS B 1 80 ? 27.641 14.641 6.094 1 94.12 80 LYS B N 1
ATOM 3317 C CA . LYS B 1 80 ? 28.531 15.422 6.953 1 94.12 80 LYS B CA 1
ATOM 3318 C C . LYS B 1 80 ? 29.781 15.844 6.211 1 94.12 80 LYS B C 1
ATOM 3320 O O . LYS B 1 80 ? 30.359 15.062 5.441 1 94.12 80 LYS B O 1
ATOM 3325 N N . ASP B 1 81 ? 30.281 17.078 6.492 1 91.81 81 ASP B N 1
ATOM 3326 C CA . ASP B 1 81 ? 31.5 17.578 5.867 1 91.81 81 ASP B CA 1
ATOM 3327 C C . ASP B 1 81 ? 32.656 16.625 6.121 1 91.81 81 ASP B C 1
ATOM 3329 O O . ASP B 1 81 ? 32.875 16.188 7.254 1 91.81 81 ASP B O 1
ATOM 3333 N N . GLY B 1 82 ? 33.406 16.266 5.078 1 92.69 82 GLY B N 1
ATOM 3334 C CA . GLY B 1 82 ? 34.594 15.43 5.195 1 92.69 82 GLY B CA 1
ATOM 3335 C C . GLY B 1 82 ? 34.281 13.945 5.141 1 92.69 82 GLY B C 1
ATOM 3336 O O . GLY B 1 82 ? 35.188 13.117 5.184 1 92.69 82 GLY B O 1
ATOM 3337 N N . TYR B 1 83 ? 33 13.586 5.156 1 93.31 83 TYR B N 1
ATOM 3338 C CA . TYR B 1 83 ? 32.594 12.18 5.078 1 93.31 83 TYR B CA 1
ATOM 3339 C C . TYR B 1 83 ? 32.219 11.805 3.654 1 93.31 83 TYR B C 1
ATOM 3341 O O . TYR B 1 83 ? 31.609 12.609 2.932 1 93.31 83 TYR B O 1
ATOM 3349 N N . THR B 1 84 ? 32.656 10.562 3.195 1 93.38 84 THR B N 1
ATOM 3350 C CA . THR B 1 84 ? 32.219 10.016 1.913 1 93.38 84 THR B CA 1
ATOM 3351 C C . THR B 1 84 ? 31.219 8.875 2.115 1 93.38 84 THR B C 1
ATOM 3353 O O . THR B 1 84 ? 31.531 7.871 2.756 1 93.38 84 THR B O 1
ATOM 3356 N N . ALA B 1 85 ? 30.031 9.125 1.565 1 90.75 85 ALA B N 1
ATOM 3357 C CA . ALA B 1 85 ? 28.984 8.133 1.753 1 90.75 85 ALA B CA 1
ATOM 3358 C C . ALA B 1 85 ? 28.734 7.332 0.473 1 90.75 85 ALA B C 1
ATOM 3360 O O . ALA B 1 85 ? 28.906 7.855 -0.631 1 90.75 85 ALA B O 1
ATOM 3361 N N . THR B 1 86 ? 28.438 6.035 0.609 1 83.81 86 THR B N 1
ATOM 3362 C CA . THR B 1 86 ? 27.875 5.238 -0.483 1 83.81 86 THR B CA 1
ATOM 3363 C C . THR B 1 86 ? 26.359 5.297 -0.482 1 83.81 86 THR B C 1
ATOM 3365 O O . THR B 1 86 ? 25.719 4.855 0.473 1 83.81 86 THR B O 1
ATOM 3368 N N . LEU B 1 87 ? 25.891 5.953 -1.562 1 84.44 87 LEU B N 1
ATOM 3369 C CA . LEU B 1 87 ? 24.453 6.188 -1.609 1 84.44 87 LEU B CA 1
ATOM 3370 C C . LEU B 1 87 ? 23.75 5.148 -2.482 1 84.44 87 LEU B C 1
ATOM 3372 O O . LEU B 1 87 ? 24.312 4.711 -3.494 1 84.44 87 LEU B O 1
ATOM 3376 N N . GLN B 1 88 ? 22.609 4.691 -1.99 1 74.19 88 GLN B N 1
ATOM 3377 C CA . GLN B 1 88 ? 21.781 3.795 -2.785 1 74.19 88 GLN B CA 1
ATOM 3378 C C . GLN B 1 88 ? 20.562 4.527 -3.352 1 74.19 88 GLN B C 1
ATOM 3380 O O . GLN B 1 88 ? 19.984 5.379 -2.68 1 74.19 88 GLN B O 1
ATOM 3385 N N . PRO B 1 89 ? 20.266 4.129 -4.559 1 72.12 89 PRO B N 1
ATOM 3386 C CA . PRO B 1 89 ? 19.094 4.777 -5.152 1 72.12 89 PRO B CA 1
ATOM 3387 C C . PRO B 1 89 ? 17.781 4.371 -4.477 1 72.12 89 PRO B C 1
ATOM 3389 O O . PRO B 1 89 ? 17.641 3.223 -4.047 1 72.12 89 PRO B O 1
ATOM 3392 N N . VAL B 1 90 ? 17 5.414 -4.285 1 76.12 90 VAL B N 1
ATOM 33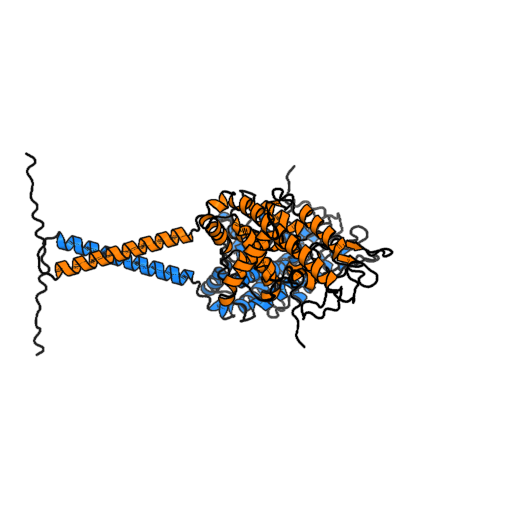93 C CA . VAL B 1 90 ? 15.648 5.168 -3.77 1 76.12 90 VAL B CA 1
ATOM 3394 C C . VAL B 1 90 ? 14.625 5.414 -4.871 1 76.12 90 VAL B C 1
ATOM 3396 O O . VAL B 1 90 ? 14.539 6.52 -5.41 1 76.12 90 VAL B O 1
ATOM 3399 N N . THR B 1 91 ? 13.844 4.359 -5.238 1 74.81 91 THR B N 1
ATOM 3400 C CA . THR B 1 91 ? 12.906 4.465 -6.352 1 74.81 91 THR B CA 1
ATOM 3401 C C . THR B 1 91 ? 11.555 4.965 -5.867 1 74.81 91 THR B C 1
ATOM 3403 O O . THR B 1 91 ? 10.914 5.785 -6.535 1 74.81 91 THR B O 1
ATOM 3406 N N . TYR B 1 92 ? 11.133 4.52 -4.773 1 85.81 92 TYR B N 1
ATOM 3407 C CA . TYR B 1 92 ? 9.828 4.91 -4.266 1 85.81 92 TYR B CA 1
ATOM 3408 C C . TYR B 1 92 ? 9.945 5.578 -2.9 1 85.81 92 TYR B C 1
ATOM 3410 O O . TYR B 1 92 ? 10.711 5.129 -2.047 1 85.81 92 TYR B O 1
ATOM 3418 N N . ASN B 1 93 ? 9.359 6.742 -2.818 1 92.38 93 ASN B N 1
ATOM 3419 C CA . ASN B 1 93 ? 9.359 7.551 -1.604 1 92.38 93 ASN B CA 1
ATOM 3420 C C . ASN B 1 93 ? 8.078 8.367 -1.474 1 92.38 93 ASN B C 1
ATOM 3422 O O . ASN B 1 93 ? 7.102 8.117 -2.186 1 92.38 93 ASN B O 1
ATOM 3426 N N . ILE B 1 94 ? 8.062 9.266 -0.594 1 96.06 94 ILE B N 1
ATOM 3427 C CA . ILE B 1 94 ? 6.844 10.016 -0.297 1 96.06 94 ILE B CA 1
ATOM 3428 C C . ILE B 1 94 ? 6.434 10.836 -1.516 1 96.06 94 ILE B C 1
ATOM 3430 O O . ILE B 1 94 ? 5.254 10.883 -1.869 1 96.06 94 ILE B O 1
ATOM 3434 N N . THR B 1 95 ? 7.406 11.453 -2.248 1 96.44 95 THR B N 1
ATOM 3435 C CA . THR B 1 95 ? 7.047 12.32 -3.365 1 96.44 95 THR B CA 1
ATOM 3436 C C . THR B 1 95 ? 6.57 11.492 -4.559 1 96.44 95 THR B C 1
ATOM 3438 O O . THR B 1 95 ? 5.641 11.891 -5.262 1 96.44 95 THR B O 1
ATOM 3441 N N . SER B 1 96 ? 7.227 10.336 -4.781 1 94.44 96 SER B N 1
ATOM 3442 C CA . SER B 1 96 ? 6.77 9.477 -5.867 1 94.44 96 SER B CA 1
ATOM 3443 C C . SER B 1 96 ? 5.348 8.977 -5.613 1 94.44 96 SER B C 1
ATOM 3445 O O . SER B 1 96 ? 4.527 8.93 -6.531 1 94.44 96 SER B O 1
ATOM 3447 N N . TYR B 1 97 ? 5.074 8.633 -4.367 1 96.25 97 TYR B N 1
ATOM 3448 C CA . TYR B 1 97 ? 3.721 8.188 -4.062 1 96.25 97 TYR B CA 1
ATOM 3449 C C . TYR B 1 97 ? 2.721 9.32 -4.23 1 96.25 97 TYR B C 1
ATOM 3451 O O . TYR B 1 97 ? 1.655 9.141 -4.824 1 96.25 97 TYR B O 1
ATOM 3459 N N . MET B 1 98 ? 3.021 10.445 -3.621 1 97.94 98 MET B N 1
ATOM 3460 C CA . MET B 1 98 ? 2.107 11.586 -3.697 1 97.94 98 MET B CA 1
ATOM 3461 C C . MET B 1 98 ? 1.795 11.938 -5.148 1 97.94 98 MET B C 1
ATOM 3463 O O . MET B 1 98 ? 0.649 12.242 -5.484 1 97.94 98 MET B O 1
ATOM 3467 N N . ASN B 1 99 ? 2.816 11.883 -6.008 1 97.19 99 ASN B N 1
ATOM 3468 C CA . ASN B 1 99 ? 2.582 12.133 -7.426 1 97.19 99 ASN B CA 1
ATOM 3469 C C . ASN B 1 99 ? 1.663 11.086 -8.039 1 97.19 99 ASN B C 1
ATOM 3471 O O . ASN B 1 99 ? 0.782 11.406 -8.836 1 97.19 99 ASN B O 1
ATOM 3475 N N . SER B 1 100 ? 1.86 9.844 -7.684 1 95.38 100 SER B N 1
ATOM 3476 C CA . SER B 1 100 ? 0.993 8.773 -8.164 1 95.38 100 SER B CA 1
ATOM 3477 C C . SER B 1 100 ? -0.447 8.977 -7.707 1 95.38 100 SER B C 1
ATOM 3479 O O . SER B 1 100 ? -1.382 8.836 -8.5 1 95.38 100 SER B O 1
ATOM 3481 N N . ALA B 1 101 ? -0.617 9.281 -6.434 1 96.94 101 ALA B N 1
ATOM 3482 C CA . ALA B 1 101 ? -1.945 9.523 -5.875 1 96.94 101 ALA B CA 1
ATOM 3483 C C . ALA B 1 101 ? -2.619 10.711 -6.551 1 96.94 101 ALA B C 1
ATOM 3485 O O . ALA B 1 101 ? -3.803 10.648 -6.895 1 96.94 101 ALA B O 1
ATOM 3486 N N . TRP B 1 102 ? -1.841 11.789 -6.715 1 97.5 102 TRP B N 1
ATOM 3487 C CA . TRP B 1 102 ? -2.348 12.992 -7.363 1 97.5 102 TRP B CA 1
ATOM 3488 C C . TRP B 1 102 ? -2.812 12.688 -8.789 1 97.5 102 TRP B C 1
ATOM 3490 O O . TRP B 1 102 ? -3.91 13.094 -9.188 1 97.5 102 TRP B O 1
ATOM 3500 N N . ASN B 1 103 ? -1.985 11.945 -9.547 1 95.69 103 ASN B N 1
ATOM 3501 C CA . ASN B 1 103 ? -2.332 11.562 -10.906 1 95.69 103 ASN B CA 1
ATOM 3502 C C . ASN B 1 103 ? -3.605 10.727 -10.953 1 95.69 103 ASN B C 1
ATOM 3504 O O . ASN B 1 103 ? -4.453 10.922 -11.828 1 95.69 103 ASN B O 1
ATOM 3508 N N . SER B 1 104 ? -3.729 9.844 -10.047 1 94.94 104 SER B N 1
ATOM 3509 C CA . SER B 1 104 ? -4.918 9 -9.992 1 94.94 104 SER B CA 1
ATOM 3510 C C . SER B 1 104 ? -6.16 9.82 -9.656 1 94.94 104 SER B C 1
ATOM 3512 O O . SER B 1 104 ? -7.18 9.719 -10.336 1 94.94 104 SER B O 1
ATOM 3514 N N . LEU B 1 105 ? -6.078 10.664 -8.633 1 95.94 105 LEU B N 1
ATOM 3515 C CA . LEU B 1 105 ? -7.219 11.414 -8.117 1 95.94 105 LEU B CA 1
ATOM 3516 C C . LEU B 1 105 ? -7.672 12.469 -9.125 1 95.94 105 LEU B C 1
ATOM 3518 O O . LEU B 1 105 ? -8.844 12.844 -9.148 1 95.94 105 LEU B O 1
ATOM 3522 N N . THR B 1 106 ? -6.801 12.898 -9.977 1 95.5 106 THR B N 1
ATOM 3523 C CA . THR B 1 106 ? -7.152 13.938 -10.945 1 95.5 106 THR B CA 1
ATOM 3524 C C . THR B 1 106 ? -7.391 13.336 -12.32 1 95.5 106 THR B C 1
ATOM 3526 O O . THR B 1 106 ? -7.609 14.062 -13.297 1 95.5 106 THR B O 1
ATOM 3529 N N . ASN B 1 107 ? -7.266 12.07 -12.461 1 93.5 107 ASN B N 1
ATOM 3530 C CA . ASN B 1 107 ? -7.602 11.352 -13.688 1 93.5 107 ASN B CA 1
ATOM 3531 C C . ASN B 1 107 ? -9.086 11 -13.742 1 93.5 107 ASN B C 1
ATOM 3533 O O . ASN B 1 107 ? -9.57 10.227 -12.922 1 93.5 107 ASN B O 1
ATOM 3537 N N . PRO B 1 108 ? -9.836 11.453 -14.719 1 90.5 108 PRO B N 1
ATOM 3538 C CA . PRO B 1 108 ? -11.266 11.172 -14.82 1 90.5 108 PRO B CA 1
ATOM 3539 C C . PRO B 1 108 ? -11.562 9.68 -15 1 90.5 108 PRO B C 1
ATOM 3541 O O . PRO B 1 108 ? -12.656 9.219 -14.672 1 90.5 108 PRO B O 1
ATOM 3544 N N . ALA B 1 109 ? -10.57 8.977 -15.391 1 88.5 109 ALA B N 1
ATOM 3545 C CA . ALA B 1 109 ? -10.773 7.555 -15.648 1 88.5 109 ALA B CA 1
ATOM 3546 C C . ALA B 1 109 ? -10.766 6.75 -14.352 1 88.5 109 ALA B C 1
ATOM 3548 O O . ALA B 1 109 ? -11.195 5.598 -14.32 1 88.5 109 ALA B O 1
ATOM 3549 N N . THR B 1 110 ? -10.195 7.371 -13.312 1 90.06 110 THR B N 1
ATOM 3550 C CA . THR B 1 110 ? -10.25 6.711 -12.016 1 90.06 110 THR B CA 1
ATOM 3551 C C . THR B 1 110 ? -11.641 6.852 -11.398 1 90.06 110 THR B C 1
ATOM 3553 O O . THR B 1 110 ? -12 7.926 -10.906 1 90.06 110 THR B O 1
ATOM 3556 N N . THR B 1 111 ? -12.391 5.703 -11.383 1 84.75 111 THR B N 1
ATOM 3557 C CA . THR B 1 111 ? -13.773 5.812 -10.93 1 84.75 111 THR B CA 1
ATOM 3558 C C . THR B 1 111 ? -14.039 4.863 -9.766 1 84.75 111 THR B C 1
ATOM 3560 O O . THR B 1 111 ? -15.078 4.953 -9.102 1 84.75 111 THR B O 1
ATOM 3563 N N . ASP B 1 112 ? -13.141 3.986 -9.445 1 84 112 ASP B N 1
ATOM 3564 C CA . ASP B 1 112 ? -13.305 3.053 -8.336 1 84 112 ASP B CA 1
ATOM 3565 C C . ASP B 1 112 ? -13.258 3.779 -6.996 1 84 112 ASP B C 1
ATOM 3567 O O . ASP B 1 112 ? -12.227 4.355 -6.637 1 84 112 ASP B O 1
ATOM 3571 N N . PRO B 1 113 ? -14.344 3.742 -6.211 1 85.25 113 PRO B N 1
ATOM 3572 C CA . PRO B 1 113 ? -14.391 4.512 -4.965 1 85.25 113 PRO B CA 1
ATOM 3573 C C . PRO B 1 113 ? -13.352 4.043 -3.945 1 85.25 113 PRO B C 1
ATOM 3575 O O . PRO B 1 113 ? -12.859 4.844 -3.148 1 85.25 113 PRO B O 1
ATOM 3578 N N . TRP B 1 114 ? -13.031 2.768 -4.008 1 86.38 114 TRP B N 1
ATOM 3579 C CA . TRP B 1 114 ? -12.008 2.266 -3.096 1 86.38 114 TRP B CA 1
ATOM 3580 C C . TRP B 1 114 ? -10.664 2.932 -3.367 1 86.38 114 TRP B C 1
ATOM 3582 O O . TRP B 1 114 ? -9.977 3.361 -2.436 1 86.38 114 TRP B O 1
ATOM 3592 N N . ILE B 1 115 ? -10.344 3.045 -4.664 1 90.25 115 ILE B N 1
ATOM 3593 C CA . ILE B 1 115 ? -9.078 3.643 -5.078 1 90.25 115 ILE B CA 1
ATOM 3594 C C . ILE B 1 115 ? -9.07 5.125 -4.711 1 90.25 115 ILE B C 1
ATOM 3596 O O . ILE B 1 115 ? -8.078 5.633 -4.188 1 90.25 115 ILE B O 1
ATOM 3600 N N . ILE B 1 116 ? -10.172 5.793 -4.957 1 91.25 116 ILE B N 1
ATOM 3601 C CA . ILE B 1 116 ? -10.289 7.215 -4.652 1 91.25 116 ILE B CA 1
ATOM 3602 C C . ILE B 1 116 ? -10.133 7.438 -3.15 1 91.25 116 ILE B C 1
ATOM 3604 O O . ILE B 1 116 ? -9.344 8.281 -2.723 1 91.25 116 ILE B O 1
ATOM 3608 N N . ALA B 1 117 ? -10.828 6.613 -2.346 1 90.94 117 ALA B N 1
ATOM 3609 C CA . ALA B 1 117 ? -10.789 6.758 -0.893 1 90.94 117 ALA B CA 1
ATOM 3610 C C . ALA B 1 117 ? -9.391 6.484 -0.353 1 90.94 117 ALA B C 1
ATOM 3612 O O . ALA B 1 117 ? -8.891 7.223 0.502 1 90.94 117 ALA B O 1
ATOM 3613 N N . PHE B 1 118 ? -8.75 5.465 -0.877 1 92.94 118 PHE B N 1
ATOM 3614 C CA . PHE B 1 118 ? -7.422 5.094 -0.409 1 92.94 118 PHE B CA 1
ATOM 3615 C C . PHE B 1 118 ? -6.418 6.207 -0.684 1 92.94 118 PHE B C 1
ATOM 3617 O O . PHE B 1 118 ? -5.68 6.621 0.213 1 92.94 118 PHE B O 1
ATOM 3624 N N . HIS B 1 119 ? -6.367 6.699 -1.893 1 95.19 119 HIS B N 1
ATOM 3625 C CA . HIS B 1 119 ? -5.434 7.754 -2.27 1 95.19 119 HIS B CA 1
ATOM 3626 C C . HIS B 1 119 ? -5.754 9.055 -1.54 1 95.19 119 HIS B C 1
ATOM 3628 O O . HIS B 1 119 ? -4.844 9.789 -1.147 1 95.19 119 HIS B O 1
ATOM 3634 N N . LEU B 1 120 ? -7.035 9.367 -1.399 1 95.5 120 LEU B N 1
ATOM 3635 C CA . LEU B 1 120 ? -7.426 10.609 -0.746 1 95.5 120 LEU B CA 1
ATOM 3636 C C . LEU B 1 120 ? -7 10.609 0.719 1 95.5 120 LEU B C 1
ATOM 3638 O O . LEU B 1 120 ? -6.375 11.562 1.185 1 95.5 120 LEU B O 1
ATOM 3642 N N . ARG B 1 121 ? -7.301 9.5 1.467 1 95.38 121 ARG B N 1
ATOM 3643 C CA . ARG B 1 121 ? -6.879 9.375 2.859 1 95.38 121 ARG B CA 1
ATOM 3644 C C . ARG B 1 121 ? -5.363 9.477 2.984 1 95.38 121 ARG B C 1
ATOM 3646 O O . ARG B 1 121 ? -4.852 10.18 3.865 1 95.38 121 ARG B O 1
ATOM 3653 N N . SER B 1 122 ? -4.699 8.805 2.072 1 96.12 122 SER B N 1
ATOM 3654 C CA . SER B 1 122 ? -3.24 8.766 2.119 1 96.12 122 SER B CA 1
ATOM 3655 C C . SER B 1 122 ? -2.641 10.133 1.821 1 96.12 122 SER B C 1
ATOM 3657 O O . SER B 1 122 ? -1.714 10.57 2.506 1 96.12 122 SER B O 1
ATOM 3659 N N . LEU B 1 123 ? -3.182 10.781 0.815 1 97.25 123 LEU B N 1
ATOM 3660 C CA . LEU B 1 123 ? -2.645 12.078 0.413 1 97.25 123 LEU B CA 1
ATOM 3661 C C . LEU B 1 123 ? -2.83 13.109 1.521 1 97.25 123 LEU B C 1
ATOM 3663 O O . LEU B 1 123 ? -1.95 13.945 1.752 1 97.25 123 LEU B O 1
ATOM 3667 N N . ILE B 1 124 ? -3.926 13.047 2.213 1 97.38 124 ILE B N 1
ATOM 3668 C CA . ILE B 1 124 ? -4.172 13.922 3.354 1 97.38 124 ILE B CA 1
ATOM 3669 C C . ILE B 1 124 ? -3.053 13.758 4.379 1 97.38 124 ILE B C 1
ATOM 3671 O O . ILE B 1 124 ? -2.529 14.75 4.898 1 97.38 124 ILE B O 1
ATOM 3675 N N . HIS B 1 125 ? -2.672 12.547 4.645 1 97.25 125 HIS B N 1
ATOM 3676 C CA . HIS B 1 125 ? -1.608 12.258 5.602 1 97.25 125 HIS B CA 1
ATOM 3677 C C . HIS B 1 125 ? -0.253 12.711 5.07 1 97.25 125 HIS B C 1
ATOM 3679 O O . HIS B 1 125 ? 0.51 13.367 5.789 1 97.25 125 HIS B O 1
ATOM 3685 N N . PHE B 1 126 ? 0.043 12.523 3.857 1 98 126 PHE B N 1
ATOM 3686 C CA . PHE B 1 126 ? 1.398 12.672 3.34 1 98 126 PHE B CA 1
ATOM 3687 C C . PHE B 1 126 ? 1.699 14.125 3.01 1 98 126 PHE B C 1
ATOM 3689 O O . PHE B 1 126 ? 2.863 14.523 2.939 1 98 126 PHE B O 1
ATOM 3696 N N . VAL B 1 127 ? 0.677 14.93 2.809 1 98.5 127 VAL B N 1
ATOM 3697 C CA . VAL B 1 127 ? 0.92 16.375 2.719 1 98.5 127 VAL B CA 1
ATOM 3698 C C . VAL B 1 127 ? 1.545 16.875 4.02 1 98.5 127 VAL B C 1
ATOM 3700 O O . VAL B 1 127 ? 2.451 17.703 4 1 98.5 127 VAL B O 1
ATOM 3703 N N . ALA B 1 128 ? 1.062 16.297 5.094 1 98.25 128 ALA B N 1
ATOM 3704 C CA . ALA B 1 128 ? 1.658 16.656 6.379 1 98.25 128 ALA B CA 1
ATOM 3705 C C . ALA B 1 128 ? 3.098 16.172 6.473 1 98.25 128 ALA B C 1
ATOM 3707 O O . ALA B 1 128 ? 4 16.922 6.824 1 98.25 128 ALA B O 1
ATOM 3708 N N . ASP B 1 129 ? 3.336 14.945 6.102 1 97.94 129 ASP B N 1
ATOM 3709 C CA . ASP B 1 129 ? 4.652 14.336 6.254 1 97.94 129 ASP B CA 1
ATOM 3710 C C . ASP B 1 129 ? 5.691 15.047 5.391 1 97.94 129 ASP B C 1
ATOM 3712 O O . ASP B 1 129 ? 6.824 15.266 5.824 1 97.94 129 ASP B O 1
ATOM 3716 N N . VAL B 1 130 ? 5.34 15.391 4.16 1 98.12 130 VAL B N 1
ATOM 3717 C CA . VAL B 1 130 ? 6.32 15.969 3.248 1 98.12 130 VAL B CA 1
ATOM 3718 C C . VAL B 1 130 ? 6.734 17.359 3.748 1 98.12 130 VAL B C 1
ATOM 3720 O O . VAL B 1 130 ? 7.816 17.844 3.412 1 98.12 130 VAL B O 1
ATOM 3723 N N . HIS B 1 131 ? 5.961 17.953 4.621 1 98.06 131 HIS B N 1
ATOM 3724 C CA . HIS B 1 131 ? 6.266 19.266 5.172 1 98.06 131 HIS B CA 1
ATOM 3725 C C . HIS B 1 131 ? 7.059 19.156 6.473 1 98.06 131 HIS B C 1
ATOM 3727 O O . HIS B 1 131 ? 7.5 20.156 7.027 1 98.06 131 HIS B O 1
ATOM 3733 N N . THR B 1 132 ? 7.191 17.891 6.988 1 97.31 132 THR B N 1
ATOM 3734 C CA . THR B 1 132 ? 7.996 17.641 8.18 1 97.31 132 THR B CA 1
ATOM 3735 C C . THR B 1 132 ? 9.469 17.5 7.82 1 97.31 132 THR B C 1
ATOM 3737 O O . THR B 1 132 ? 9.859 16.578 7.109 1 97.31 132 THR B O 1
ATOM 3740 N N . PRO B 1 133 ? 10.305 18.344 8.352 1 97.56 133 PRO B N 1
ATOM 3741 C CA . PRO B 1 133 ? 11.695 18.422 7.898 1 97.56 133 PRO B CA 1
ATOM 3742 C C . PRO B 1 133 ? 12.406 17.078 7.949 1 97.56 133 PRO B C 1
ATOM 3744 O O . PRO B 1 133 ? 12.953 16.625 6.941 1 97.56 133 PRO B O 1
ATOM 3747 N N . HIS B 1 134 ? 12.328 16.281 8.961 1 97 134 HIS B N 1
ATOM 3748 C CA . HIS B 1 134 ? 13.117 15.078 9.141 1 97 134 HIS B CA 1
ATOM 3749 C C . HIS B 1 134 ? 12.531 13.906 8.359 1 97 134 HIS B C 1
ATOM 3751 O O . HIS B 1 134 ? 13.109 12.82 8.328 1 97 134 HIS B O 1
ATOM 3757 N N . HIS B 1 135 ? 11.422 14.086 7.695 1 97.56 135 HIS B N 1
ATOM 3758 C CA . HIS B 1 135 ? 10.875 13.102 6.766 1 97.56 135 HIS B CA 1
ATOM 3759 C C . HIS B 1 135 ? 11.469 13.281 5.371 1 97.56 135 HIS B C 1
ATOM 3761 O O . HIS B 1 135 ? 11.094 12.562 4.438 1 97.56 135 HIS B O 1
ATOM 3767 N N . ASN B 1 136 ? 12.383 14.25 5.25 1 97.31 136 ASN B N 1
ATOM 3768 C CA . ASN B 1 136 ? 12.922 14.578 3.936 1 97.31 136 ASN B CA 1
ATOM 3769 C C . ASN B 1 136 ? 14.445 14.477 3.92 1 97.31 136 ASN B C 1
ATOM 3771 O O . ASN B 1 136 ? 15.109 15.117 3.104 1 97.31 136 ASN B O 1
ATOM 3775 N N . VAL B 1 137 ? 15.008 13.672 4.844 1 96.75 137 VAL B N 1
ATOM 3776 C CA . VAL B 1 137 ? 16.469 13.664 4.914 1 96.75 137 VAL B CA 1
ATOM 3777 C C . VAL B 1 137 ? 16.953 12.328 5.465 1 96.75 137 VAL B C 1
ATOM 3779 O O . VAL B 1 137 ? 16.219 11.641 6.188 1 96.75 137 VAL B O 1
ATOM 3782 N N . GLY B 1 138 ? 18.094 11.961 5.082 1 95.44 138 GLY B N 1
ATOM 3783 C CA . GLY B 1 138 ? 18.969 11.008 5.742 1 95.44 138 GLY B CA 1
ATOM 3784 C C . GLY B 1 138 ? 20.375 11.547 5.965 1 95.44 138 GLY B C 1
ATOM 3785 O O . GLY B 1 138 ? 21.062 11.93 5.012 1 95.44 138 GLY B O 1
ATOM 3786 N N . TYR B 1 139 ? 20.781 11.641 7.195 1 96.75 139 TYR B N 1
ATOM 3787 C CA . TYR B 1 139 ? 22.078 12.203 7.555 1 96.75 139 TYR B CA 1
ATOM 3788 C C . TYR B 1 139 ? 23.156 11.133 7.578 1 96.75 139 TYR B C 1
ATOM 3790 O O . TYR B 1 139 ? 23.031 10.133 8.289 1 96.75 139 TYR B O 1
ATOM 3798 N N . TYR B 1 140 ? 24.234 11.344 6.77 1 95.88 140 TYR B N 1
ATOM 3799 C CA . TYR B 1 140 ? 25.328 10.375 6.629 1 95.88 140 TYR B CA 1
ATOM 3800 C C . TYR B 1 140 ? 26.609 10.898 7.262 1 95.88 140 TYR B C 1
ATOM 3802 O O . TYR B 1 140 ? 27.031 12.023 6.984 1 95.88 140 TYR B O 1
ATOM 3810 N N . SER B 1 141 ? 27.125 10.125 8.109 1 95.06 141 SER B N 1
ATOM 3811 C CA . SER B 1 141 ? 28.391 10.398 8.805 1 95.06 141 SER B CA 1
ATOM 3812 C C . SER B 1 141 ? 29.125 9.102 9.141 1 95.06 141 SER B C 1
ATOM 3814 O O . SER B 1 141 ? 28.703 8.016 8.742 1 95.06 141 SER B O 1
ATOM 3816 N N . GLN B 1 142 ? 30.297 9.258 9.828 1 94.19 142 GLN B N 1
ATOM 3817 C CA . GLN B 1 142 ? 31.031 8.086 10.273 1 94.19 142 GLN B CA 1
ATOM 3818 C C . GLN B 1 142 ? 30.203 7.242 11.242 1 94.19 142 GLN B C 1
ATOM 3820 O O . GLN B 1 142 ? 30.297 6.012 11.227 1 94.19 142 GLN B O 1
ATOM 3825 N N . GLU B 1 143 ? 29.375 7.926 12 1 93.25 143 GLU B N 1
ATOM 3826 C CA . GLU B 1 143 ? 28.578 7.25 13.016 1 93.25 143 GLU B CA 1
ATOM 3827 C C . GLU B 1 143 ? 27.344 6.605 12.398 1 93.25 143 GLU B C 1
ATOM 3829 O O . GLU B 1 143 ? 26.781 5.656 12.961 1 93.25 143 GLU B O 1
ATOM 3834 N N . THR B 1 144 ? 26.875 7.121 11.289 1 94.31 144 THR B N 1
ATOM 3835 C CA . THR B 1 144 ? 25.688 6.621 10.594 1 94.31 144 THR B CA 1
ATOM 3836 C C . THR B 1 144 ? 25.984 6.426 9.109 1 94.31 144 THR B C 1
ATOM 3838 O O . THR B 1 144 ? 25.406 7.117 8.266 1 94.31 144 THR B O 1
ATOM 3841 N N . PRO B 1 145 ? 26.812 5.379 8.766 1 91.75 145 PRO B N 1
ATOM 3842 C CA . PRO B 1 145 ? 27.234 5.199 7.375 1 91.75 145 PRO B CA 1
ATOM 3843 C C . PRO B 1 145 ? 26.078 4.848 6.441 1 91.75 145 PRO B C 1
ATOM 3845 O O . PRO B 1 145 ? 26.172 5.086 5.234 1 91.75 145 PRO B O 1
ATOM 3848 N N . ASP B 1 146 ? 24.984 4.316 7.004 1 88.25 146 ASP B N 1
ATOM 3849 C CA . ASP B 1 146 ? 23.828 3.959 6.195 1 88.25 146 ASP B CA 1
ATOM 3850 C C . ASP B 1 146 ? 22.688 4.973 6.375 1 88.25 146 ASP B C 1
ATOM 3852 O O . ASP B 1 146 ? 21.531 4.668 6.094 1 88.25 146 ASP B O 1
ATOM 3856 N N . GLY B 1 147 ? 23.078 6.172 6.926 1 93.31 147 GLY B N 1
ATOM 3857 C CA . GLY B 1 147 ? 22.078 7.172 7.234 1 93.31 147 GLY B CA 1
ATOM 3858 C C . GLY B 1 147 ? 21.547 7.066 8.656 1 93.31 147 GLY B C 1
ATOM 3859 O O . GLY B 1 147 ? 21.625 6.004 9.273 1 93.31 147 GLY B O 1
ATOM 3860 N N . ASP B 1 148 ? 21.016 8.156 9.117 1 95.62 148 ASP B N 1
ATOM 3861 C CA . ASP B 1 148 ? 20.594 8.172 10.516 1 95.62 148 ASP B CA 1
ATOM 3862 C C . ASP B 1 148 ? 19.094 7.91 10.641 1 95.62 148 ASP B C 1
ATOM 3864 O O . ASP B 1 148 ? 18.484 8.242 11.656 1 95.62 148 ASP B O 1
ATOM 3868 N N . LYS B 1 149 ? 18.406 7.492 9.531 1 93.44 149 LYS B N 1
ATOM 3869 C CA . LYS B 1 149 ? 16.969 7.199 9.508 1 93.44 149 LYS B CA 1
ATOM 3870 C C . LYS B 1 149 ? 16.156 8.445 9.812 1 93.44 149 LYS B C 1
ATOM 3872 O O . LYS B 1 149 ? 15.281 8.43 10.688 1 93.44 149 LYS B O 1
ATOM 3877 N N . GLY B 1 150 ? 16.5 9.508 9.164 1 95.38 150 GLY B N 1
ATOM 3878 C CA . GLY B 1 150 ? 15.758 10.75 9.266 1 95.38 150 GLY B CA 1
ATOM 3879 C C . GLY B 1 150 ? 15.875 11.406 10.633 1 95.38 150 GLY B C 1
ATOM 3880 O O . GLY B 1 150 ? 14.93 12.039 11.102 1 95.38 150 GLY B O 1
ATOM 3881 N N . GLY B 1 151 ? 16.938 11.156 11.375 1 96.38 151 GLY B N 1
ATOM 3882 C CA . GLY B 1 151 ? 17.141 11.758 12.688 1 96.38 151 GLY B CA 1
ATOM 3883 C C . GLY B 1 151 ? 16.781 10.82 13.828 1 96.38 151 GLY B C 1
ATOM 3884 O O . GLY B 1 151 ? 17 11.156 15 1 96.38 151 GLY B O 1
ATOM 3885 N N . ASN B 1 152 ? 16.281 9.609 13.539 1 94.62 152 ASN B N 1
ATOM 3886 C CA . ASN B 1 152 ? 15.945 8.648 14.586 1 94.62 152 ASN B CA 1
ATOM 3887 C C . ASN B 1 152 ? 17.188 8.156 15.32 1 94.62 152 ASN B C 1
ATOM 3889 O O . ASN B 1 152 ? 17.125 7.797 16.5 1 94.62 152 ASN B O 1
ATOM 3893 N N . LEU B 1 153 ? 18.297 8.227 14.617 1 95.69 153 LEU B N 1
ATOM 3894 C CA . LEU B 1 153 ? 19.547 7.785 15.234 1 95.69 153 LEU B CA 1
ATOM 3895 C C . LEU B 1 153 ? 20.391 8.984 15.641 1 95.69 153 LEU B C 1
ATOM 3897 O O . LEU B 1 153 ? 21.594 8.844 15.875 1 95.69 153 LEU B O 1
ATOM 3901 N N . TYR B 1 154 ? 19.812 10.109 15.625 1 95.62 154 TYR B N 1
ATOM 3902 C CA . TYR B 1 154 ? 20.422 11.336 16.109 1 95.62 154 TYR B CA 1
ATOM 3903 C C . TYR B 1 154 ? 19.891 11.711 17.484 1 95.62 154 TYR B C 1
ATOM 3905 O O . TYR B 1 154 ? 19.031 12.578 17.609 1 95.62 154 TYR B O 1
ATOM 3913 N N . GLN B 1 155 ? 20.516 11.148 18.516 1 94.25 155 GLN B N 1
ATOM 3914 C CA . GLN B 1 155 ? 20.062 11.305 19.891 1 94.25 155 GLN B CA 1
ATOM 3915 C C . GLN B 1 155 ? 20.359 12.703 20.422 1 94.25 155 GLN B C 1
ATOM 3917 O O . GLN B 1 155 ? 21.406 13.281 20.094 1 94.25 155 GLN B O 1
ATOM 3922 N N . ILE B 1 156 ? 19.469 13.156 21.188 1 94.62 156 ILE B N 1
ATOM 3923 C CA . ILE B 1 156 ? 19.625 14.461 21.812 1 94.62 156 ILE B CA 1
ATOM 3924 C C . ILE B 1 156 ? 19.281 14.359 23.297 1 94.62 156 ILE B C 1
ATOM 3926 O O . ILE B 1 156 ? 18.719 13.359 23.75 1 94.62 156 ILE B O 1
ATOM 3930 N N . ILE B 1 157 ? 19.719 15.344 24.094 1 91.25 157 ILE B N 1
ATOM 3931 C CA . ILE B 1 157 ? 19.422 15.422 25.516 1 91.25 157 ILE B CA 1
ATOM 3932 C C . ILE B 1 157 ? 18.375 16.5 25.766 1 91.25 157 ILE B C 1
ATOM 3934 O O . ILE B 1 157 ? 18.562 17.672 25.438 1 91.25 157 ILE B O 1
ATOM 3938 N N . CYS B 1 158 ? 17.203 15.992 26.125 1 83.81 158 CYS B N 1
ATOM 3939 C CA . CYS B 1 158 ? 16.094 16.906 26.328 1 83.81 158 CYS B CA 1
ATOM 3940 C C . CYS B 1 158 ? 15.445 16.719 27.688 1 83.81 158 CYS B C 1
ATOM 3942 O O . CYS B 1 158 ? 15.188 15.578 28.094 1 83.81 158 CYS B O 1
ATOM 3944 N N . ASN B 1 159 ? 15.258 17.734 28.406 1 77.94 159 ASN B N 1
ATOM 3945 C CA . ASN B 1 159 ? 14.664 17.719 29.734 1 77.94 159 ASN B CA 1
ATOM 3946 C C . ASN B 1 159 ? 13.148 17.922 29.672 1 77.94 159 ASN B C 1
ATOM 3948 O O . ASN B 1 159 ? 12.523 18.219 30.688 1 77.94 159 ASN B O 1
ATOM 3952 N N . TYR B 1 160 ? 12.508 17.781 28.547 1 69.12 160 TYR B N 1
ATOM 3953 C CA . TYR B 1 160 ? 11.109 18.156 28.438 1 69.12 160 TYR B CA 1
ATOM 3954 C C . TYR B 1 160 ? 10.219 16.922 28.281 1 69.12 160 TYR B C 1
ATOM 3956 O O . TYR B 1 160 ? 9.008 17.047 28.078 1 69.12 160 TYR B O 1
ATOM 3964 N N . GLY B 1 161 ? 10.781 15.742 28.438 1 64.75 161 GLY B N 1
ATOM 3965 C CA . GLY B 1 161 ? 9.906 14.586 28.391 1 64.75 161 GLY B CA 1
ATOM 3966 C C . GLY B 1 161 ? 10.352 13.547 27.375 1 64.75 161 GLY B C 1
ATOM 3967 O O . GLY B 1 161 ? 11.438 13.656 26.797 1 64.75 161 GLY B O 1
ATOM 3968 N N . SER B 1 162 ? 9.547 12.508 27.141 1 59.81 162 SER B N 1
ATOM 3969 C CA . SER B 1 162 ? 9.875 11.312 26.375 1 59.81 162 SER B CA 1
ATOM 3970 C C . SER B 1 162 ? 9.938 11.609 24.891 1 59.81 162 SER B C 1
ATOM 3972 O O . SER B 1 162 ? 10.586 10.883 24.125 1 59.81 162 SER B O 1
ATOM 3974 N N . ALA B 1 163 ? 9.336 12.711 24.516 1 63.38 163 ALA B N 1
ATOM 3975 C CA . ALA B 1 163 ? 9.352 13.031 23.078 1 63.38 163 ALA B CA 1
ATOM 3976 C C . ALA B 1 163 ? 10.695 13.633 22.672 1 63.38 163 ALA B C 1
ATOM 3978 O O . ALA B 1 163 ? 10.883 14.008 21.516 1 63.38 163 ALA B O 1
ATOM 3979 N N . CYS B 1 164 ? 11.617 13.539 23.484 1 76.5 164 CYS B N 1
ATOM 3980 C CA . CYS B 1 164 ? 12.859 14.242 23.203 1 76.5 164 CYS B CA 1
ATOM 3981 C C . CYS B 1 164 ? 14.055 13.312 23.312 1 76.5 164 CYS B C 1
ATOM 3983 O O . CYS B 1 164 ? 15.094 13.68 23.859 1 76.5 164 CYS B O 1
ATOM 3985 N N . MET B 1 165 ? 13.828 12.219 22.688 1 85.81 165 MET B N 1
ATOM 3986 C CA . MET B 1 165 ? 14.93 11.25 22.75 1 85.81 165 MET B CA 1
ATOM 3987 C C . MET B 1 165 ? 15.828 11.367 21.516 1 85.81 165 MET B C 1
ATOM 3989 O O . MET B 1 165 ? 17.031 11.102 21.594 1 85.81 165 MET B O 1
ATOM 3993 N N . ASN B 1 166 ? 15.289 11.805 20.422 1 92.69 166 ASN B N 1
ATOM 3994 C CA . ASN B 1 166 ? 16.016 12.016 19.188 1 92.69 166 ASN B CA 1
ATOM 3995 C C . ASN B 1 166 ? 15.445 13.172 18.375 1 92.69 166 ASN B C 1
ATOM 3997 O O . ASN B 1 166 ? 14.367 13.68 18.703 1 92.69 166 ASN B O 1
ATOM 4001 N N . ILE B 1 167 ? 16.172 13.648 17.438 1 95.12 167 ILE B N 1
ATOM 4002 C CA . ILE B 1 167 ? 15.836 14.898 16.766 1 95.12 167 ILE B CA 1
ATOM 4003 C C . ILE B 1 167 ? 14.594 14.695 15.898 1 95.12 167 ILE B C 1
ATOM 4005 O O . ILE B 1 167 ? 13.805 15.625 15.703 1 95.12 167 ILE B O 1
ATOM 4009 N N . HIS B 1 168 ? 14.414 13.469 15.352 1 94.94 168 HIS B N 1
ATOM 4010 C CA . HIS B 1 168 ? 13.227 13.18 14.555 1 94.94 168 HIS B CA 1
ATOM 4011 C C . HIS B 1 168 ? 11.953 13.359 15.367 1 94.94 168 HIS B C 1
ATOM 4013 O O . HIS B 1 168 ? 11.031 14.055 14.938 1 94.94 168 HIS B O 1
ATOM 4019 N N . PHE B 1 169 ? 11.938 12.836 16.547 1 90.62 169 PHE B N 1
ATOM 4020 C CA . PHE B 1 169 ? 10.758 12.859 17.406 1 90.62 169 PHE B CA 1
ATOM 4021 C C . PHE B 1 169 ? 10.469 14.281 17.875 1 90.62 169 PHE B C 1
ATOM 4023 O O . PHE B 1 169 ? 9.305 14.664 18.016 1 90.62 169 PHE B O 1
ATOM 4030 N N . LEU B 1 170 ? 11.484 14.961 18.203 1 92.25 170 LEU B N 1
ATOM 4031 C CA . LEU B 1 170 ? 11.273 16.344 18.609 1 92.25 170 LEU B CA 1
ATOM 4032 C C . LEU B 1 170 ? 10.555 17.141 17.516 1 92.25 170 LEU B C 1
ATOM 4034 O O . LEU B 1 170 ? 9.562 17.812 17.797 1 92.25 170 LEU B O 1
ATOM 4038 N N . TRP B 1 171 ? 10.984 17.016 16.328 1 94 171 TRP B N 1
ATOM 4039 C CA . TRP B 1 171 ? 10.391 17.766 15.234 1 94 171 TRP B CA 1
ATOM 4040 C C . TRP B 1 171 ? 9.008 17.234 14.891 1 94 171 TRP B C 1
ATOM 4042 O O . TRP B 1 171 ? 8.109 17.984 14.531 1 94 171 TRP B O 1
ATOM 4052 N N . ASP B 1 172 ? 8.805 15.961 15.039 1 91.88 172 ASP B N 1
ATOM 4053 C CA . ASP B 1 172 ? 7.5 15.352 14.773 1 91.88 172 ASP B CA 1
ATOM 4054 C C . ASP B 1 172 ? 6.449 15.859 15.766 1 91.88 172 ASP B C 1
ATOM 4056 O O . ASP B 1 172 ? 5.254 15.844 15.469 1 91.88 172 ASP B O 1
ATOM 4060 N N . SER B 1 173 ? 6.898 16.297 16.906 1 88.81 173 SER B N 1
ATOM 4061 C CA . SER B 1 173 ? 5.992 16.859 17.906 1 88.81 173 SER B CA 1
ATOM 4062 C C . SER B 1 173 ? 5.836 18.359 17.719 1 88.81 173 SER B C 1
ATOM 4064 O O . SER B 1 173 ? 5.379 19.062 18.625 1 88.81 173 SER B O 1
ATOM 4066 N N . ALA B 1 174 ? 6.266 18.812 16.594 1 92.81 174 ALA B N 1
ATOM 4067 C CA . ALA B 1 174 ? 6.344 20.25 16.375 1 92.81 174 ALA B CA 1
ATOM 4068 C C . ALA B 1 174 ? 7.145 20.922 17.5 1 92.81 174 ALA B C 1
ATOM 4070 O O . ALA B 1 174 ? 6.742 21.969 18.016 1 92.81 174 ALA B O 1
ATOM 4071 N N . CYS B 1 175 ? 8.156 20.219 17.969 1 92.88 175 CYS B N 1
ATOM 4072 C CA . CYS B 1 175 ? 9.07 20.688 19 1 92.88 175 CYS B CA 1
ATOM 4073 C C . CYS B 1 175 ? 8.32 20.984 20.297 1 92.88 175 CYS B C 1
ATOM 4075 O O . CYS B 1 175 ? 8.555 22 20.938 1 92.88 175 CYS B O 1
ATOM 4077 N N . LEU B 1 176 ? 7.348 20.156 20.531 1 89.75 176 LEU B N 1
ATOM 4078 C CA . LEU B 1 176 ? 6.582 20.188 21.781 1 89.75 176 LEU B CA 1
ATOM 4079 C C . LEU B 1 176 ? 5.715 21.438 21.844 1 89.75 176 LEU B C 1
ATOM 4081 O O . LEU B 1 176 ? 5.316 21.859 22.938 1 89.75 176 LEU B O 1
ATOM 4085 N N . ALA B 1 177 ? 5.48 22.031 20.719 1 91.88 177 ALA B N 1
ATOM 4086 C CA . ALA B 1 177 ? 4.629 23.219 20.672 1 91.88 177 ALA B CA 1
ATOM 4087 C C . ALA B 1 177 ? 3.154 22.844 20.797 1 91.88 177 ALA B C 1
ATOM 4089 O O . ALA B 1 177 ? 2.311 23.703 21.078 1 91.88 177 ALA B O 1
ATOM 4090 N N . LEU B 1 178 ? 2.855 21.562 20.562 1 88.81 178 LEU B N 1
ATOM 4091 C CA . LEU B 1 178 ? 1.49 21.047 20.594 1 88.81 178 LEU B CA 1
ATOM 4092 C C . LEU B 1 178 ? 1.34 19.969 21.656 1 88.81 178 LEU B C 1
ATOM 4094 O O . LEU B 1 178 ? 2.311 19.297 22 1 88.81 178 LEU B O 1
ATOM 4098 N N . PRO B 1 179 ? 0.075 19.844 22.141 1 84.06 179 PRO B N 1
ATOM 4099 C CA . PRO B 1 179 ? -0.129 18.703 23.047 1 84.06 179 PRO B CA 1
ATOM 4100 C C . PRO B 1 179 ? 0.18 17.359 22.391 1 84.06 179 PRO B C 1
ATOM 4102 O O . PRO B 1 179 ? 0.011 17.203 21.172 1 84.06 179 PRO B O 1
ATOM 4105 N N . LEU B 1 180 ? 0.551 16.359 23.172 1 77.25 180 LEU B N 1
ATOM 4106 C CA . LEU B 1 180 ? 0.957 15.062 22.641 1 77.25 180 LEU B CA 1
ATOM 4107 C C . LEU B 1 180 ? -0.239 14.125 22.531 1 77.25 180 LEU B C 1
ATOM 4109 O O . LEU B 1 180 ? -0.209 13.164 21.75 1 77.25 180 LEU B O 1
ATOM 4113 N N . GLY B 1 181 ? -1.276 14.383 23.172 1 78.25 181 GLY B N 1
ATOM 4114 C CA . GLY B 1 181 ? -2.42 13.484 23.188 1 78.25 181 GLY B CA 1
ATOM 4115 C C . GLY B 1 181 ? -3.324 13.641 21.984 1 78.25 181 GLY B C 1
ATOM 4116 O O . GLY B 1 181 ? -3.125 14.547 21.156 1 78.25 181 GLY B O 1
ATOM 4117 N N . ASN B 1 182 ? -4.246 12.719 21.812 1 85.94 182 ASN B N 1
ATOM 4118 C CA . ASN B 1 182 ? -5.27 12.766 20.781 1 85.94 182 ASN B CA 1
ATOM 4119 C C . ASN B 1 182 ? -6.215 13.953 20.969 1 85.94 182 ASN B C 1
ATOM 4121 O O . ASN B 1 182 ? -6.977 13.984 21.938 1 85.94 182 ASN B O 1
ATOM 4125 N N . PRO B 1 183 ? -6.16 14.859 20.031 1 90.06 183 PRO B N 1
ATOM 4126 C CA . PRO B 1 183 ? -6.965 16.062 20.219 1 90.06 183 PRO B CA 1
ATOM 4127 C C . PRO B 1 183 ? -8.445 15.844 19.938 1 90.06 183 PRO B C 1
ATOM 4129 O O . PRO B 1 183 ? -9.273 16.703 20.219 1 90.06 183 PRO B O 1
ATOM 4132 N N . LEU B 1 184 ? -8.781 14.695 19.453 1 90.38 184 LEU B N 1
ATOM 4133 C CA . LEU B 1 184 ? -10.133 14.508 18.953 1 90.38 184 LEU B CA 1
ATOM 4134 C C . LEU B 1 184 ? -11.008 13.812 20 1 90.38 184 LEU B C 1
ATOM 4136 O O . LEU B 1 184 ? -12.18 13.531 19.75 1 90.38 184 LEU B O 1
ATOM 4140 N N . ILE B 1 185 ? -10.453 13.656 21.172 1 89.12 185 ILE B N 1
ATOM 4141 C CA . ILE B 1 185 ? -11.289 13.227 22.281 1 89.12 185 ILE B CA 1
ATOM 4142 C C . ILE B 1 185 ? -12.25 14.352 22.672 1 89.12 185 ILE B C 1
ATOM 4144 O O . ILE B 1 185 ? -11.867 15.523 22.688 1 89.12 185 ILE B O 1
ATOM 4148 N N . PRO B 1 186 ? -13.477 13.969 22.984 1 88.62 186 PRO B N 1
ATOM 4149 C CA . PRO B 1 186 ? -14.523 14.969 23.188 1 88.62 186 PRO B CA 1
ATOM 4150 C C . PRO B 1 186 ? -14.117 16.047 24.188 1 88.62 186 PRO B C 1
ATOM 4152 O O . PRO B 1 186 ? -14.359 17.234 23.953 1 88.62 186 PRO B O 1
ATOM 4155 N N . LYS B 1 187 ? -13.43 15.734 25.203 1 90.81 187 LYS B N 1
ATOM 4156 C CA . LYS B 1 187 ? -13.062 16.672 26.25 1 90.81 187 LYS B CA 1
ATOM 4157 C C . LYS B 1 187 ? -12.078 17.719 25.734 1 90.81 187 LYS B C 1
ATOM 4159 O O . LYS B 1 187 ? -11.961 18.812 26.312 1 90.81 187 LYS B O 1
ATOM 4164 N N . TYR B 1 188 ? -11.375 17.422 24.609 1 91.81 188 TYR B N 1
ATOM 4165 C CA . TYR B 1 188 ? -10.305 18.297 24.141 1 91.81 188 TYR B CA 1
ATOM 4166 C C . TYR B 1 188 ? -10.711 19.016 22.859 1 91.81 188 TYR B C 1
ATOM 4168 O O . TYR B 1 188 ? -9.945 19.812 22.312 1 91.81 188 TYR B O 1
ATOM 4176 N N . LEU B 1 189 ? -11.906 18.844 22.328 1 92.75 189 LEU B N 1
ATOM 4177 C CA . LEU B 1 189 ? -12.305 19.344 21.016 1 92.75 189 LEU B CA 1
ATOM 4178 C C . LEU B 1 189 ? -12.328 20.859 21 1 92.75 189 LEU B C 1
ATOM 4180 O O . LEU B 1 189 ? -11.906 21.484 20.031 1 92.75 189 LEU B O 1
ATOM 4184 N N . ASP B 1 190 ? -12.875 21.484 22.062 1 93.88 190 ASP B N 1
ATOM 4185 C CA . ASP B 1 190 ? -12.93 22.938 22.125 1 93.88 190 ASP B CA 1
ATOM 4186 C C . ASP B 1 190 ? -11.523 23.547 22.156 1 93.88 190 ASP B C 1
ATOM 4188 O O . ASP B 1 190 ? -11.234 24.484 21.422 1 93.88 190 ASP B O 1
ATOM 4192 N N . GLU B 1 191 ? -10.766 22.969 23.016 1 93.19 191 GLU B N 1
ATOM 4193 C CA . GLU B 1 191 ? -9.375 23.422 23.094 1 93.19 191 GLU B CA 1
ATOM 4194 C C . GLU B 1 191 ? -8.664 23.266 21.75 1 93.19 191 GLU B C 1
ATOM 4196 O O . GLU B 1 191 ? -7.898 24.141 21.344 1 93.19 191 GLU B O 1
ATOM 4201 N N . PHE B 1 192 ? -8.875 22.188 21.109 1 95.62 192 PHE B N 1
ATOM 4202 C CA . PHE B 1 192 ? -8.281 21.906 19.812 1 95.62 192 PHE B CA 1
ATOM 4203 C C . PHE B 1 192 ? -8.688 22.969 18.797 1 95.62 192 PHE B C 1
ATOM 4205 O O . PHE B 1 192 ? -7.84 23.531 18.094 1 95.62 192 PHE B O 1
ATOM 4212 N N . SER B 1 193 ? -9.945 23.281 18.719 1 94.81 193 SER B N 1
ATOM 4213 C CA . SER B 1 193 ? -10.469 24.281 17.797 1 94.81 193 SER B CA 1
ATOM 4214 C C . SER B 1 193 ? -9.859 25.656 18.078 1 94.81 193 SER B C 1
ATOM 4216 O O . SER B 1 193 ? -9.516 26.391 17.141 1 94.81 193 SER B O 1
ATOM 4218 N N . GLU B 1 194 ? -9.727 25.969 19.312 1 95.38 194 GLU B N 1
ATOM 4219 C CA . GLU B 1 194 ? -9.125 27.234 19.688 1 95.38 194 GLU B CA 1
ATOM 4220 C C . GLU B 1 194 ? -7.664 27.312 19.266 1 95.38 194 GLU B C 1
ATOM 4222 O O . GLU B 1 194 ? -7.199 28.344 18.797 1 95.38 194 GLU B O 1
ATOM 4227 N N . ASN B 1 195 ? -6.996 26.234 19.5 1 94.44 195 ASN B N 1
ATOM 4228 C CA . ASN B 1 195 ? -5.594 26.188 19.109 1 94.44 195 ASN B CA 1
ATOM 4229 C C . ASN B 1 195 ? -5.422 26.359 17.609 1 94.44 195 ASN B C 1
ATOM 4231 O O . ASN B 1 195 ? -4.508 27.047 17.156 1 94.44 195 ASN B O 1
ATOM 4235 N N . VAL B 1 196 ? -6.305 25.75 16.828 1 97.25 196 VAL B N 1
ATOM 4236 C CA . VAL B 1 196 ? -6.27 25.875 15.367 1 97.25 196 VAL B CA 1
ATOM 4237 C C . VAL B 1 196 ? -6.426 27.344 14.984 1 97.25 196 VAL B C 1
ATOM 4239 O O . VAL B 1 196 ? -5.641 27.875 14.188 1 97.25 196 VAL B O 1
ATOM 4242 N N . THR B 1 197 ? -7.352 27.984 15.609 1 96.88 197 THR B N 1
ATOM 4243 C CA . THR B 1 197 ? -7.625 29.391 15.312 1 96.88 197 THR B CA 1
ATOM 4244 C C . THR B 1 197 ? -6.43 30.266 15.688 1 96.88 197 THR B C 1
ATOM 4246 O O . THR B 1 197 ? -6.035 31.141 14.914 1 96.88 197 THR B O 1
ATOM 4249 N N . LYS B 1 198 ? -5.914 30 16.797 1 96.81 198 LYS B N 1
ATOM 4250 C CA . LYS B 1 198 ? -4.777 30.781 17.281 1 96.81 198 LYS B CA 1
ATOM 4251 C C . LYS B 1 198 ? -3.574 30.625 16.359 1 96.81 198 LYS B C 1
ATOM 4253 O O . LYS B 1 198 ? -2.914 31.609 16.016 1 96.81 198 LYS B O 1
ATOM 4258 N N . ILE B 1 199 ? -3.289 29.438 15.992 1 96.81 199 ILE B N 1
ATOM 4259 C CA . ILE B 1 199 ? -2.141 29.156 15.141 1 96.81 199 ILE B CA 1
ATOM 4260 C C . ILE B 1 199 ? -2.338 29.812 13.773 1 96.81 199 ILE B C 1
ATOM 4262 O O . ILE B 1 199 ? -1.409 30.422 13.227 1 96.81 199 ILE B O 1
ATOM 4266 N N . MET B 1 200 ? -3.533 29.828 13.234 1 97.38 200 MET B N 1
ATOM 4267 C CA . MET B 1 200 ? -3.818 30.438 11.945 1 97.38 200 MET B CA 1
ATOM 4268 C C . MET B 1 200 ? -3.689 31.953 12.031 1 97.38 200 MET B C 1
ATOM 4270 O O . MET B 1 200 ? -3.273 32.594 11.07 1 97.38 200 MET B O 1
ATOM 4274 N N . LYS B 1 201 ? -4.07 32.531 13.172 1 97.25 201 LYS B N 1
ATOM 4275 C CA . LYS B 1 201 ? -3.928 33.969 13.383 1 97.25 201 LYS B CA 1
ATOM 4276 C C . LYS B 1 201 ? -2.457 34.375 13.414 1 97.25 201 LYS B C 1
ATOM 4278 O O . LYS B 1 201 ? -2.084 35.406 12.867 1 97.25 201 LYS B O 1
ATOM 4283 N N . ASN B 1 202 ? -1.641 33.531 14.039 1 96.94 202 ASN B N 1
ATOM 4284 C CA . ASN B 1 202 ? -0.22 33.812 14.195 1 96.94 202 ASN B CA 1
ATOM 4285 C C . ASN B 1 202 ? 0.561 33.5 12.922 1 96.94 202 ASN B C 1
ATOM 4287 O O . ASN B 1 202 ? 1.67 34 12.734 1 96.94 202 ASN B O 1
ATOM 4291 N N . HIS B 1 203 ? 0.034 32.594 12.133 1 97.12 203 HIS B N 1
ATOM 4292 C CA . HIS B 1 203 ? 0.633 32.156 10.867 1 97.12 203 HIS B CA 1
ATOM 4293 C C . HIS B 1 203 ? -0.355 32.312 9.719 1 97.12 203 HIS B C 1
ATOM 4295 O O . HIS B 1 203 ? -0.792 31.312 9.141 1 97.12 203 HIS B O 1
ATOM 4301 N N . GLN B 1 204 ? -0.483 33.531 9.312 1 96.62 204 GLN B N 1
ATOM 4302 C CA . GLN B 1 204 ? -1.555 33.906 8.391 1 96.62 204 GLN B CA 1
ATOM 4303 C C . GLN B 1 204 ? -1.259 33.406 6.977 1 96.62 204 GLN B C 1
ATOM 4305 O O . GLN B 1 204 ? -0.117 33.469 6.516 1 96.62 204 GLN B O 1
ATOM 4310 N N . LYS B 1 205 ? -2.289 33 6.371 1 96.12 205 LYS B N 1
ATOM 4311 C CA . LYS B 1 205 ? -2.236 32.469 5.012 1 96.12 205 LYS B CA 1
ATOM 4312 C C . LYS B 1 205 ? -1.603 33.469 4.059 1 96.12 205 LYS B C 1
ATOM 4314 O O . LYS B 1 205 ? -0.798 33.125 3.199 1 96.12 205 LYS B O 1
ATOM 4319 N N . ALA B 1 206 ? -1.887 34.75 4.203 1 93.75 206 ALA B N 1
ATOM 4320 C CA . ALA B 1 206 ? -1.434 35.812 3.322 1 93.75 206 ALA B CA 1
ATOM 4321 C C . ALA B 1 206 ? 0.082 35.969 3.396 1 93.75 206 ALA B C 1
ATOM 4323 O O . ALA B 1 206 ? 0.698 36.531 2.477 1 93.75 206 ALA B O 1
ATOM 4324 N N . LYS B 1 207 ? 0.678 35.5 4.434 1 93.62 207 LYS B N 1
ATOM 4325 C CA . LYS B 1 207 ? 2.115 35.688 4.633 1 93.62 207 LYS B CA 1
ATOM 4326 C C . LYS B 1 207 ? 2.881 34.438 4.168 1 93.62 207 LYS B C 1
ATOM 4328 O O . LYS B 1 207 ? 4.109 34.406 4.266 1 93.62 207 LYS B O 1
ATOM 4333 N N . MET B 1 208 ? 1.989 33.625 3.693 1 92.12 208 MET B N 1
ATOM 4334 C CA . MET B 1 208 ? 2.621 32.406 3.213 1 92.12 208 MET B CA 1
ATOM 4335 C C . MET B 1 208 ? 3.059 32.531 1.76 1 92.12 208 MET B C 1
ATOM 4337 O O . MET B 1 208 ? 2.59 33.438 1.054 1 92.12 208 MET B O 1
ATOM 4341 N N . GLY B 1 209 ? 4.074 32.031 1.246 1 87.31 209 GLY B N 1
ATOM 4342 C CA . GLY B 1 209 ? 4.535 32.031 -0.131 1 87.31 209 GLY B CA 1
ATOM 4343 C C . GLY B 1 209 ? 3.553 31.391 -1.094 1 87.31 209 GLY B C 1
ATOM 4344 O O . GLY B 1 209 ? 2.342 31.594 -0.98 1 87.31 209 GLY B O 1
ATOM 4345 N N . ASP B 1 210 ? 3.938 30.703 -1.987 1 90.81 210 ASP B N 1
ATOM 4346 C CA . ASP B 1 210 ? 3.158 30.062 -3.039 1 90.81 210 ASP B CA 1
ATOM 4347 C C . ASP B 1 210 ? 2.309 28.922 -2.475 1 90.81 210 ASP B C 1
ATOM 4349 O O . ASP B 1 210 ? 2.84 27.906 -2.021 1 90.81 210 ASP B O 1
ATOM 4353 N N . LEU B 1 211 ? 1.014 29.109 -2.58 1 95.56 211 LEU B N 1
ATOM 4354 C CA . LEU B 1 211 ? 0.078 28.109 -2.07 1 95.56 211 LEU B CA 1
ATOM 4355 C C . LEU B 1 211 ? -0.705 27.469 -3.209 1 95.56 211 LEU B C 1
ATOM 4357 O O . LEU B 1 211 ? -1.404 26.484 -3.004 1 95.56 211 LEU B O 1
ATOM 4361 N N . GLU B 1 212 ? -0.555 27.969 -4.445 1 93.69 212 GLU B N 1
ATOM 4362 C CA . GLU B 1 212 ? -1.41 27.547 -5.551 1 93.69 212 GLU B CA 1
ATOM 4363 C C . GLU B 1 212 ? -0.758 26.422 -6.352 1 93.69 212 GLU B C 1
ATOM 4365 O O . GLU B 1 212 ? -1.449 25.562 -6.895 1 93.69 212 GLU B O 1
ATOM 4370 N N . THR B 1 213 ? 0.516 26.453 -6.391 1 96.44 213 THR B N 1
ATOM 4371 C CA . THR B 1 213 ? 1.231 25.438 -7.16 1 96.44 213 THR B CA 1
ATOM 4372 C C . THR B 1 213 ? 1.366 24.141 -6.363 1 96.44 213 THR B C 1
ATOM 4374 O O . THR B 1 213 ? 1.904 24.141 -5.254 1 96.44 213 THR B O 1
ATOM 4377 N N . ILE B 1 214 ? 0.847 23.172 -6.918 1 97.94 214 ILE B N 1
ATOM 4378 C CA . ILE B 1 214 ? 0.993 21.844 -6.305 1 97.94 214 ILE B CA 1
ATOM 4379 C C . ILE B 1 214 ? 2.199 21.125 -6.902 1 97.94 214 ILE B C 1
ATOM 4381 O O . ILE B 1 214 ? 2.148 20.672 -8.047 1 97.94 214 ILE B O 1
ATOM 4385 N N . ASP B 1 215 ? 3.273 21.125 -6.199 1 98.19 215 ASP B N 1
ATOM 4386 C CA . ASP B 1 215 ? 4.535 20.484 -6.566 1 98.19 215 ASP B CA 1
ATOM 4387 C C . ASP B 1 215 ? 5.18 19.812 -5.363 1 98.19 215 ASP B C 1
ATOM 4389 O O . ASP B 1 215 ? 5.91 20.438 -4.602 1 98.19 215 ASP B O 1
ATOM 4393 N N . PHE B 1 216 ? 4.969 18.531 -5.277 1 98.25 216 PHE B N 1
ATOM 4394 C CA . PHE B 1 216 ? 5.359 17.781 -4.082 1 98.25 216 PHE B CA 1
ATOM 4395 C C . PHE B 1 216 ? 6.879 17.734 -3.951 1 98.25 216 PHE B C 1
ATOM 4397 O O . PHE B 1 216 ? 7.41 17.734 -2.84 1 98.25 216 PHE B O 1
ATOM 4404 N N . MET B 1 217 ? 7.562 17.734 -5.051 1 97.44 217 MET B N 1
ATOM 4405 C CA . MET B 1 217 ? 9.023 17.75 -5.004 1 97.44 217 MET B CA 1
ATOM 4406 C C . MET B 1 217 ? 9.523 19.078 -4.461 1 97.44 217 MET B C 1
ATOM 4408 O O . MET B 1 217 ? 10.492 19.125 -3.693 1 97.44 217 MET B O 1
ATOM 4412 N N . LYS B 1 218 ? 8.914 20.125 -4.883 1 98 218 LYS B N 1
ATOM 4413 C CA . LYS B 1 218 ? 9.281 21.438 -4.363 1 98 218 LYS B CA 1
ATOM 4414 C C . LYS B 1 218 ? 9.023 21.516 -2.859 1 98 218 LYS B C 1
ATOM 4416 O O . LYS B 1 218 ? 9.844 22.078 -2.117 1 98 218 LYS B O 1
ATOM 4421 N N . TRP B 1 219 ? 7.934 20.969 -2.396 1 98.44 219 TRP B N 1
ATOM 4422 C CA . TRP B 1 219 ? 7.617 20.969 -0.973 1 98.44 219 TRP B CA 1
ATOM 4423 C C . TRP B 1 219 ? 8.648 20.156 -0.187 1 98.44 219 TRP B C 1
ATOM 4425 O O . TRP B 1 219 ? 9.086 20.578 0.885 1 98.44 219 TRP B O 1
ATOM 4435 N N . SER B 1 220 ? 9 19.047 -0.743 1 97.94 220 SER B N 1
ATOM 4436 C CA . SER B 1 220 ? 10.039 18.219 -0.135 1 97.94 220 SER B CA 1
ATOM 4437 C C . SER B 1 220 ? 11.359 18.969 -0.046 1 97.94 220 SER B C 1
ATOM 4439 O O . SER B 1 220 ? 12.047 18.906 0.975 1 97.94 220 SER B O 1
ATOM 4441 N N . ASN B 1 221 ? 11.703 19.703 -1.092 1 98.06 221 ASN B N 1
ATOM 4442 C CA . ASN B 1 221 ? 12.93 20.5 -1.111 1 98.06 221 ASN B CA 1
ATOM 4443 C C . ASN B 1 221 ? 12.93 21.562 -0.023 1 98.06 221 ASN B C 1
ATOM 4445 O O . ASN B 1 221 ? 13.953 21.812 0.618 1 98.06 221 ASN B O 1
ATOM 4449 N N . GLU B 1 222 ? 11.844 22.172 0.159 1 98.06 222 GLU B N 1
ATOM 4450 C CA . GLU B 1 222 ? 11.727 23.188 1.21 1 98.06 222 GLU B CA 1
ATOM 4451 C C . GLU B 1 222 ? 11.969 22.578 2.588 1 98.06 222 GLU B C 1
ATOM 4453 O O . GLU B 1 222 ? 12.648 23.156 3.426 1 98.06 222 GLU B O 1
ATOM 4458 N N . SER B 1 223 ? 11.391 21.406 2.797 1 98.12 223 SER B N 1
ATOM 4459 C CA . SER B 1 223 ? 11.586 20.719 4.066 1 98.12 223 SER B CA 1
ATOM 4460 C C . SER B 1 223 ? 13.039 20.281 4.25 1 98.12 223 SER B C 1
ATOM 4462 O O . SER B 1 223 ? 13.578 20.359 5.355 1 98.12 223 SER B O 1
ATOM 4464 N N . TYR B 1 224 ? 13.625 19.859 3.17 1 98.06 224 TYR B N 1
ATOM 4465 C CA . TYR B 1 224 ? 15.039 19.5 3.195 1 98.06 224 TYR B CA 1
ATOM 4466 C C . TYR B 1 224 ? 15.898 20.703 3.574 1 98.06 224 TYR B C 1
ATOM 4468 O O . TYR B 1 224 ? 16.812 20.578 4.398 1 98.06 224 TYR B O 1
ATOM 4476 N N . ASP B 1 225 ? 15.625 21.859 2.998 1 98.31 225 ASP B N 1
ATOM 4477 C CA . ASP B 1 225 ? 16.375 23.062 3.314 1 98.31 225 ASP B CA 1
ATOM 4478 C C . ASP B 1 225 ? 16.188 23.453 4.781 1 98.31 225 ASP B C 1
ATOM 4480 O O . ASP B 1 225 ? 17.141 23.891 5.434 1 98.31 225 ASP B O 1
ATOM 4484 N N . THR B 1 226 ? 15.008 23.25 5.254 1 98.25 226 THR B N 1
ATOM 4485 C CA . THR B 1 226 ? 14.711 23.562 6.648 1 98.25 226 THR B CA 1
ATOM 4486 C C . THR B 1 226 ? 15.523 22.672 7.582 1 98.25 226 THR B C 1
ATOM 4488 O O . THR B 1 226 ? 16.109 23.141 8.555 1 98.25 226 THR B O 1
ATOM 4491 N N . VAL B 1 227 ? 15.578 21.391 7.301 1 98.06 227 VAL B N 1
ATOM 4492 C CA . VAL B 1 227 ? 16.234 20.438 8.195 1 98.06 227 VAL B CA 1
ATOM 4493 C C . VAL B 1 227 ? 17.75 20.656 8.133 1 98.06 227 VAL B C 1
ATOM 4495 O O . VAL B 1 227 ? 18.453 20.484 9.141 1 98.06 227 VAL B O 1
ATOM 4498 N N . LYS B 1 228 ? 18.25 21.047 7 1 97.38 228 LYS B N 1
ATOM 4499 C CA . LYS B 1 228 ? 19.656 21.375 6.867 1 97.38 228 LYS B CA 1
ATOM 4500 C C . LYS B 1 228 ? 20.031 22.531 7.781 1 97.38 228 LYS B C 1
ATOM 4502 O O . LYS B 1 228 ? 21.125 22.547 8.359 1 97.38 228 LYS B O 1
ATOM 4507 N N . GLN B 1 229 ? 19.156 23.391 7.883 1 97.88 229 GLN B N 1
ATOM 4508 C CA . GLN B 1 229 ? 19.438 24.609 8.633 1 97.88 229 GLN B CA 1
ATOM 4509 C C . GLN B 1 229 ? 19.219 24.406 10.125 1 97.88 229 GLN B C 1
ATOM 4511 O O . GLN B 1 229 ? 19.953 24.938 10.945 1 97.88 229 GLN B O 1
ATOM 4516 N N . TYR B 1 230 ? 18.203 23.578 10.461 1 98.12 230 TYR B N 1
ATOM 4517 C CA . TYR B 1 230 ? 17.781 23.625 11.859 1 98.12 230 TYR B CA 1
ATOM 4518 C C . TYR B 1 230 ? 17.828 22.234 12.477 1 98.12 230 TYR B C 1
ATOM 4520 O O . TYR B 1 230 ? 17.672 22.078 13.695 1 98.12 230 TYR B O 1
ATOM 4528 N N . GLY B 1 231 ? 18 21.172 11.688 1 97 231 GLY B N 1
ATOM 4529 C CA . GLY B 1 231 ? 17.734 19.812 12.164 1 97 231 GLY B CA 1
ATOM 4530 C C . GLY B 1 231 ? 19 19.078 12.586 1 97 231 GLY B C 1
ATOM 4531 O O . GLY B 1 231 ? 18.906 17.984 13.172 1 97 231 GLY B O 1
ATOM 4532 N N . TYR B 1 232 ? 20.109 19.719 12.367 1 96.81 232 TYR B N 1
ATOM 4533 C CA . TYR B 1 232 ? 21.391 19.078 12.672 1 96.81 232 TYR B CA 1
ATOM 4534 C C . TYR B 1 232 ? 22.438 20.109 13.062 1 96.81 232 TYR B C 1
ATOM 4536 O O . TYR B 1 232 ? 22.141 21.297 13.172 1 96.81 232 TYR B O 1
ATOM 4544 N N . SER B 1 233 ? 23.719 19.609 13.391 1 93 233 SER B N 1
ATOM 4545 C CA . SER B 1 233 ? 24.828 20.516 13.664 1 93 233 SER B CA 1
ATOM 4546 C C . SER B 1 233 ? 25.016 21.516 12.523 1 93 233 SER B C 1
ATOM 4548 O O . SER B 1 233 ? 24.922 21.156 11.352 1 93 233 SER B O 1
ATOM 4550 N N . PRO B 1 234 ? 25.141 22.781 12.828 1 93.81 234 PRO B N 1
ATOM 4551 C CA . PRO B 1 234 ? 25.5 23.328 14.141 1 93.81 234 PRO B CA 1
ATOM 4552 C C . PRO B 1 234 ? 24.297 23.766 14.953 1 93.81 234 PRO B C 1
ATOM 4554 O O . PRO B 1 234 ? 24.438 24.188 16.109 1 93.81 234 PRO B O 1
ATOM 4557 N N . ALA B 1 235 ? 23.094 23.641 14.445 1 94.81 235 ALA B N 1
ATOM 4558 C CA . ALA B 1 235 ? 21.922 24.094 15.195 1 94.81 235 ALA B CA 1
ATOM 4559 C C . ALA B 1 235 ? 21.719 23.266 16.453 1 94.81 235 ALA B C 1
ATOM 4561 O O . ALA B 1 235 ? 21.359 23.781 17.516 1 94.81 235 ALA B O 1
ATOM 4562 N N . ILE B 1 236 ? 21.953 22 16.328 1 95.31 236 ILE B N 1
ATOM 4563 C CA . ILE B 1 236 ? 21.891 21.062 17.438 1 95.31 236 ILE B CA 1
ATOM 4564 C C . ILE B 1 236 ? 22.875 19.922 17.203 1 95.31 236 ILE B C 1
ATOM 4566 O O . ILE B 1 236 ? 22.844 19.281 16.156 1 95.31 236 ILE B O 1
ATOM 4570 N N . GLU B 1 237 ? 23.703 19.688 18.219 1 94.31 237 GLU B N 1
ATOM 4571 C CA . GLU B 1 237 ? 24.703 18.625 18.109 1 94.31 237 GLU B CA 1
ATOM 4572 C C . GLU B 1 237 ? 24.141 17.281 18.547 1 94.31 237 GLU B C 1
ATOM 4574 O O . GLU B 1 237 ? 23.25 17.219 19.406 1 94.31 237 GLU B O 1
ATOM 4579 N N . ARG B 1 238 ? 24.578 16.172 17.828 1 94.44 238 ARG B N 1
ATOM 4580 C CA . ARG B 1 238 ? 24.25 14.844 18.312 1 94.44 238 ARG B CA 1
ATOM 4581 C C . ARG B 1 238 ? 24.656 14.688 19.781 1 94.44 238 ARG B C 1
ATOM 4583 O O . ARG B 1 238 ? 25.75 15.102 20.172 1 94.44 238 ARG B O 1
ATOM 4590 N N . TYR B 1 239 ? 23.75 14.266 20.578 1 94.12 239 TYR B N 1
ATOM 4591 C CA . TYR B 1 239 ? 23.891 14.125 22.031 1 94.12 239 TYR B CA 1
ATOM 4592 C C . TYR B 1 239 ? 24 15.492 22.703 1 94.12 239 TYR B C 1
ATOM 4594 O O . TYR B 1 239 ? 24.469 15.594 23.844 1 94.12 239 TYR B O 1
ATOM 4602 N N . GLY B 1 240 ? 23.734 16.516 22 1 93.88 240 GLY B N 1
ATOM 4603 C CA . GLY B 1 240 ? 23.672 17.844 22.594 1 93.88 240 GLY B CA 1
ATOM 4604 C C . GLY B 1 240 ? 22.406 18.109 23.359 1 93.88 240 GLY B C 1
ATOM 4605 O O . GLY B 1 240 ? 21.406 17.406 23.188 1 93.88 240 GLY B O 1
ATOM 4606 N N . GLU B 1 241 ? 22.438 19.172 24.109 1 92.88 241 GLU B N 1
ATOM 4607 C CA . GLU B 1 241 ? 21.281 19.594 24.891 1 92.88 241 GLU B CA 1
ATOM 4608 C C . GLU B 1 241 ? 20.375 20.516 24.094 1 92.88 241 GLU B C 1
ATOM 4610 O O . GLU B 1 241 ? 20.844 21.391 23.375 1 92.88 241 GLU B O 1
ATOM 4615 N N . VAL B 1 242 ? 19.109 20.234 24.203 1 94.62 242 VAL B N 1
ATOM 4616 C CA . VAL B 1 242 ? 18.125 21.156 23.641 1 94.62 242 VAL B CA 1
ATOM 4617 C C . VAL B 1 242 ? 18.016 22.406 24.516 1 94.62 242 VAL B C 1
ATOM 4619 O O . VAL B 1 242 ? 17.391 22.375 25.562 1 94.62 242 VAL B O 1
ATOM 4622 N N . THR B 1 243 ? 18.594 23.5 24.078 1 93.44 243 THR B N 1
ATOM 4623 C CA . THR B 1 243 ? 18.547 24.75 24.812 1 93.44 243 THR B CA 1
ATOM 4624 C C . THR B 1 243 ? 17.172 25.422 24.656 1 93.44 243 THR B C 1
ATOM 4626 O O . THR B 1 243 ? 16.438 25.109 23.734 1 93.44 243 THR B O 1
ATOM 4629 N N . ASP B 1 244 ? 16.906 26.359 25.531 1 93.38 244 ASP B N 1
ATOM 4630 C CA . ASP B 1 244 ? 15.672 27.141 25.422 1 93.38 244 ASP B CA 1
ATOM 4631 C C . ASP B 1 244 ? 15.617 27.891 24.094 1 93.38 244 ASP B C 1
ATOM 4633 O O . ASP B 1 244 ? 14.555 27.984 23.484 1 93.38 244 ASP B O 1
ATOM 4637 N N . GLN B 1 245 ? 16.75 28.422 23.734 1 95.75 245 GLN B N 1
ATOM 4638 C CA . GLN B 1 245 ? 16.812 29.188 22.5 1 95.75 245 GLN B CA 1
ATOM 4639 C C . GLN B 1 245 ? 16.531 28.281 21.281 1 95.75 245 GLN B C 1
ATOM 4641 O O . GLN B 1 245 ? 15.781 28.672 20.391 1 95.75 245 GLN B O 1
ATOM 4646 N N . TYR B 1 246 ? 17.094 27.094 21.25 1 96.12 246 TYR B N 1
ATOM 4647 C CA . TYR B 1 246 ? 16.844 26.172 20.156 1 96.12 246 TYR B CA 1
ATOM 4648 C C . TYR B 1 246 ? 15.375 25.75 20.125 1 96.12 246 TYR B C 1
ATOM 4650 O O . TYR B 1 246 ? 14.766 25.672 19.047 1 96.12 246 TYR B O 1
ATOM 4658 N N . LEU B 1 247 ? 14.867 25.469 21.297 1 94.69 247 LEU B N 1
ATOM 4659 C CA . LEU B 1 247 ? 13.477 25.016 21.391 1 94.69 247 LEU B CA 1
ATOM 4660 C C . LEU B 1 247 ? 12.531 26.078 20.844 1 94.69 247 LEU B C 1
ATOM 4662 O O . LEU B 1 247 ? 11.602 25.766 20.094 1 94.69 247 LEU B O 1
ATOM 4666 N N . LYS B 1 248 ? 12.797 27.328 21.219 1 96.12 248 LYS B N 1
ATOM 4667 C CA . LYS B 1 248 ? 11.953 28.422 20.75 1 96.12 248 LYS B CA 1
ATOM 4668 C C . LYS B 1 248 ? 12.031 28.562 19.234 1 96.12 248 LYS B C 1
ATOM 4670 O O . LYS B 1 248 ? 11.008 28.734 18.562 1 96.12 248 LYS B O 1
ATOM 4675 N N . THR B 1 249 ? 13.195 28.531 18.688 1 97.44 249 THR B N 1
ATOM 4676 C CA . THR B 1 249 ? 13.391 28.609 17.25 1 97.44 249 THR B CA 1
ATOM 4677 C C . THR B 1 249 ? 12.711 27.438 16.531 1 97.44 249 THR B C 1
ATOM 4679 O O . THR B 1 249 ? 11.984 27.641 15.555 1 97.44 249 THR B O 1
ATOM 4682 N N . CYS B 1 250 ? 12.93 26.234 17.078 1 96.44 250 CYS B N 1
ATOM 4683 C CA . CYS B 1 250 ? 12.352 25.016 16.516 1 96.44 250 CYS B CA 1
ATOM 4684 C C . CYS B 1 250 ? 10.828 25.094 16.516 1 96.44 250 CYS B C 1
ATOM 4686 O O . CYS B 1 250 ? 10.188 24.734 15.539 1 96.44 250 CYS B O 1
ATOM 4688 N N . GLN B 1 251 ? 10.281 25.547 17.594 1 96 251 GLN B N 1
ATOM 4689 C CA . GLN B 1 251 ? 8.828 25.672 17.703 1 96 251 GLN B CA 1
ATOM 4690 C C . GLN B 1 251 ? 8.281 26.656 16.656 1 96 251 GLN B C 1
ATOM 4692 O O . GLN B 1 251 ? 7.281 26.359 16 1 96 251 GLN B O 1
ATOM 4697 N N . SER B 1 252 ? 8.93 27.766 16.531 1 97.38 252 SER B N 1
ATOM 4698 C CA . SER B 1 252 ? 8.5 28.781 15.57 1 97.38 252 SER B CA 1
ATOM 4699 C C . SER B 1 252 ? 8.539 28.25 14.141 1 97.38 252 SER B C 1
ATOM 4701 O O . SER B 1 252 ? 7.57 28.391 13.391 1 97.38 252 SER B O 1
ATOM 4703 N N . VAL B 1 253 ? 9.602 27.609 13.773 1 97.81 253 VAL B N 1
ATOM 4704 C CA . VAL B 1 253 ? 9.773 27.078 12.422 1 97.81 253 VAL B CA 1
ATOM 4705 C C . VAL B 1 253 ? 8.773 25.938 12.195 1 97.81 253 VAL B C 1
ATOM 4707 O O . VAL B 1 253 ? 8.125 25.875 11.148 1 97.81 253 VAL B O 1
ATOM 4710 N N . ALA B 1 254 ? 8.609 25.062 13.188 1 97 254 ALA B N 1
ATOM 4711 C CA . ALA B 1 254 ? 7.723 23.906 13.062 1 97 254 ALA B CA 1
ATOM 4712 C C . ALA B 1 254 ? 6.273 24.344 12.883 1 97 254 ALA B C 1
ATOM 4714 O O . ALA B 1 254 ? 5.559 23.828 12.031 1 97 254 ALA B O 1
ATOM 4715 N N . LEU B 1 255 ? 5.863 25.328 13.656 1 97.38 255 LEU B N 1
ATOM 4716 C CA . LEU B 1 255 ? 4.48 25.766 13.562 1 97.38 255 LEU B CA 1
ATOM 4717 C C . LEU B 1 255 ? 4.227 26.484 12.242 1 97.38 255 LEU B C 1
ATOM 4719 O O . LEU B 1 255 ? 3.129 26.391 11.688 1 97.38 255 LEU B O 1
ATOM 4723 N N . ASN B 1 256 ? 5.227 27.172 11.758 1 97.5 256 ASN B N 1
ATOM 4724 C CA . ASN B 1 256 ? 5.105 27.75 10.422 1 97.5 256 ASN B CA 1
ATOM 4725 C C . ASN B 1 256 ? 4.922 26.672 9.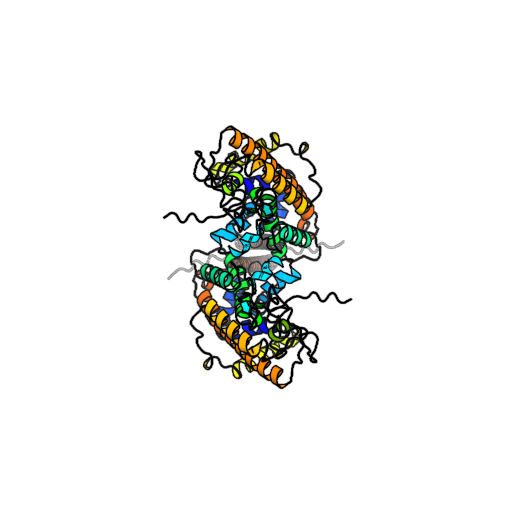359 1 97.5 256 ASN B C 1
ATOM 4727 O O . ASN B 1 256 ? 4.074 26.812 8.477 1 97.5 256 ASN B O 1
ATOM 4731 N N . ARG B 1 257 ? 5.691 25.625 9.422 1 97.44 257 ARG B N 1
ATOM 4732 C CA . ARG B 1 257 ? 5.605 24.531 8.461 1 97.44 257 ARG B CA 1
ATOM 4733 C C . ARG B 1 257 ? 4.277 23.797 8.586 1 97.44 257 ARG B C 1
ATOM 4735 O O . ARG B 1 257 ? 3.691 23.391 7.582 1 97.44 257 ARG B O 1
ATOM 4742 N N . VAL B 1 258 ? 3.812 23.641 9.805 1 97.44 258 VAL B N 1
ATOM 4743 C CA . VAL B 1 258 ? 2.521 23 10.062 1 97.44 258 VAL B CA 1
ATOM 4744 C C . VAL B 1 258 ? 1.408 23.812 9.406 1 97.44 258 VAL B C 1
ATOM 4746 O O . VAL B 1 258 ? 0.539 23.266 8.734 1 97.44 258 VAL B O 1
ATOM 4749 N N . SER B 1 259 ? 1.451 25.109 9.617 1 98.12 259 SER B N 1
ATOM 4750 C CA . SER B 1 259 ? 0.441 25.984 9.031 1 98.12 259 SER B CA 1
ATOM 4751 C C . SER B 1 259 ? 0.497 25.953 7.508 1 98.12 259 SER B C 1
ATOM 4753 O O . SER B 1 259 ? -0.539 25.875 6.844 1 98.12 259 SER B O 1
ATOM 4755 N N . LEU B 1 260 ? 1.696 26.031 6.988 1 98.31 260 LEU B N 1
ATOM 4756 C CA . LEU B 1 260 ? 1.899 25.969 5.547 1 98.31 260 LEU B CA 1
ATOM 4757 C C . LEU B 1 260 ? 1.321 24.672 4.977 1 98.31 260 LEU B C 1
ATOM 4759 O O . LEU B 1 260 ? 0.666 24.688 3.932 1 98.31 260 LEU B O 1
ATOM 4763 N N . ALA B 1 261 ? 1.549 23.578 5.633 1 98.06 261 ALA B N 1
ATOM 4764 C CA . ALA B 1 261 ? 1.005 22.281 5.227 1 98.06 261 ALA B CA 1
ATOM 4765 C C . ALA B 1 261 ? -0.52 22.328 5.168 1 98.06 261 ALA B C 1
ATOM 4767 O O . ALA B 1 261 ? -1.126 21.797 4.23 1 98.06 261 ALA B O 1
ATOM 4768 N N . GLY B 1 262 ? -1.116 22.922 6.215 1 98.56 262 GLY B N 1
ATOM 4769 C CA . GLY B 1 262 ? -2.566 23.031 6.238 1 98.56 262 GLY B CA 1
ATOM 4770 C C . GLY B 1 262 ? -3.123 23.828 5.066 1 98.56 262 GLY B C 1
ATOM 4771 O O . GLY B 1 262 ? -4.082 23.391 4.422 1 98.56 262 GLY B O 1
ATOM 4772 N N . TYR B 1 263 ? -2.51 24.922 4.754 1 98.75 263 TYR B N 1
ATOM 4773 C CA . TYR B 1 263 ? -2.979 25.766 3.656 1 98.75 263 TYR B CA 1
ATOM 4774 C C . TYR B 1 263 ? -2.768 25.078 2.316 1 98.75 263 TYR B C 1
ATOM 4776 O O . TYR B 1 263 ? -3.619 25.156 1.427 1 98.75 263 TYR B O 1
ATOM 4784 N N . ARG B 1 264 ? -1.683 24.359 2.152 1 98.62 264 ARG B N 1
ATOM 4785 C CA . ARG B 1 264 ? -1.413 23.641 0.911 1 98.62 264 ARG B CA 1
ATOM 4786 C C . ARG B 1 264 ? -2.332 22.438 0.766 1 98.62 264 ARG B C 1
ATOM 4788 O O . ARG B 1 264 ? -2.766 22.109 -0.342 1 98.62 264 ARG B O 1
ATOM 4795 N N . LEU B 1 265 ? -2.594 21.812 1.901 1 98.62 265 LEU B N 1
ATOM 4796 C CA . LEU B 1 265 ? -3.566 20.734 1.856 1 98.62 265 LEU B CA 1
ATOM 4797 C C . LEU B 1 265 ? -4.93 21.234 1.4 1 98.62 265 LEU B C 1
ATOM 4799 O O . LEU B 1 265 ? -5.645 20.547 0.67 1 98.62 265 LEU B O 1
ATOM 4803 N N . SER B 1 266 ? -5.289 22.469 1.846 1 98.56 266 SER B N 1
ATOM 4804 C CA . SER B 1 266 ? -6.531 23.078 1.382 1 98.56 266 SER B CA 1
ATOM 4805 C C . SER B 1 266 ? -6.559 23.188 -0.139 1 98.56 266 SER B C 1
ATOM 4807 O O . SER B 1 266 ? -7.566 22.859 -0.771 1 98.56 266 SER B O 1
ATOM 4809 N N . THR B 1 267 ? -5.539 23.625 -0.721 1 98.38 267 THR B N 1
ATOM 4810 C CA . THR B 1 267 ? -5.438 23.766 -2.17 1 98.38 267 THR B CA 1
ATOM 4811 C C . THR B 1 267 ? -5.559 22.406 -2.857 1 98.38 267 THR B C 1
ATOM 4813 O O . THR B 1 267 ? -6.277 22.266 -3.85 1 98.38 267 THR B O 1
ATOM 4816 N N . VAL B 1 268 ? -4.859 21.406 -2.338 1 98.56 268 VAL B N 1
ATOM 4817 C CA . VAL B 1 268 ? -4.906 20.062 -2.881 1 98.56 268 VAL B CA 1
ATOM 4818 C C . VAL B 1 268 ? -6.34 19.531 -2.848 1 98.56 268 VAL B C 1
ATOM 4820 O O . VAL B 1 268 ? -6.859 19.062 -3.861 1 98.56 268 VAL B O 1
ATOM 4823 N N . LEU B 1 269 ? -6.988 19.688 -1.701 1 97.94 269 LEU B N 1
ATOM 4824 C CA . LEU B 1 269 ? -8.328 19.141 -1.518 1 97.94 269 LEU B CA 1
ATOM 4825 C C . LEU B 1 269 ? -9.336 19.891 -2.383 1 97.94 269 LEU B C 1
ATOM 4827 O O . LEU B 1 269 ? -10.305 19.312 -2.869 1 97.94 269 LEU B O 1
ATOM 4831 N N . ARG B 1 270 ? -9.109 21.25 -2.584 1 97.62 270 ARG B N 1
ATOM 4832 C CA . ARG B 1 270 ? -9.992 22.031 -3.447 1 97.62 270 ARG B CA 1
ATOM 4833 C C . ARG B 1 270 ? -9.938 21.516 -4.883 1 97.62 270 ARG B C 1
ATOM 4835 O O . ARG B 1 270 ? -10.977 21.359 -5.531 1 97.62 270 ARG B O 1
ATOM 4842 N N . GLN B 1 271 ? -8.789 21.234 -5.344 1 97 271 GLN B N 1
ATOM 4843 C CA . GLN B 1 271 ? -8.648 20.734 -6.707 1 97 271 GLN B CA 1
ATOM 4844 C C . GLN B 1 271 ? -9.266 19.359 -6.852 1 97 271 GLN B C 1
ATOM 4846 O O . GLN B 1 271 ? -9.906 19.047 -7.863 1 97 271 GLN B O 1
ATOM 4851 N N . ILE B 1 272 ? -9.07 18.516 -5.867 1 96.31 272 ILE B N 1
ATOM 4852 C CA . ILE B 1 272 ? -9.656 17.188 -5.887 1 96.31 272 ILE B CA 1
ATOM 4853 C C . ILE B 1 272 ? -11.18 17.281 -5.844 1 96.31 272 ILE B C 1
ATOM 4855 O O . ILE B 1 272 ? -11.875 16.594 -6.594 1 96.31 272 ILE B O 1
ATOM 4859 N N . TYR B 1 273 ? -11.641 18.156 -4.953 1 94.94 273 TYR B N 1
ATOM 4860 C CA . TYR B 1 273 ? -13.078 18.359 -4.82 1 94.94 273 TYR B CA 1
ATOM 4861 C C . TYR B 1 273 ? -13.688 18.781 -6.148 1 94.94 273 TYR B C 1
ATOM 4863 O O . TYR B 1 273 ? -14.82 18.406 -6.469 1 94.94 273 TYR B O 1
ATOM 4871 N N . ASN B 1 274 ? -13.008 19.516 -6.906 1 93.88 274 ASN B N 1
ATOM 4872 C CA . ASN B 1 274 ? -13.523 20.078 -8.148 1 93.88 274 ASN B CA 1
ATOM 4873 C C . ASN B 1 274 ? -13.602 19.016 -9.25 1 93.88 274 ASN B C 1
ATOM 4875 O O . ASN B 1 274 ? -14.195 19.25 -10.305 1 93.88 274 ASN B O 1
ATOM 4879 N N . GLU B 1 275 ? -12.977 17.859 -9.062 1 91.88 275 GLU B N 1
ATOM 4880 C CA . GLU B 1 275 ? -13.195 16.766 -9.992 1 91.88 275 GLU B CA 1
ATOM 4881 C C . GLU B 1 275 ? -14.656 16.312 -9.984 1 91.88 275 GLU B C 1
ATOM 4883 O O . GLU B 1 275 ? -15.234 16.078 -8.914 1 91.88 275 GLU B O 1
ATOM 4888 N N . LYS B 1 276 ? -15.25 16.047 -11.055 1 85.88 276 LYS B N 1
ATOM 4889 C CA . LYS B 1 276 ? -16.672 15.719 -11.188 1 85.88 276 LYS B CA 1
ATOM 4890 C C . LYS B 1 276 ? -17 14.453 -10.406 1 85.88 276 LYS B C 1
ATOM 4892 O O . LYS B 1 276 ? -18.062 14.367 -9.773 1 85.88 276 LYS B O 1
ATOM 4897 N N . LYS B 1 277 ? -16.141 13.523 -10.453 1 84.88 277 LYS B N 1
ATOM 4898 C CA . LYS B 1 277 ? -16.391 12.242 -9.805 1 84.88 277 LYS B CA 1
ATOM 4899 C C . LYS B 1 277 ? -16.5 12.414 -8.289 1 84.88 277 LYS B C 1
ATOM 4901 O O . LYS B 1 277 ? -17.062 11.562 -7.602 1 84.88 277 LYS B O 1
ATOM 4906 N N . ILE B 1 278 ? -15.953 13.484 -7.793 1 86.31 278 ILE B N 1
ATOM 4907 C CA . ILE B 1 278 ? -15.992 13.727 -6.355 1 86.31 278 ILE B CA 1
ATOM 4908 C C . ILE B 1 278 ? -17.172 14.625 -6.012 1 86.31 278 ILE B C 1
ATOM 4910 O O . ILE B 1 278 ? -18.031 14.25 -5.207 1 86.31 278 ILE B O 1
ATOM 4914 N N . SER B 1 279 ? -17.297 15.672 -6.668 1 82.69 279 SER B N 1
ATOM 4915 C CA . SER B 1 279 ? -18.328 16.656 -6.348 1 82.69 279 SER B CA 1
ATOM 4916 C C . SER B 1 279 ? -19.719 16.125 -6.629 1 82.69 279 SER B C 1
ATOM 4918 O O . SER B 1 279 ? -20.703 16.547 -6.016 1 82.69 279 SER B O 1
ATOM 4920 N N . GLN B 1 280 ? -19.734 15.039 -7.477 1 74.75 280 GLN B N 1
ATOM 4921 C CA . GLN B 1 280 ? -21.047 14.484 -7.836 1 74.75 280 GLN B CA 1
ATOM 4922 C C . GLN B 1 280 ? -21.219 13.086 -7.266 1 74.75 280 GLN B C 1
ATOM 4924 O O . GLN B 1 280 ? -22.062 12.312 -7.742 1 74.75 280 GLN B O 1
ATOM 4929 N N . PHE B 1 281 ? -20.297 12.797 -6.422 1 70.31 281 PHE B N 1
ATOM 4930 C CA . PHE B 1 281 ? -20.391 11.469 -5.828 1 70.31 281 PHE B CA 1
ATOM 4931 C C . PHE B 1 281 ? -21.719 11.312 -5.074 1 70.31 281 PHE B C 1
ATOM 4933 O O . PHE B 1 281 ? -22.016 12.094 -4.172 1 70.31 281 PHE B O 1
ATOM 4940 N N . VAL B 1 282 ? -22.672 10.555 -5.602 1 54.84 282 VAL B N 1
ATOM 4941 C CA . VAL B 1 282 ? -23.906 10.203 -4.914 1 54.84 282 VAL B CA 1
ATOM 4942 C C . VAL B 1 282 ? -23.781 8.797 -4.324 1 54.84 282 VAL B C 1
ATOM 4944 O O . VAL B 1 282 ? -23.375 7.863 -5.012 1 54.84 282 VAL B O 1
ATOM 4947 N N . THR B 1 283 ? -23.359 8.656 -3.082 1 55.75 283 THR B N 1
ATOM 4948 C CA . THR B 1 283 ? -23.203 7.336 -2.479 1 55.75 283 THR B CA 1
ATOM 4949 C C . THR B 1 283 ? -24.484 6.52 -2.637 1 55.75 283 THR B C 1
ATOM 4951 O O . THR B 1 283 ? -25.594 7.055 -2.506 1 55.75 283 THR B O 1
ATOM 4954 N N . ILE B 1 284 ? -24.344 5.516 -3.348 1 48.12 284 ILE B N 1
ATOM 4955 C CA . ILE B 1 284 ? -25.438 4.555 -3.457 1 48.12 284 ILE B CA 1
ATOM 4956 C C . ILE B 1 284 ? -26.172 4.445 -2.119 1 48.12 284 ILE B C 1
ATOM 4958 O O . ILE B 1 284 ? -27.391 4.281 -2.08 1 48.12 284 ILE B O 1
ATOM 4962 N N . SER B 1 285 ? -25.438 4.594 -1.106 1 47.47 285 SER B N 1
ATOM 4963 C CA . SER B 1 285 ? -26.109 4.418 0.178 1 47.47 285 SER B CA 1
ATOM 4964 C C . SER B 1 285 ? -27.172 5.492 0.403 1 47.47 285 SER B C 1
ATOM 4966 O O . SER B 1 285 ? -28.25 5.207 0.915 1 47.47 285 SER B O 1
ATOM 4968 N N . GLN B 1 286 ? -26.828 6.629 -0.014 1 46.59 286 GLN B N 1
ATOM 4969 C CA . GLN B 1 286 ? -27.844 7.664 0.158 1 46.59 286 GLN B CA 1
ATOM 4970 C C . GLN B 1 286 ? -29.062 7.387 -0.708 1 46.59 286 GLN B C 1
ATOM 4972 O O . GLN B 1 286 ? -30.203 7.578 -0.268 1 46.59 286 GLN B O 1
ATOM 4977 N N . THR B 1 287 ? -28.766 6.871 -1.803 1 47.16 287 THR B N 1
ATOM 4978 C CA . THR B 1 287 ? -29.922 6.512 -2.625 1 47.16 287 THR B CA 1
ATOM 4979 C C . THR B 1 287 ? -30.672 5.336 -2.016 1 47.16 287 THR B C 1
ATOM 4981 O O . THR B 1 287 ? -31.906 5.32 -2 1 47.16 287 THR B O 1
ATOM 4984 N N . ARG B 1 288 ? -29.859 4.469 -1.494 1 45.38 288 ARG B N 1
ATOM 4985 C CA . ARG B 1 288 ? -30.516 3.354 -0.82 1 45.38 288 ARG B CA 1
ATOM 4986 C C . ARG B 1 288 ? -31.188 3.811 0.463 1 45.38 288 ARG B C 1
ATOM 4988 O O . ARG B 1 288 ? -32.312 3.375 0.771 1 45.38 288 ARG B O 1
ATOM 4995 N N . GLU B 1 289 ? -30.453 4.68 1.142 1 47.34 289 GLU B N 1
ATOM 4996 C CA . GLU B 1 289 ? -31.078 5.254 2.332 1 47.34 289 GLU B CA 1
ATOM 4997 C C . GLU B 1 289 ? -32.312 6.066 1.973 1 47.34 289 GLU B C 1
ATOM 4999 O O . GLU B 1 289 ? -33.344 5.969 2.645 1 47.34 289 GLU B O 1
ATOM 5004 N N . ILE B 1 290 ? -32.188 6.734 1.014 1 50.06 290 ILE B N 1
ATOM 5005 C CA . ILE B 1 290 ? -33.312 7.508 0.544 1 50.06 290 ILE B CA 1
ATOM 5006 C C . ILE B 1 290 ? -34.406 6.562 0.068 1 50.06 290 ILE B C 1
ATOM 5008 O O . ILE B 1 290 ? -35.594 6.77 0.371 1 50.06 290 ILE B O 1
ATOM 5012 N N . CYS B 1 291 ? -33.938 5.512 -0.502 1 49.72 291 CYS B N 1
ATOM 5013 C CA . CYS B 1 291 ? -34.906 4.516 -0.938 1 49.72 291 CYS B CA 1
ATOM 5014 C C . CYS B 1 291 ? -35.531 3.809 0.257 1 49.72 291 CYS B C 1
ATOM 5016 O O . CYS B 1 291 ? -36.75 3.576 0.279 1 49.72 291 CYS B O 1
ATOM 5018 N N . ILE B 1 292 ? -34.75 3.668 1.24 1 51.41 292 ILE B N 1
ATOM 5019 C CA . ILE B 1 292 ? -35.25 3.035 2.461 1 51.41 292 ILE B CA 1
ATOM 5020 C C . ILE B 1 292 ? -36.156 3.996 3.209 1 51.41 292 ILE B C 1
ATOM 5022 O O . ILE B 1 292 ? -37.25 3.602 3.674 1 51.41 292 ILE B O 1
ATOM 5026 N N . TRP B 1 293 ? -35.781 5.145 3.26 1 54.75 293 TRP B N 1
ATOM 5027 C CA . TRP B 1 293 ? -36.625 6.148 3.891 1 54.75 293 TRP B CA 1
ATOM 5028 C C . TRP B 1 293 ? -37.938 6.305 3.129 1 54.75 293 TRP B C 1
ATOM 5030 O O . TRP B 1 293 ? -39 6.43 3.736 1 54.75 293 TRP B O 1
ATOM 5040 N N . CYS B 1 294 ? -37.781 6.219 1.908 1 53.19 294 CYS B N 1
ATOM 5041 C CA . CYS B 1 294 ? -39 6.309 1.074 1 53.19 294 CYS B CA 1
ATOM 5042 C C . CYS B 1 294 ? -39.875 5.074 1.246 1 53.19 294 CYS B C 1
ATOM 5044 O O . CYS B 1 294 ? -41.094 5.188 1.352 1 53.19 294 CYS B O 1
ATOM 5046 N N . LEU B 1 295 ? -39.188 4.066 1.437 1 55.84 295 LEU B N 1
ATOM 5047 C CA . LEU B 1 295 ? -39.938 2.818 1.644 1 55.84 295 LEU B CA 1
ATOM 5048 C C . LEU B 1 295 ? -40.562 2.779 3.035 1 55.84 295 LEU B C 1
ATOM 5050 O O . LEU B 1 295 ? -41.688 2.361 3.193 1 55.84 295 LEU B O 1
ATOM 5054 N N . ASP B 1 296 ? -39.781 3.238 3.92 1 57.41 296 ASP B N 1
ATOM 5055 C CA . ASP B 1 296 ? -40.281 3.369 5.277 1 57.41 296 ASP B CA 1
ATOM 5056 C C . ASP B 1 296 ? -41.469 4.336 5.316 1 57.41 296 ASP B C 1
ATOM 5058 O O . ASP B 1 296 ? -42.5 4.062 5.969 1 57.41 296 ASP B O 1
ATOM 5062 N N . ALA B 1 297 ? -41.375 5.301 4.684 1 60.03 297 ALA B N 1
ATOM 5063 C CA . ALA B 1 297 ? -42.469 6.277 4.59 1 60.03 297 ALA B CA 1
ATOM 5064 C C . ALA B 1 297 ? -43.688 5.676 3.904 1 60.03 297 ALA B C 1
ATOM 5066 O O . ALA B 1 297 ? -44.812 5.883 4.348 1 60.03 297 ALA B O 1
ATOM 5067 N N . ILE B 1 298 ? -43.406 4.852 3.037 1 60.56 298 ILE B N 1
ATOM 5068 C CA . ILE B 1 298 ? -44.469 4.176 2.318 1 60.56 298 ILE B CA 1
ATOM 5069 C C . ILE B 1 298 ? -45.125 3.125 3.221 1 60.56 298 ILE B C 1
ATOM 5071 O O . ILE B 1 298 ? -46.344 3.021 3.281 1 60.56 298 ILE B O 1
ATOM 5075 N N . LEU B 1 299 ? -44.281 2.559 3.939 1 62.59 299 LEU B N 1
ATOM 5076 C CA . LEU B 1 299 ? -44.781 1.548 4.863 1 62.59 299 LEU B CA 1
ATOM 5077 C C . LEU B 1 299 ? -45.594 2.191 5.988 1 62.59 299 LEU B C 1
ATOM 5079 O O . LEU B 1 299 ? -46.656 1.677 6.379 1 62.59 299 LEU B O 1
ATOM 5083 N N . ILE B 1 300 ? -45.156 3.201 6.422 1 65.5 300 ILE B N 1
ATOM 5084 C CA . ILE B 1 300 ? -45.875 3.975 7.418 1 65.5 300 ILE B CA 1
ATOM 5085 C C . ILE B 1 300 ? -47.188 4.465 6.828 1 65.5 300 ILE B C 1
ATOM 5087 O O . ILE B 1 300 ? -48.25 4.363 7.469 1 65.5 300 ILE B O 1
ATOM 5091 N N . LEU B 1 301 ? -47.125 4.82 5.68 1 64 301 LEU B N 1
ATOM 5092 C CA . LEU B 1 301 ? -48.344 5.285 5.004 1 64 301 LEU B CA 1
ATOM 5093 C C . LEU B 1 301 ? -49.312 4.141 4.797 1 64 301 LEU B C 1
ATOM 5095 O O . LEU B 1 301 ? -50.531 4.305 5.004 1 64 301 LEU B O 1
ATOM 5099 N N . ILE B 1 302 ? -48.75 3.119 4.512 1 62.62 302 ILE B N 1
ATOM 5100 C CA . ILE B 1 302 ? -49.594 1.934 4.328 1 62.62 302 ILE B CA 1
ATOM 5101 C C . ILE B 1 302 ? -50.188 1.512 5.668 1 62.62 302 ILE B C 1
ATOM 5103 O O . ILE B 1 302 ? -51.375 1.188 5.75 1 62.62 302 ILE B O 1
ATOM 5107 N N . SER B 1 303 ? -49.438 1.597 6.625 1 65.69 303 SER B N 1
ATOM 5108 C CA . SER B 1 303 ? -49.906 1.259 7.965 1 65.69 303 SER B CA 1
ATOM 5109 C C . SER B 1 303 ? -50.969 2.229 8.438 1 65.69 303 SER B C 1
ATOM 5111 O O . SER B 1 303 ? -51.969 1.816 9.055 1 65.69 303 SER B O 1
ATOM 5113 N N . ILE B 1 304 ? -50.781 3.342 8.133 1 67.12 304 ILE B N 1
ATOM 5114 C CA . ILE B 1 304 ? -51.75 4.367 8.469 1 67.12 304 ILE B CA 1
ATOM 5115 C C . ILE B 1 304 ? -53.062 4.117 7.691 1 67.12 304 ILE B C 1
ATOM 5117 O O . ILE B 1 304 ? -54.156 4.168 8.266 1 67.12 304 ILE B O 1
ATOM 5121 N N . VAL B 1 305 ? -52.938 3.758 6.52 1 63.78 305 VAL B N 1
ATOM 5122 C CA . VAL B 1 305 ? -54.094 3.48 5.672 1 63.78 305 VAL B CA 1
ATOM 5123 C C . VAL B 1 305 ? -54.844 2.238 6.18 1 63.78 305 VAL B C 1
ATOM 5125 O O . VAL B 1 305 ? -56.062 2.223 6.266 1 63.78 305 VAL B O 1
ATOM 5128 N N . LEU B 1 306 ? -54 1.38 6.578 1 69.25 306 LEU B N 1
ATOM 5129 C CA . LEU B 1 306 ? -54.594 0.149 7.109 1 69.25 306 LEU B CA 1
ATOM 5130 C C . LEU B 1 306 ? -55.281 0.402 8.445 1 69.25 306 LEU B C 1
ATOM 5132 O O . LEU B 1 306 ? -56.344 -0.133 8.711 1 69.25 306 LEU B O 1
ATOM 5136 N N . LEU B 1 307 ? -54.688 1.188 9.18 1 68.75 307 LEU B N 1
ATOM 5137 C CA . LEU B 1 307 ? -55.281 1.569 10.461 1 68.75 307 LEU B CA 1
ATOM 5138 C C . LEU B 1 307 ? -56.594 2.348 10.258 1 68.75 307 LEU B C 1
ATOM 5140 O O . LEU B 1 307 ? -57.562 2.096 10.945 1 68.75 307 LEU B O 1
ATOM 5144 N N . VAL B 1 308 ? -56.594 3.18 9.398 1 65.5 308 VAL B N 1
ATOM 5145 C CA . VAL B 1 308 ? -57.781 3.967 9.078 1 65.5 308 VAL B CA 1
ATOM 5146 C C . VAL B 1 308 ? -58.875 3.055 8.523 1 65.5 308 VAL B C 1
ATOM 5148 O O . VAL B 1 308 ? -60.031 3.18 8.898 1 65.5 308 VAL B O 1
ATOM 5151 N N . PHE B 1 309 ? -58.406 2.127 7.781 1 64.62 309 PHE B N 1
ATOM 5152 C CA . PHE B 1 309 ? -59.344 1.15 7.238 1 64.62 309 PHE B CA 1
ATOM 5153 C C . PHE B 1 309 ? -59.969 0.297 8.344 1 64.62 309 PHE B C 1
ATOM 5155 O O . PHE B 1 309 ? -61.156 0.042 8.359 1 64.62 309 PHE B O 1
ATOM 5162 N N . LEU B 1 310 ? -59.219 -0.064 9.234 1 65.5 310 LEU B N 1
ATOM 5163 C CA . LEU B 1 310 ? -59.656 -0.875 10.359 1 65.5 310 LEU B CA 1
ATOM 5164 C C . LEU B 1 310 ? -60.594 -0.074 11.273 1 65.5 310 LEU B C 1
ATOM 5166 O O . LEU B 1 310 ? -61.594 -0.604 11.773 1 65.5 310 LEU B O 1
ATOM 5170 N N . LEU B 1 311 ? -60.312 1.122 11.422 1 63.25 311 LEU B N 1
ATOM 5171 C CA . LEU B 1 311 ? -61.125 2 12.25 1 63.25 311 LEU B CA 1
ATOM 5172 C C . LEU B 1 311 ? -62.469 2.279 11.578 1 63.25 311 LEU B C 1
ATOM 5174 O O . LEU B 1 311 ? -63.5 2.355 12.242 1 63.25 311 LEU B O 1
ATOM 5178 N N . LEU B 1 312 ? -62.438 2.338 10.312 1 59.72 312 LEU B N 1
ATOM 5179 C CA . LEU B 1 312 ? -63.656 2.592 9.562 1 59.72 312 LEU B CA 1
ATOM 5180 C C . LEU B 1 312 ? -64.5 1.345 9.516 1 59.72 312 LEU B C 1
ATOM 5182 O O . LEU B 1 312 ? -65.75 1.442 9.562 1 59.72 312 LEU B O 1
ATOM 5186 N N . THR B 1 313 ? -63.906 0.203 9.453 1 59.66 313 THR B N 1
ATOM 5187 C CA . THR B 1 313 ? -64.688 -1.032 9.469 1 59.66 313 THR B CA 1
ATOM 5188 C C . THR B 1 313 ? -65.188 -1.324 10.867 1 59.66 313 THR B C 1
ATOM 5190 O O . THR B 1 313 ? -66.25 -1.921 11.016 1 59.66 313 THR B O 1
ATOM 5193 N N . ARG B 1 314 ? -64.562 -0.938 11.93 1 54.16 314 ARG B N 1
ATOM 5194 C CA . ARG B 1 314 ? -65.062 -1.096 13.289 1 54.16 314 ARG B CA 1
ATOM 5195 C C . ARG B 1 314 ? -66.188 -0.102 13.578 1 54.16 314 ARG B C 1
ATOM 5197 O O . ARG B 1 314 ? -67.125 -0.397 14.344 1 54.16 314 ARG B O 1
ATOM 5204 N N . SER B 1 315 ? -65.938 1.164 13.203 1 52.72 315 SER B N 1
ATOM 5205 C CA . SER B 1 315 ? -67 2.141 13.5 1 52.72 315 SER B CA 1
ATOM 5206 C C . SER B 1 315 ? -68.25 1.911 12.633 1 52.72 315 SER B C 1
ATOM 5208 O O . SER B 1 315 ? -69.25 2.602 12.781 1 52.72 315 SER B O 1
ATOM 5210 N N . GLY B 1 316 ? -68.812 0.642 12.305 1 46.66 316 GLY B N 1
ATOM 5211 C CA . GLY B 1 316 ? -70 0.308 11.586 1 46.66 316 GLY B CA 1
ATOM 5212 C C . GLY B 1 316 ? -70.375 1.317 10.516 1 46.66 316 GLY B C 1
ATOM 5213 O O . GLY B 1 316 ? -71.5 1.305 9.984 1 46.66 316 GLY B O 1
ATOM 5214 N N . LYS B 1 317 ? -69.75 2.443 10.469 1 41.5 317 LYS B N 1
ATOM 5215 C CA . LYS B 1 317 ? -70.312 3.416 9.508 1 41.5 317 LYS B CA 1
ATOM 5216 C C . LYS B 1 317 ? -70 2.979 8.07 1 41.5 317 LYS B C 1
ATOM 5218 O O . LYS B 1 317 ? -68.812 2.771 7.707 1 41.5 317 LYS B O 1
ATOM 5223 N N . LYS B 1 318 ? -71.062 2.197 7.426 1 41.12 318 LYS B N 1
ATOM 5224 C CA . LYS B 1 318 ? -71.188 1.822 6.02 1 41.12 318 LYS B CA 1
ATOM 5225 C C . LYS B 1 318 ? -70.812 2.982 5.102 1 41.12 318 LYS B C 1
ATOM 5227 O O . LYS B 1 318 ? -71.375 4.078 5.227 1 41.12 318 LYS B O 1
ATOM 5232 N N . PHE B 1 319 ? -69.625 3.174 4.621 1 38.38 319 PHE B N 1
ATOM 5233 C CA . PHE B 1 319 ? -69.312 4.133 3.557 1 38.38 319 PHE B CA 1
ATOM 5234 C C . PHE B 1 319 ? -70.25 3.895 2.371 1 38.38 319 PHE B C 1
ATOM 5236 O O . PHE B 1 319 ? -70.25 2.816 1.774 1 38.38 319 PHE B O 1
ATOM 5243 N N . SER B 1 320 ? -71.562 4.332 2.348 1 35.09 320 SER B N 1
ATOM 5244 C CA . SER B 1 320 ? -72.5 4.387 1.209 1 35.09 320 SER B CA 1
ATOM 5245 C C . SER B 1 320 ? -71.875 5.18 0.056 1 35.09 320 SER B C 1
ATOM 5247 O O . SER B 1 320 ? -71.688 6.383 0.183 1 35.09 320 SER B O 1
ATOM 5249 N N . ILE B 1 321 ? -71 4.539 -0.658 1 36.69 321 ILE B N 1
ATOM 5250 C CA . ILE B 1 321 ? -70.562 5.102 -1.944 1 36.69 321 ILE B CA 1
ATOM 5251 C C . ILE B 1 321 ? -71.812 5.324 -2.811 1 36.69 321 ILE B C 1
ATOM 5253 O O . ILE B 1 321 ? -72.438 4.367 -3.262 1 36.69 321 ILE B O 1
ATOM 5257 N N . GLU B 1 322 ? -72.75 6.207 -2.543 1 33.12 322 GLU B N 1
ATOM 5258 C CA . GLU B 1 322 ? -73.812 6.66 -3.447 1 33.12 322 GLU B CA 1
ATOM 5259 C C . GLU B 1 322 ? -73.188 7.152 -4.77 1 33.12 322 GLU B C 1
ATOM 5261 O O . GLU B 1 322 ? -72.312 8.008 -4.781 1 33.12 322 GLU B O 1
ATOM 5266 N N . ASN B 1 323 ? -73.188 6.145 -5.789 1 34.97 323 ASN B N 1
ATOM 5267 C CA . ASN B 1 323 ? -72.938 6.41 -7.207 1 34.97 323 ASN B CA 1
ATOM 5268 C C . ASN B 1 323 ? -73.812 7.57 -7.691 1 34.97 323 ASN B C 1
ATOM 5270 O O . ASN B 1 323 ? -75 7.402 -7.914 1 34.97 323 ASN B O 1
ATOM 5274 N N . LYS B 1 324 ? -73.75 8.781 -7.211 1 35 324 LYS B N 1
ATOM 5275 C CA . LYS B 1 324 ? -74.5 9.883 -7.859 1 35 324 LYS B CA 1
ATOM 5276 C C . LYS B 1 324 ? -74.062 10.016 -9.32 1 35 324 LYS B C 1
ATOM 5278 O O . LYS B 1 324 ? -72.875 10.258 -9.625 1 35 324 LYS B O 1
ATOM 5283 N N . SER B 1 325 ? -74.812 9.289 -10.273 1 28.34 325 SER B N 1
ATOM 5284 C CA . SER B 1 325 ? -74.875 9.531 -11.703 1 28.34 325 SER B CA 1
ATOM 5285 C C . SER B 1 325 ? -75.125 11.016 -12 1 28.34 325 SER B C 1
ATOM 5287 O O . SER B 1 325 ? -76.188 11.531 -11.805 1 28.34 325 SER B O 1
ATOM 5289 N N . ALA B 1 326 ? -74.375 11.953 -11.562 1 31.73 326 ALA B N 1
ATOM 5290 C CA . ALA B 1 326 ? -74.5 13.305 -12.094 1 31.73 326 ALA B CA 1
ATOM 5291 C C . ALA B 1 326 ? -74.625 13.289 -13.617 1 31.73 326 ALA B C 1
ATOM 5293 O O . ALA B 1 326 ? -73.75 12.742 -14.281 1 31.73 326 ALA B O 1
ATOM 5294 N N . THR B 1 327 ? -75.812 13.305 -14.141 1 25.36 327 THR B N 1
ATOM 5295 C CA . THR B 1 327 ? -76.375 13.648 -15.453 1 25.36 327 THR B CA 1
ATOM 5296 C C . THR B 1 327 ? -75.625 14.844 -16.031 1 25.36 327 THR B C 1
ATOM 5298 O O . THR B 1 327 ? -75.625 15.922 -15.445 1 25.36 327 THR B O 1
ATOM 5301 N N . LEU B 1 328 ? -74.562 14.648 -16.734 1 24.8 328 LEU B N 1
ATOM 5302 C CA . LEU B 1 328 ? -74.062 15.602 -17.719 1 24.8 328 LEU B CA 1
ATOM 5303 C C . LEU B 1 328 ? -75.188 16.141 -18.578 1 24.8 328 LEU B C 1
ATOM 5305 O O . LEU B 1 328 ? -75.75 15.391 -19.375 1 24.8 328 LEU B O 1
ATOM 5309 N N . LEU B 1 329 ? -76.188 16.875 -17.906 1 23.3 329 LEU B N 1
ATOM 5310 C CA . LEU B 1 329 ? -76.812 17.891 -18.734 1 23.3 329 LEU B CA 1
ATOM 5311 C C . LEU B 1 329 ? -75.812 19 -19.078 1 23.3 329 LEU B C 1
ATOM 5313 O O . LEU B 1 329 ? -75.062 19.438 -18.219 1 23.3 329 LEU B O 1
#

Radius of gyration: 31.42 Å; Cα contacts (8 Å, |Δi|>4): 985; chains: 2; bounding box: 111×72×60 Å

Solvent-accessible surface area (backbone atoms only — not comparable to full-atom values): 34832 Å² total; per-residue (Å²): 133,80,77,67,73,75,60,82,53,54,48,29,59,32,54,27,22,48,23,40,50,52,20,47,72,83,47,54,75,68,57,48,50,51,55,26,54,42,48,26,54,56,35,88,87,35,56,46,63,42,57,31,20,38,43,64,53,42,35,31,56,82,61,48,35,50,78,55,56,54,52,56,26,35,69,43,80,43,67,39,89,95,50,88,74,81,82,74,89,77,88,66,22,28,52,55,47,48,51,29,34,50,54,44,63,72,30,84,82,61,72,55,63,50,59,49,21,53,37,50,39,43,45,58,27,44,46,45,27,44,40,35,31,46,30,28,26,15,43,28,34,90,91,22,59,88,32,21,70,20,27,64,68,33,38,35,42,43,94,85,48,83,58,30,53,17,49,26,49,24,54,20,36,29,44,66,70,49,73,84,57,75,45,79,42,78,92,35,40,65,60,42,53,51,48,52,52,51,50,44,68,77,47,39,72,86,78,46,78,86,52,81,71,86,48,60,63,60,45,27,49,54,13,30,54,48,25,62,61,59,63,28,65,86,61,41,46,78,65,27,71,68,43,72,69,51,43,52,52,44,23,53,54,34,51,49,36,46,45,50,28,5,52,38,44,26,44,53,51,51,58,46,44,68,32,64,78,47,69,62,56,71,56,63,59,55,54,47,46,49,47,44,50,50,43,49,52,45,20,51,49,15,42,48,42,25,50,51,32,52,50,41,45,64,61,48,59,53,51,77,82,75,84,75,80,76,76,85,122,133,81,77,68,72,76,62,81,51,50,47,32,60,31,54,27,22,47,24,39,51,52,19,46,71,83,46,52,75,67,56,47,50,53,56,27,54,42,48,24,53,54,35,88,87,35,56,45,62,42,57,32,18,38,44,65,58,42,35,30,59,80,60,49,35,51,78,54,55,56,52,55,26,35,69,44,78,42,67,39,88,95,49,88,74,80,83,76,91,77,88,66,23,26,51,54,46,47,50,29,35,51,53,44,62,70,31,86,82,62,71,54,64,50,60,49,21,51,37,51,40,44,46,58,27,44,48,45,24,43,42,35,30,46,30,28,26,14,43,28,34,89,91,22,61,86,32,21,69,21,26,63,68,33,37,34,41,44,93,84,50,84,57,29,53,17,48,27,47,24,56,17,36,29,43,66,70,51,71,84,56,74,45,80,42,79,93,34,40,65,60,44,55,50,50,51,52,50,52,44,69,76,48,40,74,87,78,45,78,87,52,81,72,87,48,61,62,59,44,30,49,52,14,30,56,48,25,63,60,59,64,28,66,87,62,40,46,78,66,27,70,68,44,71,69,51,43,52,52,44,22,54,54,34,51,49,36,45,45,51,30,5,52,38,44,26,45,54,50,51,58,46,45,68,34,62,78,48,68,62,59,70,57,63,57,54,53,46,46,50,46,45,51,50,42,48,53,46,19,50,48,16,41,50,43,27,48,52,32,52,51,42,45,68,61,55,60,50,50,73,72,74,82,75,79,74,74,86,119